Protein AF-0000000078268775 (afdb_homodimer)

Radius of gyration: 26.89 Å; Cα contacts (8 Å, |Δi|>4): 752; chains: 2; bounding box: 89×108×59 Å

pLDDT: mean 72.11, std 22.44, range [25.45, 96.44]

Organism: Desulfomicrobium norvegicum (strain DSM 1741 / NCIMB 8310) (NCBI:txid52561)

Nearest PDB structures (foldseek):
  3c8c-assembly1_B  TM=5.316E-01  e=1.579E-04  Vibrio cholerae O1 biovar El Tor str. N16961
  6iov-assembly1_B-2  TM=5.282E-01  e=2.387E-04  Vibrio cholerae
  6ior-assembly2_C  TM=4.045E-01  e=2.250E-04  Vibrio cholerae
  8biy-assembly2_B  TM=4.925E-01  e=1.248E-02  Geobacillus thermodenitrificans
  8biy-assembly3_D  TM=4.636E-01  e=4.311E-02  Geobacillus thermodenitrificans

Secondary structure (DSSP, 8-state):
----------------------HHHIIIIIS------TT--B---EEHHHHHHHHHHHHHHHHHHHHHTT-SS---HHHHHHHHHH-TTEEEEEEE-TT--EEEE-HHHHT-HHHHHHHHT--TT--EEEEEETTEEEEEEEEE-TTS-EEEEEEEE-HHHHHTT---TTEEEEETTEEESS--TTTTTT----TT--SSEEEEEETTEEEEEEE-SS-TTEEEEEE---/----------------------HHHIIIIIS----------B--EE-HHHHHHHHHHHHHHHHHHHHHTT-SS---HHHHHHHHHH-TTEEEEEEE-TT--EEEE-HHHHT-HHHHHHHHT--TT--EEEEEETTEEEEEEEEE-TTS-EEEEEEEE-HHHHHTT---TTEEEEETTEEESS--TTTTTT----TT-SSSEEEEEETTEEEEEEE-SS-TTEEEEEE---

Structure (mmCIF, N/CA/C/O backbone):
data_AF-0000000078268775-model_v1
#
loop_
_entity.id
_entity.type
_entity.pdbx_description
1 polymer 'Uncharacterized protein'
#
loop_
_atom_site.group_PDB
_atom_site.id
_atom_site.type_symbol
_atom_site.label_atom_id
_atom_site.label_alt_id
_atom_site.label_comp_id
_atom_site.label_asym_id
_atom_site.label_entity_id
_atom_site.label_seq_id
_atom_site.pdbx_PDB_ins_code
_atom_site.Cartn_x
_atom_site.Cartn_y
_atom_site.Cartn_z
_atom_site.occupancy
_atom_site.B_iso_or_equiv
_atom_site.auth_seq_id
_atom_site.auth_comp_id
_atom_site.auth_asym_id
_atom_site.auth_atom_id
_atom_site.pdbx_PDB_model_num
ATOM 1 N N . MET A 1 1 ? -37.031 -62.062 35.531 1 27.48 1 MET A N 1
ATOM 2 C CA . MET A 1 1 ? -36.656 -60.812 36.156 1 27.48 1 MET A CA 1
ATOM 3 C C . MET A 1 1 ? -35.656 -60.031 35.312 1 27.48 1 MET A C 1
ATOM 5 O O . MET A 1 1 ? -34.531 -60.469 35.094 1 27.48 1 MET A O 1
ATOM 9 N N . LYS A 1 2 ? -36.219 -59.312 34.219 1 34.25 2 LYS A N 1
ATOM 10 C CA . LYS A 1 2 ? -35.719 -58.562 33.094 1 34.25 2 LYS A CA 1
ATOM 11 C C . LYS A 1 2 ? -34.875 -57.375 33.531 1 34.25 2 LYS A C 1
ATOM 13 O O . LYS A 1 2 ? -35.344 -56.469 34.188 1 34.25 2 LYS A O 1
ATOM 18 N N . PHE A 1 3 ? -33.562 -57.688 33.938 1 30.39 3 PHE A N 1
ATOM 19 C CA . PHE A 1 3 ? -32.562 -56.812 34.5 1 30.39 3 PHE A CA 1
ATOM 20 C C . PHE A 1 3 ? -32.312 -55.594 33.594 1 30.39 3 PHE A C 1
ATOM 22 O O . PHE A 1 3 ? -31.953 -55.75 32.438 1 30.39 3 PHE A O 1
ATOM 29 N N . ILE A 1 4 ? -33.094 -54.531 33.75 1 36.59 4 ILE A N 1
ATOM 30 C CA . ILE A 1 4 ? -33.062 -53.188 33.188 1 36.59 4 ILE A CA 1
ATOM 31 C C . ILE A 1 4 ? -31.719 -52.562 33.438 1 36.59 4 ILE A C 1
ATOM 33 O O . ILE A 1 4 ? -31.359 -52.25 34.562 1 36.59 4 ILE A O 1
ATOM 37 N N . ILE A 1 5 ? -30.609 -53.031 32.781 1 35.69 5 ILE A N 1
ATOM 38 C CA . ILE A 1 5 ? -29.25 -52.5 32.875 1 35.69 5 ILE A CA 1
ATOM 39 C C . ILE A 1 5 ? -29.234 -51 32.562 1 35.69 5 ILE A C 1
ATOM 41 O O . ILE A 1 5 ? -29.609 -50.594 31.453 1 35.69 5 ILE A O 1
ATOM 45 N N . PRO A 1 6 ? -29.391 -50.125 33.594 1 36.66 6 PRO A N 1
ATOM 46 C CA . PRO A 1 6 ? -29.344 -48.688 33.406 1 36.66 6 PRO A CA 1
ATOM 47 C C . PRO A 1 6 ? -28.047 -48.219 32.75 1 36.66 6 PRO A C 1
ATOM 49 O O . PRO A 1 6 ? -26.969 -48.531 33.219 1 36.66 6 PRO A O 1
ATOM 52 N N . ILE A 1 7 ? -27.953 -48.062 31.391 1 34.59 7 ILE A N 1
ATOM 53 C CA . ILE A 1 7 ? -26.875 -47.562 30.547 1 34.59 7 ILE A CA 1
ATOM 54 C C . ILE A 1 7 ? -26.5 -46.156 30.969 1 34.59 7 ILE A C 1
ATOM 56 O O . ILE A 1 7 ? -27.297 -45.219 30.828 1 34.59 7 ILE A O 1
ATOM 60 N N . LEU A 1 8 ? -25.906 -46 32.219 1 29.2 8 LEU A N 1
ATOM 61 C CA . LEU A 1 8 ? -25.375 -44.719 32.688 1 29.2 8 LEU A CA 1
ATOM 62 C C . LEU A 1 8 ? -24.438 -44.094 31.656 1 29.2 8 LEU A C 1
ATOM 64 O O . LEU A 1 8 ? -23.406 -44.719 31.312 1 29.2 8 LEU A O 1
ATOM 68 N N . ALA A 1 9 ? -24.953 -43.125 30.812 1 29.91 9 ALA A N 1
ATOM 69 C CA . ALA A 1 9 ? -24.359 -42.25 29.812 1 29.91 9 ALA A CA 1
ATOM 70 C C . ALA A 1 9 ? -23.234 -41.406 30.438 1 29.91 9 ALA A C 1
ATOM 72 O O . ALA A 1 9 ? -23.484 -40.531 31.281 1 29.91 9 ALA A O 1
ATOM 73 N N . LEU A 1 10 ? -22.094 -42.062 30.797 1 27.73 10 LEU A N 1
ATOM 74 C CA . LEU A 1 10 ? -20.906 -41.344 31.266 1 27.73 10 LEU A CA 1
ATOM 75 C C . LEU A 1 10 ? -20.516 -40.25 30.281 1 27.73 10 LEU A C 1
ATOM 77 O O . LEU A 1 10 ? -20.141 -40.531 29.141 1 27.73 10 LEU A O 1
ATOM 81 N N . LEU A 1 11 ? -21.125 -39.062 30.406 1 27.5 11 LEU A N 1
ATOM 82 C CA . LEU A 1 11 ? -20.797 -37.812 29.734 1 27.5 11 LEU A CA 1
ATOM 83 C C . LEU A 1 11 ? -19.359 -37.406 30 1 27.5 11 LEU A C 1
ATOM 85 O O . LEU A 1 11 ? -19.016 -37 31.125 1 27.5 11 LEU A O 1
ATOM 89 N N . LEU A 1 12 ? -18.375 -38.188 29.516 1 25.53 12 LEU A N 1
ATOM 90 C CA . LEU A 1 12 ? -16.969 -37.812 29.594 1 25.53 12 LEU A CA 1
ATOM 91 C C . LEU A 1 12 ? -16.75 -36.406 29.062 1 25.53 12 LEU A C 1
ATOM 93 O O . LEU A 1 12 ? -17.016 -36.125 27.891 1 25.53 12 LEU A O 1
ATOM 97 N N . LEU A 1 13 ? -16.922 -35.406 29.922 1 27.27 13 LEU A N 1
ATOM 98 C CA . LEU A 1 13 ? -16.5 -34.031 29.75 1 27.27 13 LEU A CA 1
ATOM 99 C C . LEU A 1 13 ? -15.039 -33.938 29.359 1 27.27 13 LEU A C 1
ATOM 101 O O . LEU A 1 13 ? -14.148 -34.188 30.172 1 27.27 13 LEU A O 1
ATOM 105 N N . VAL A 1 14 ? -14.594 -34.5 28.219 1 28.67 14 VAL A N 1
ATOM 106 C CA . VAL A 1 14 ? -13.242 -34.25 27.75 1 28.67 14 VAL A CA 1
ATOM 107 C C . VAL A 1 14 ? -12.969 -32.75 27.75 1 28.67 14 VAL A C 1
ATOM 109 O O . VAL A 1 14 ? -13.57 -32 26.984 1 28.67 14 VAL A O 1
ATOM 112 N N . ALA A 1 15 ? -12.695 -32.188 28.891 1 29.7 15 ALA A N 1
ATOM 113 C CA . ALA A 1 15 ? -12.148 -30.828 29.031 1 29.7 15 ALA A CA 1
ATOM 114 C C . ALA A 1 15 ? -11.031 -30.578 28.016 1 29.7 15 ALA A C 1
ATOM 116 O O . ALA A 1 15 ? -10.078 -31.359 27.938 1 29.7 15 ALA A O 1
ATOM 117 N N . CYS A 1 16 ? -11.344 -29.969 26.859 1 29.14 16 CYS A N 1
ATOM 118 C CA . CYS A 1 16 ? -10.406 -29.438 25.859 1 29.14 16 CYS A CA 1
ATOM 119 C C . CYS A 1 16 ? -9.25 -28.719 26.547 1 29.14 16 CYS A C 1
ATOM 121 O O . CYS A 1 16 ? -9.438 -27.672 27.156 1 29.14 16 CYS A O 1
ATOM 123 N N . LYS A 1 17 ? -8.32 -29.5 27.141 1 27.83 17 LYS A N 1
ATOM 124 C CA . LYS A 1 17 ? -7.121 -28.828 27.641 1 27.83 17 LYS A CA 1
ATOM 125 C C . LYS A 1 17 ? -6.625 -27.766 26.672 1 27.83 17 LYS A C 1
ATOM 127 O O . LYS A 1 17 ? -6.555 -28 25.469 1 27.83 17 LYS A O 1
ATOM 132 N N . PRO A 1 18 ? -6.641 -26.547 27.094 1 28.34 18 PRO A N 1
ATOM 133 C CA . PRO A 1 18 ? -6.047 -25.484 26.266 1 28.34 18 PRO A CA 1
ATOM 134 C C . PRO A 1 18 ? -4.621 -25.812 25.828 1 28.34 18 PRO A C 1
ATOM 136 O O . PRO A 1 18 ? -3.785 -26.172 26.656 1 28.34 18 PRO A O 1
ATOM 139 N N . VAL A 1 19 ? -4.477 -26.469 24.688 1 29.45 19 VAL A N 1
ATOM 140 C CA . VAL A 1 19 ? -3.141 -26.641 24.125 1 29.45 19 VAL A CA 1
ATOM 141 C C . VAL A 1 19 ? -2.342 -25.344 24.266 1 29.45 19 VAL A C 1
ATOM 143 O O . VAL A 1 19 ? -2.691 -24.328 23.656 1 29.45 19 VAL A O 1
ATOM 146 N N . LYS A 1 20 ? -1.777 -25.234 25.438 1 28.69 20 LYS A N 1
ATOM 147 C CA . LYS A 1 20 ? -0.75 -24.203 25.594 1 28.69 20 LYS A CA 1
ATOM 148 C C . LYS A 1 20 ? 0.329 -24.344 24.531 1 28.69 20 LYS A C 1
ATOM 150 O O . LYS A 1 20 ? 1.192 -25.219 24.609 1 28.69 20 LYS A O 1
ATOM 155 N N . VAL A 1 21 ? -0.066 -24.188 23.266 1 29.56 21 VAL A N 1
ATOM 156 C CA . VAL A 1 21 ? 0.97 -24.062 22.25 1 29.56 21 VAL A CA 1
ATOM 157 C C . VAL A 1 21 ? 2.031 -23.062 22.703 1 29.56 21 VAL A C 1
ATOM 159 O O . VAL A 1 21 ? 1.743 -21.875 22.875 1 29.56 21 VAL A O 1
ATOM 162 N N . THR A 1 22 ? 2.934 -23.594 23.484 1 29.98 22 THR A N 1
ATOM 163 C CA . THR A 1 22 ? 4.051 -22.781 23.969 1 29.98 22 THR A CA 1
ATOM 164 C C . THR A 1 22 ? 4.762 -22.094 22.797 1 29.98 22 THR A C 1
ATOM 166 O O . THR A 1 22 ? 4.727 -22.594 21.672 1 29.98 22 THR A O 1
ATOM 169 N N . GLN A 1 23 ? 5.219 -20.938 23.047 1 29.58 23 GLN A N 1
ATOM 170 C CA . GLN A 1 23 ? 5.969 -20.062 22.156 1 29.58 23 GLN A CA 1
ATOM 171 C C . GLN A 1 23 ? 7.078 -20.844 21.438 1 29.58 23 GLN A C 1
ATOM 173 O O . GLN A 1 23 ? 7.352 -20.609 20.266 1 29.58 23 GLN A O 1
ATOM 178 N N . GLN A 1 24 ? 7.676 -21.812 22.094 1 32.47 24 GLN A N 1
ATOM 179 C CA . GLN A 1 24 ? 8.789 -22.625 21.609 1 32.47 24 GLN A CA 1
ATOM 180 C C . GLN A 1 24 ? 8.328 -23.641 20.578 1 32.47 24 GLN A C 1
ATOM 182 O O . GLN A 1 24 ? 8.984 -23.828 19.547 1 32.47 24 GLN A O 1
ATOM 187 N N . TYR A 1 25 ? 7.309 -24.406 20.828 1 31.02 25 TYR A N 1
ATOM 188 C CA . TYR A 1 25 ? 6.812 -25.438 19.922 1 31.02 25 TYR A CA 1
ATOM 189 C C . TYR A 1 25 ? 6.414 -24.844 18.578 1 31.02 25 TYR A C 1
ATOM 191 O O . TYR A 1 25 ? 6.695 -25.406 17.531 1 31.02 25 TYR A O 1
ATOM 199 N N . TYR A 1 26 ? 5.754 -23.688 18.531 1 29.3 26 TYR A N 1
ATOM 200 C CA . TYR A 1 26 ? 5.391 -23.047 17.266 1 29.3 26 TYR A CA 1
ATOM 201 C C . TYR A 1 26 ? 6.633 -22.734 16.438 1 29.3 26 TYR A C 1
ATOM 203 O O . TYR A 1 26 ? 6.645 -22.922 15.227 1 29.3 26 TYR A O 1
ATOM 211 N N . ASN A 1 27 ? 7.652 -22.391 17.016 1 33.03 27 ASN A N 1
ATOM 212 C CA . ASN A 1 27 ? 8.906 -22.078 16.328 1 33.03 27 ASN A CA 1
ATOM 213 C C . ASN A 1 27 ? 9.539 -23.328 15.727 1 33.03 27 ASN A C 1
ATOM 215 O O . ASN A 1 27 ? 10.117 -23.281 14.641 1 33.03 27 ASN A O 1
ATOM 219 N N . ASP A 1 28 ? 9.641 -24.328 16.438 1 35 28 ASP A N 1
ATOM 220 C CA . ASP A 1 28 ? 10.438 -25.516 16.125 1 35 28 ASP A CA 1
ATOM 221 C C . ASP A 1 28 ? 9.766 -26.375 15.078 1 35 28 ASP A C 1
ATOM 223 O O . ASP A 1 28 ? 10.438 -27.047 14.289 1 35 28 ASP A O 1
ATOM 227 N N . TYR A 1 29 ? 8.602 -26.672 15.094 1 35.28 29 TYR A N 1
ATOM 228 C CA . TYR A 1 29 ? 7.977 -27.719 14.297 1 35.28 29 TYR A CA 1
ATOM 229 C C . TYR A 1 29 ? 7.098 -27.125 13.203 1 35.28 29 TYR A C 1
ATOM 231 O O . TYR A 1 29 ? 6.844 -27.766 12.188 1 35.28 29 TYR A O 1
ATOM 239 N N . VAL A 1 30 ? 6.383 -25.969 13.398 1 33 30 VAL A N 1
ATOM 240 C CA . VAL A 1 30 ? 5.469 -25.531 12.344 1 33 30 VAL A CA 1
ATOM 241 C C . VAL A 1 30 ? 6.227 -24.688 11.32 1 33 30 VAL A C 1
ATOM 243 O O . VAL A 1 30 ? 6.008 -24.828 10.117 1 33 30 VAL A O 1
ATOM 246 N N . ASN A 1 31 ? 6.984 -23.562 11.758 1 27.7 31 ASN A N 1
ATOM 247 C CA . ASN A 1 31 ? 7.805 -22.812 10.812 1 27.7 31 ASN A CA 1
ATOM 248 C C . ASN A 1 31 ? 9.289 -23.109 11.008 1 27.7 31 ASN A C 1
ATOM 250 O O . ASN A 1 31 ? 9.961 -22.438 11.781 1 27.7 31 ASN A O 1
ATOM 254 N N . PRO A 1 32 ? 9.664 -24.219 10.609 1 27.66 32 PRO A N 1
ATOM 255 C CA . PRO A 1 32 ? 11.102 -24.484 10.742 1 27.66 32 PRO A CA 1
ATOM 256 C C . PRO A 1 32 ? 11.961 -23.422 10.055 1 27.66 32 PRO A C 1
ATOM 258 O O . PRO A 1 32 ? 11.703 -23.062 8.898 1 27.66 32 PRO A O 1
ATOM 261 N N . VAL A 1 33 ? 12.625 -22.594 10.766 1 29.05 33 VAL A N 1
ATOM 262 C CA . VAL A 1 33 ? 13.664 -21.641 10.383 1 29.05 33 VAL A CA 1
ATOM 263 C C . VAL A 1 33 ? 14.859 -22.391 9.789 1 29.05 33 VAL A C 1
ATOM 265 O O . VAL A 1 33 ? 15.516 -23.172 10.492 1 29.05 33 VAL A O 1
ATOM 268 N N . ALA A 1 34 ? 14.797 -22.891 8.68 1 29.17 34 ALA A N 1
ATOM 269 C CA . ALA A 1 34 ? 16.078 -23.344 8.141 1 29.17 34 ALA A CA 1
ATOM 270 C C . ALA A 1 34 ? 17.172 -22.328 8.414 1 29.17 34 ALA A C 1
ATOM 272 O O . ALA A 1 34 ? 16.922 -21.125 8.461 1 29.17 34 ALA A O 1
ATOM 273 N N . SER A 1 35 ? 18.344 -22.703 8.945 1 28.36 35 SER A N 1
ATOM 274 C CA . SER A 1 35 ? 19.547 -22.016 9.398 1 28.36 35 SER A CA 1
ATOM 275 C C . SER A 1 35 ? 20.172 -21.203 8.273 1 28.36 35 SER A C 1
ATOM 277 O O . SER A 1 35 ? 21.125 -21.656 7.633 1 28.36 35 SER A O 1
ATOM 279 N N . ILE A 1 36 ? 19.516 -21 7.133 1 32.16 36 ILE A N 1
ATOM 280 C CA . ILE A 1 36 ? 20.391 -20.203 6.285 1 32.16 36 ILE A CA 1
ATOM 281 C C . ILE A 1 36 ? 20.906 -19 7.066 1 32.16 36 ILE A C 1
ATOM 283 O O . ILE A 1 36 ? 20.141 -18.328 7.75 1 32.16 36 ILE A O 1
ATOM 287 N N . ASP A 1 37 ? 22.125 -18.922 7.336 1 31.05 37 ASP A N 1
ATOM 288 C CA . ASP A 1 37 ? 22.875 -17.844 7.969 1 31.05 37 ASP A CA 1
ATOM 289 C C . ASP A 1 37 ? 22.328 -16.484 7.578 1 31.05 37 ASP A C 1
ATOM 291 O O . ASP A 1 37 ? 22.469 -16.047 6.426 1 31.05 37 ASP A O 1
ATOM 295 N N . TYR A 1 38 ? 21.25 -16.016 7.863 1 35.97 38 TYR A N 1
ATOM 296 C CA . TYR A 1 38 ? 20.484 -14.766 7.898 1 35.97 38 TYR A CA 1
ATOM 297 C C . TYR A 1 38 ? 21.406 -13.57 8.094 1 35.97 38 TYR A C 1
ATOM 299 O O . TYR A 1 38 ? 20.953 -12.453 8.336 1 35.97 38 TYR A O 1
ATOM 307 N N . GLU A 1 39 ? 22.688 -13.805 8.289 1 37.16 39 GLU A N 1
ATOM 308 C CA . GLU A 1 39 ? 23.641 -12.797 8.758 1 37.16 39 GLU A CA 1
ATOM 309 C C . GLU A 1 39 ? 23.688 -11.609 7.801 1 37.16 39 GLU A C 1
ATOM 311 O O . GLU A 1 39 ? 23.812 -10.469 8.234 1 37.16 39 GLU A O 1
ATOM 316 N N . ASP A 1 40 ? 23.891 -11.719 6.273 1 41.62 40 ASP A N 1
ATOM 317 C CA . ASP A 1 40 ? 24.531 -10.641 5.531 1 41.62 40 ASP A CA 1
ATOM 318 C C . ASP A 1 40 ? 23.516 -9.836 4.73 1 41.62 40 ASP A C 1
ATOM 320 O O . ASP A 1 40 ? 23.5 -9.883 3.498 1 41.62 40 ASP A O 1
ATOM 324 N N . THR A 1 41 ? 22.281 -9.805 4.91 1 48.81 41 THR A N 1
ATOM 325 C CA . THR A 1 41 ? 21.531 -8.805 4.168 1 48.81 41 THR A CA 1
ATOM 326 C C . THR A 1 41 ? 22.188 -7.43 4.297 1 48.81 41 THR A C 1
ATOM 328 O O . THR A 1 41 ? 22.25 -6.867 5.395 1 48.81 41 THR A O 1
ATOM 331 N N . LEU A 1 42 ? 23.141 -7.152 3.436 1 52.44 42 LEU A N 1
ATOM 332 C CA . LEU A 1 42 ? 23.859 -5.879 3.373 1 52.44 42 LEU A CA 1
ATOM 333 C C . LEU A 1 42 ? 22.922 -4.758 2.918 1 52.44 42 LEU A C 1
ATOM 335 O O . LEU A 1 42 ? 22 -4.992 2.133 1 52.44 42 LEU A O 1
ATOM 339 N N . SER A 1 43 ? 22.812 -3.77 3.646 1 57.78 43 SER A N 1
ATOM 340 C CA . SER A 1 43 ? 22.234 -2.502 3.207 1 57.78 43 SER A CA 1
ATOM 341 C C . SER A 1 43 ? 22.781 -2.09 1.846 1 57.78 43 SER A C 1
ATOM 343 O O . SER A 1 43 ? 24 -1.901 1.688 1 57.78 43 SER A O 1
ATOM 345 N N . ALA A 1 44 ? 22.172 -2.676 0.671 1 64.88 44 ALA A N 1
ATOM 346 C CA . ALA A 1 44 ? 22.578 -2.322 -0.683 1 64.88 44 ALA A CA 1
ATOM 347 C C . ALA A 1 44 ? 21.688 -1.23 -1.266 1 64.88 44 ALA A C 1
ATOM 349 O O . ALA A 1 44 ? 20.531 -1.084 -0.862 1 64.88 44 ALA A O 1
ATOM 350 N N . ASP A 1 45 ? 22.266 -0.42 -2.072 1 82.06 45 ASP A N 1
ATOM 351 C CA . ASP A 1 45 ? 21.516 0.57 -2.832 1 82.06 45 ASP A CA 1
ATOM 352 C C . ASP A 1 45 ? 20.625 -0.101 -3.875 1 82.06 45 ASP A C 1
ATOM 354 O O . ASP A 1 45 ? 21.125 -0.732 -4.812 1 82.06 45 ASP A O 1
ATOM 358 N N . ILE A 1 46 ? 19.375 -0.044 -3.768 1 87.25 46 ILE A N 1
ATOM 359 C CA . ILE A 1 46 ? 18.391 -0.66 -4.645 1 87.25 46 ILE A CA 1
ATOM 360 C C . ILE A 1 46 ? 18.344 0.088 -5.977 1 87.25 46 ILE A C 1
ATOM 362 O O . ILE A 1 46 ? 18.141 1.305 -6.004 1 87.25 46 ILE A O 1
ATOM 366 N N . PRO A 1 47 ? 18.547 -0.62 -7.078 1 88.31 47 PRO A N 1
ATOM 367 C CA . PRO A 1 47 ? 18.438 0.064 -8.367 1 88.31 47 PRO A CA 1
ATOM 368 C C . PRO A 1 47 ? 17.078 0.71 -8.586 1 88.31 47 PRO A C 1
ATOM 370 O O . PRO A 1 47 ? 16.047 0.117 -8.242 1 88.31 47 PRO A O 1
ATOM 373 N N . ALA A 1 48 ? 17.094 1.891 -9.172 1 83.5 48 ALA A N 1
ATOM 374 C CA . ALA A 1 48 ? 15.852 2.625 -9.406 1 83.5 48 ALA A CA 1
ATOM 375 C C . ALA A 1 48 ? 14.914 1.841 -10.32 1 83.5 48 ALA A C 1
ATOM 377 O O . ALA A 1 48 ? 13.695 1.863 -10.133 1 83.5 48 ALA A O 1
ATOM 378 N N . GLU A 1 49 ? 15.445 1.169 -11.312 1 85.75 49 GLU A N 1
ATOM 379 C CA . GLU A 1 49 ? 14.617 0.382 -12.219 1 85.75 49 GLU A CA 1
ATOM 380 C C . GLU A 1 49 ? 13.875 -0.725 -11.477 1 85.75 49 GLU A C 1
ATOM 382 O O . GLU A 1 49 ? 12.742 -1.062 -11.82 1 85.75 49 GLU A O 1
ATOM 387 N N . PHE A 1 50 ? 14.555 -1.296 -10.453 1 89.88 50 PHE A N 1
ATOM 388 C CA . PHE A 1 50 ? 13.93 -2.32 -9.625 1 89.88 50 PHE A CA 1
ATOM 389 C C . PHE A 1 50 ? 12.766 -1.736 -8.828 1 89.88 50 PHE A C 1
ATOM 391 O O . PHE A 1 50 ? 11.703 -2.35 -8.734 1 89.88 50 PHE A O 1
ATOM 398 N N . LEU A 1 51 ? 12.953 -0.534 -8.344 1 89.12 51 LEU A N 1
ATOM 399 C CA . LEU A 1 51 ? 11.883 0.111 -7.582 1 89.12 51 LEU A CA 1
ATOM 400 C C . LEU A 1 51 ? 10.688 0.406 -8.477 1 89.12 51 LEU A C 1
ATOM 402 O O . LEU A 1 51 ? 9.539 0.245 -8.055 1 89.12 51 LEU A O 1
ATOM 406 N N . ASP A 1 52 ? 10.953 0.829 -9.688 1 86.88 52 ASP A N 1
ATOM 407 C CA . ASP A 1 52 ? 9.875 1.084 -10.633 1 86.88 52 ASP A CA 1
ATOM 408 C C . ASP A 1 52 ? 9.086 -0.19 -10.922 1 86.88 52 ASP A C 1
ATOM 410 O O . ASP A 1 52 ? 7.855 -0.161 -10.984 1 86.88 52 ASP A O 1
ATOM 414 N N . ASP A 1 53 ? 9.758 -1.267 -11.117 1 89.5 53 ASP A N 1
ATOM 415 C CA . ASP A 1 53 ? 9.109 -2.555 -11.344 1 89.5 53 ASP A CA 1
ATOM 416 C C . ASP A 1 53 ? 8.227 -2.941 -10.156 1 89.5 53 ASP A C 1
ATOM 418 O O . ASP A 1 53 ? 7.07 -3.33 -10.336 1 89.5 53 ASP A O 1
ATOM 422 N N . TYR A 1 54 ? 8.789 -2.822 -8.922 1 91.38 54 TYR A N 1
ATOM 423 C CA . TYR A 1 54 ? 8.102 -3.123 -7.672 1 91.38 54 TYR A CA 1
ATOM 424 C C . TYR A 1 54 ? 6.797 -2.34 -7.57 1 91.38 54 TYR A C 1
ATOM 426 O O . TYR A 1 54 ? 5.742 -2.914 -7.293 1 91.38 54 TYR A O 1
ATOM 434 N N . TYR A 1 55 ? 6.871 -1.055 -7.848 1 88.38 55 TYR A N 1
ATOM 435 C CA . TYR A 1 55 ? 5.691 -0.213 -7.703 1 88.38 55 TYR A CA 1
ATOM 436 C C . TYR A 1 55 ? 4.656 -0.535 -8.781 1 88.38 55 TYR A C 1
ATOM 438 O O . TYR A 1 55 ? 3.451 -0.484 -8.523 1 88.38 55 TYR A O 1
ATOM 446 N N . THR A 1 56 ? 5.121 -0.832 -9.961 1 88.75 56 THR A N 1
ATOM 447 C CA . THR A 1 56 ? 4.227 -1.147 -11.062 1 88.75 56 THR A CA 1
ATOM 448 C C . THR A 1 56 ? 3.299 -2.303 -10.695 1 88.75 56 THR A C 1
ATOM 450 O O . THR A 1 56 ? 2.098 -2.254 -10.969 1 88.75 56 THR A O 1
ATOM 453 N N . VAL A 1 57 ? 3.812 -3.232 -10.055 1 91.75 57 VAL A N 1
ATOM 454 C CA . VAL A 1 57 ? 3.047 -4.441 -9.773 1 91.75 57 VAL A CA 1
ATOM 455 C C . VAL A 1 57 ? 2.389 -4.336 -8.398 1 91.75 57 VAL A C 1
ATOM 457 O O . VAL A 1 57 ? 1.182 -4.551 -8.266 1 91.75 57 VAL A O 1
ATOM 460 N N . ASP A 1 58 ? 3.129 -3.936 -7.379 1 93.56 58 ASP A N 1
ATOM 461 C CA . ASP A 1 58 ? 2.641 -4.016 -6.008 1 93.56 58 ASP A CA 1
ATOM 462 C C . ASP A 1 58 ? 1.522 -3.004 -5.762 1 93.56 58 ASP A C 1
ATOM 464 O O . ASP A 1 58 ? 0.638 -3.238 -4.938 1 93.56 58 ASP A O 1
ATOM 468 N N . SER A 1 59 ? 1.551 -1.861 -6.453 1 88.94 59 SER A N 1
ATOM 469 C CA . SER A 1 59 ? 0.462 -0.903 -6.297 1 88.94 59 SER A CA 1
ATOM 470 C C . SER A 1 59 ? -0.879 -1.523 -6.672 1 88.94 59 SER A C 1
ATOM 472 O O . SER A 1 59 ? -1.909 -1.194 -6.078 1 88.94 59 SER A O 1
ATOM 474 N N . LYS A 1 60 ? -0.919 -2.418 -7.621 1 91.25 60 LYS A N 1
ATOM 475 C CA . LYS A 1 60 ? -2.143 -3.1 -8.039 1 91.25 60 LYS A CA 1
ATOM 476 C C . LYS A 1 60 ? -2.623 -4.066 -6.961 1 91.25 60 LYS A C 1
ATOM 478 O O . LYS A 1 60 ? -3.82 -4.148 -6.68 1 91.25 60 LYS A O 1
ATOM 483 N N . ILE A 1 61 ? -1.685 -4.707 -6.367 1 93.06 61 ILE A N 1
ATOM 484 C CA . ILE A 1 61 ? -2.031 -5.652 -5.312 1 93.06 61 ILE A CA 1
ATOM 485 C C . ILE A 1 61 ? -2.559 -4.898 -4.094 1 93.06 61 ILE A C 1
ATOM 487 O O . ILE A 1 61 ? -3.562 -5.293 -3.498 1 93.06 61 ILE A O 1
ATOM 491 N N . VAL A 1 62 ? -1.891 -3.871 -3.773 1 89 62 VAL A N 1
ATOM 492 C CA . VAL A 1 62 ? -2.305 -3.059 -2.635 1 89 62 VAL A CA 1
ATOM 493 C C . VAL A 1 62 ? -3.699 -2.488 -2.887 1 89 62 VAL A C 1
ATOM 495 O O . VAL A 1 62 ? -4.551 -2.496 -1.993 1 89 62 VAL A O 1
ATOM 498 N N . ARG A 1 63 ? -4.004 -2.053 -4.051 1 83.75 63 ARG A N 1
ATOM 499 C CA . ARG A 1 63 ? -5.309 -1.491 -4.375 1 83.75 63 ARG A CA 1
ATOM 500 C C . ARG A 1 63 ? -6.398 -2.553 -4.285 1 83.75 63 ARG A C 1
ATOM 502 O O . ARG A 1 63 ? -7.492 -2.287 -3.775 1 83.75 63 ARG A O 1
ATOM 509 N N . LEU A 1 64 ? -6.117 -3.641 -4.789 1 87.5 64 LEU A N 1
ATOM 510 C CA . LEU A 1 64 ? -7.078 -4.73 -4.664 1 87.5 64 LEU A CA 1
ATOM 511 C C . LEU A 1 64 ? -7.367 -5.035 -3.197 1 87.5 64 LEU A C 1
ATOM 513 O O . LEU A 1 64 ? -8.531 -5.117 -2.793 1 87.5 64 LEU A O 1
ATOM 517 N N . ALA A 1 65 ? -6.34 -5.207 -2.42 1 85.38 65 ALA A N 1
ATOM 518 C CA . ALA A 1 65 ? -6.492 -5.508 -1 1 85.38 65 ALA A CA 1
ATOM 519 C C . ALA A 1 65 ? -7.336 -4.445 -0.301 1 85.38 65 ALA A C 1
ATOM 521 O O . ALA A 1 65 ? -8.203 -4.77 0.512 1 85.38 65 ALA A O 1
ATOM 522 N N . ASN A 1 66 ? -7.102 -3.295 -0.637 1 75.62 66 ASN A N 1
ATOM 523 C CA . ASN A 1 66 ? -7.848 -2.186 -0.049 1 75.62 66 ASN A CA 1
ATOM 524 C C . ASN A 1 66 ? -9.328 -2.254 -0.402 1 75.62 66 ASN A C 1
ATOM 526 O O . ASN A 1 66 ? -10.188 -1.976 0.439 1 75.62 66 ASN A O 1
ATOM 530 N N . GLN A 1 67 ? -9.648 -2.562 -1.605 1 76.62 67 GLN A N 1
ATOM 531 C CA . GLN A 1 67 ? -11.039 -2.67 -2.039 1 76.62 67 GLN A CA 1
ATOM 532 C C . GLN A 1 67 ? -11.742 -3.84 -1.354 1 76.62 67 GLN A C 1
ATOM 534 O O . GLN A 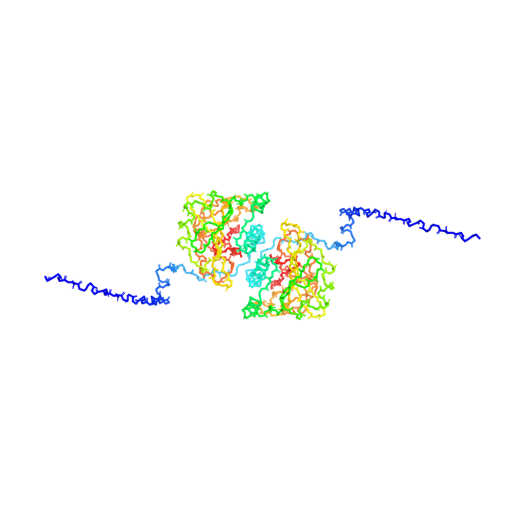1 67 ? -12.914 -3.742 -0.99 1 76.62 67 GLN A O 1
ATOM 539 N N . LEU A 1 68 ? -11.047 -4.887 -1.146 1 81.38 68 LEU A N 1
ATOM 540 C CA . LEU A 1 68 ? -11.625 -6.066 -0.513 1 81.38 68 LEU A CA 1
ATOM 541 C C . LEU A 1 68 ? -11.953 -5.797 0.952 1 81.38 68 LEU A C 1
ATOM 543 O O . LEU A 1 68 ? -12.883 -6.379 1.505 1 81.38 68 LEU A O 1
ATOM 547 N N . ASP A 1 69 ? -11.219 -5.012 1.572 1 71 69 ASP A N 1
ATOM 548 C CA . ASP A 1 69 ? -11.453 -4.637 2.965 1 71 69 ASP A CA 1
ATOM 549 C C . ASP A 1 69 ? -12.773 -3.889 3.121 1 71 69 ASP A C 1
ATOM 551 O O . ASP A 1 69 ? -13.328 -3.82 4.219 1 71 69 ASP A O 1
ATOM 555 N N . LEU A 1 70 ? -13.242 -3.305 2.021 1 62.19 70 LEU A N 1
ATOM 556 C CA . LEU A 1 70 ? -14.445 -2.482 2.068 1 62.19 70 LEU A CA 1
ATOM 557 C C . LEU A 1 70 ? -15.695 -3.348 1.982 1 62.19 70 LEU A C 1
ATOM 559 O O . LEU A 1 70 ? -16.812 -2.871 2.238 1 62.19 70 LEU A O 1
ATOM 563 N N . PHE A 1 71 ? -15.398 -4.531 1.572 1 61.31 71 PHE A N 1
ATOM 564 C CA . PHE A 1 71 ? -16.562 -5.383 1.403 1 61.31 71 PHE A CA 1
ATOM 565 C C . PHE A 1 71 ? -17.062 -5.898 2.75 1 61.31 71 PHE A C 1
ATOM 567 O O . PHE A 1 71 ? -16.266 -6.391 3.559 1 61.31 71 PHE A O 1
ATOM 574 N N . ASP A 1 72 ? -18.016 -5.273 3.369 1 54.28 72 ASP A N 1
ATOM 575 C CA . ASP A 1 72 ? -18.609 -5.75 4.613 1 54.28 72 ASP A CA 1
ATOM 576 C C . ASP A 1 72 ? -18.953 -7.238 4.527 1 54.28 72 ASP A C 1
ATOM 578 O O . ASP A 1 72 ? -18.391 -8.047 5.27 1 54.28 72 ASP A O 1
ATOM 582 N N . SER A 1 73 ? -20.047 -7.523 3.787 1 57.81 73 SER A N 1
ATOM 583 C CA . SER A 1 73 ? -20.562 -8.891 3.795 1 57.81 73 SER A CA 1
ATOM 584 C C . SER A 1 73 ? -20.734 -9.422 2.377 1 57.81 73 SER A C 1
ATOM 586 O O . SER A 1 73 ? -20.75 -10.633 2.16 1 57.81 73 SER A O 1
ATOM 588 N N . ARG A 1 74 ? -20.828 -8.469 1.43 1 65.44 74 ARG A N 1
ATOM 589 C CA . ARG A 1 74 ? -21.188 -8.984 0.111 1 65.44 74 ARG A CA 1
ATOM 590 C C . ARG A 1 74 ? -20.469 -8.211 -0.989 1 65.44 74 ARG A C 1
ATOM 592 O O . ARG A 1 74 ? -20.266 -7.004 -0.88 1 65.44 74 ARG A O 1
ATOM 599 N N . VAL A 1 75 ? -19.875 -8.93 -1.884 1 74.69 75 VAL A N 1
ATOM 600 C CA . VAL A 1 75 ? -19.328 -8.312 -3.088 1 74.69 75 VAL A CA 1
ATOM 601 C C . VAL A 1 75 ? -20.391 -8.297 -4.191 1 74.69 75 VAL A C 1
ATOM 603 O O . VAL A 1 75 ? -21.141 -9.258 -4.344 1 74.69 75 VAL A O 1
ATOM 606 N N . ASP A 1 76 ? -20.516 -7.125 -4.816 1 76.38 76 ASP A N 1
ATOM 607 C CA . ASP A 1 76 ? -21.469 -6.918 -5.902 1 76.38 76 ASP A CA 1
ATOM 608 C C . ASP A 1 76 ? -20.922 -7.453 -7.223 1 76.38 76 ASP A C 1
ATOM 610 O O . ASP A 1 76 ? -19.766 -7.215 -7.562 1 76.38 76 ASP A O 1
ATOM 614 N N . GLU A 1 77 ? -21.859 -8.102 -7.898 1 81.12 77 GLU A N 1
ATOM 615 C CA . GLU A 1 77 ? -21.469 -8.68 -9.18 1 81.12 77 GLU A CA 1
ATOM 616 C C . GLU A 1 77 ? -21.031 -7.594 -10.156 1 81.12 77 GLU A C 1
ATOM 618 O O . GLU A 1 77 ? -20.109 -7.812 -10.953 1 81.12 77 GLU A O 1
ATOM 623 N N . ASN A 1 78 ? -21.625 -6.5 -10.023 1 81.06 78 ASN A N 1
ATOM 624 C CA . ASN A 1 78 ? -21.25 -5.41 -10.914 1 81.06 78 ASN A CA 1
ATOM 625 C C . ASN A 1 78 ? -19.844 -4.91 -10.625 1 81.06 78 ASN A C 1
ATOM 627 O O . ASN A 1 78 ? -19.094 -4.57 -11.547 1 81.06 78 ASN A O 1
ATOM 631 N N . TRP A 1 79 ? -19.531 -4.898 -9.422 1 78.81 79 TRP A N 1
ATOM 632 C CA . TRP A 1 79 ? -18.172 -4.504 -9.047 1 78.81 79 TRP A CA 1
ATOM 633 C C . TRP A 1 79 ? -17.141 -5.504 -9.57 1 78.81 79 TRP A C 1
ATOM 635 O O . TRP A 1 79 ? -16.109 -5.113 -10.109 1 78.81 79 TRP A O 1
ATOM 645 N N . ILE A 1 80 ? -17.484 -6.734 -9.484 1 87.38 80 ILE A N 1
ATOM 646 C CA . ILE A 1 80 ? -16.578 -7.789 -9.922 1 87.38 80 ILE A CA 1
ATOM 647 C C . ILE A 1 80 ? -16.328 -7.652 -11.422 1 87.38 80 ILE A C 1
ATOM 649 O O . ILE A 1 80 ? -15.172 -7.688 -11.875 1 87.38 80 ILE A O 1
ATOM 653 N N . GLU A 1 81 ? -17.391 -7.453 -12.117 1 88.19 81 GLU A N 1
ATOM 654 C CA . GLU A 1 81 ? -17.266 -7.336 -13.562 1 88.19 81 GLU A CA 1
ATOM 655 C C . GLU A 1 81 ? -16.453 -6.109 -13.953 1 88.19 81 GLU A C 1
ATOM 657 O O . GLU A 1 81 ? -15.625 -6.172 -14.859 1 88.19 81 GLU A O 1
ATOM 662 N N . TYR A 1 82 ? -16.703 -5.113 -13.281 1 82.5 82 TYR A N 1
ATOM 663 C CA . TYR A 1 82 ? -15.93 -3.9 -13.531 1 82.5 82 TYR A CA 1
ATOM 664 C C . TYR A 1 82 ? -14.445 -4.129 -13.258 1 82.5 82 TYR A C 1
ATOM 666 O O . TYR A 1 82 ? -13.594 -3.76 -14.07 1 82.5 82 TYR A O 1
ATOM 674 N N . GLN A 1 83 ? -14.133 -4.699 -12.133 1 84.69 83 GLN A N 1
ATOM 675 C C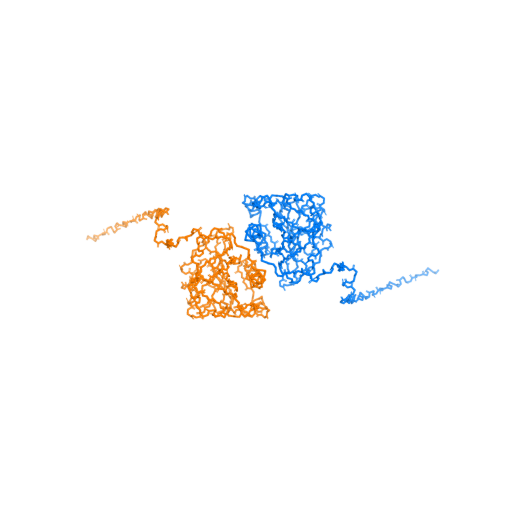A . GLN A 1 83 ? -12.742 -4.965 -11.789 1 84.69 83 GLN A CA 1
ATOM 676 C C . GLN A 1 83 ? -12.078 -5.855 -12.836 1 84.69 83 GLN A C 1
ATOM 678 O O . GLN A 1 83 ? -10.953 -5.594 -13.258 1 84.69 83 GLN A O 1
ATOM 683 N N . LYS A 1 84 ? -12.773 -6.844 -13.297 1 91 84 LYS A N 1
ATOM 684 C CA . LYS A 1 84 ? -12.242 -7.75 -14.312 1 91 84 LYS A CA 1
ATOM 685 C C . LYS A 1 84 ? -11.945 -7.008 -15.609 1 91 84 LYS A C 1
ATOM 687 O O . LYS A 1 84 ? -11 -7.355 -16.328 1 91 84 LYS A O 1
ATOM 692 N N . SER A 1 85 ? -12.711 -5.988 -15.875 1 90.19 85 SER A N 1
ATOM 693 C CA . SER A 1 85 ? -12.555 -5.254 -17.125 1 90.19 85 SER A CA 1
ATOM 694 C C . SER A 1 85 ? -11.32 -4.363 -17.094 1 90.19 85 SER A C 1
ATOM 696 O O . SER A 1 85 ? -10.625 -4.223 -18.094 1 90.19 85 SER A O 1
ATOM 698 N N . ILE A 1 86 ? -10.953 -3.824 -15.969 1 85.31 86 ILE A N 1
ATOM 699 C CA . ILE A 1 86 ? -9.867 -2.854 -15.898 1 85.31 86 ILE A CA 1
ATOM 700 C C . ILE A 1 86 ? -8.594 -3.537 -15.398 1 85.31 86 ILE A C 1
ATOM 702 O O . ILE A 1 86 ? -7.492 -3.01 -15.562 1 85.31 86 ILE A O 1
ATOM 706 N N . GLN A 1 87 ? -8.734 -4.684 -14.773 1 91.38 87 GLN A N 1
ATOM 707 C CA . GLN A 1 87 ? -7.621 -5.477 -14.266 1 91.38 87 GLN A CA 1
ATOM 708 C C . GLN A 1 87 ? -7.75 -6.938 -14.695 1 91.38 87 GLN A C 1
ATOM 710 O O . GLN A 1 87 ? -8.164 -7.785 -13.906 1 91.38 87 GLN A O 1
ATOM 715 N N . PRO A 1 88 ? -7.281 -7.238 -15.828 1 91.5 88 PRO A N 1
ATOM 716 C CA . PRO A 1 88 ? -7.531 -8.562 -16.406 1 91.5 88 PRO A CA 1
ATOM 717 C C . PRO A 1 88 ? -6.852 -9.688 -15.633 1 91.5 88 PRO A C 1
ATOM 719 O O . PRO A 1 88 ? -7.16 -10.859 -15.844 1 91.5 88 PRO A O 1
ATOM 722 N N . TRP A 1 89 ? -5.918 -9.359 -14.773 1 94.56 89 TRP A N 1
ATOM 723 C CA . TRP A 1 89 ? -5.273 -10.398 -13.977 1 94.56 89 TRP A CA 1
ATOM 724 C C . TRP A 1 89 ? -6.219 -10.922 -12.898 1 94.56 89 TRP A C 1
ATOM 726 O O . TRP A 1 89 ? -5.945 -11.945 -12.258 1 94.56 89 TRP A O 1
ATOM 736 N N . ILE A 1 90 ? -7.32 -10.289 -12.633 1 95.75 90 ILE A N 1
ATOM 737 C CA . ILE A 1 90 ? -8.359 -10.766 -11.727 1 95.75 90 ILE A CA 1
ATOM 738 C C . ILE A 1 90 ? -9.344 -11.648 -12.492 1 95.75 90 ILE A C 1
ATOM 740 O O . ILE A 1 90 ? -10.016 -11.188 -13.422 1 95.75 90 ILE A O 1
ATOM 744 N N . LYS A 1 91 ? -9.531 -12.875 -12.117 1 96 91 LYS A N 1
ATOM 745 C CA . LYS A 1 91 ? -10.352 -13.828 -12.867 1 96 91 LYS A CA 1
ATOM 746 C C . LYS A 1 91 ? -11.703 -14.031 -12.195 1 96 91 LYS A C 1
ATOM 748 O O . LYS A 1 91 ? -12.75 -13.828 -12.82 1 96 91 LYS A O 1
ATOM 753 N N . ASN A 1 92 ? -11.758 -14.492 -10.953 1 95.88 92 ASN A N 1
ATOM 754 C CA . ASN A 1 92 ? -12.969 -14.75 -10.18 1 95.88 92 ASN A CA 1
ATOM 755 C C . ASN A 1 92 ? -12.828 -14.258 -8.742 1 95.88 92 ASN A C 1
ATOM 757 O O . ASN A 1 92 ? -11.719 -14.188 -8.211 1 95.88 92 ASN A O 1
ATOM 761 N N . VAL A 1 93 ? -13.969 -13.914 -8.109 1 95.62 93 VAL A N 1
ATOM 762 C CA . VAL A 1 93 ? -13.992 -13.453 -6.723 1 95.62 93 VAL A CA 1
ATOM 763 C C . VAL A 1 93 ? -15.117 -14.156 -5.965 1 95.62 93 VAL A C 1
ATOM 765 O O . VAL A 1 93 ? -16.219 -14.312 -6.492 1 95.62 93 VAL A O 1
ATOM 768 N N . ALA A 1 94 ? -14.812 -14.578 -4.711 1 93.75 94 ALA A N 1
ATOM 769 C CA . ALA A 1 94 ? -15.828 -15.18 -3.852 1 93.75 94 ALA A CA 1
ATOM 770 C C . ALA A 1 94 ? -15.625 -14.773 -2.396 1 93.75 94 ALA A C 1
ATOM 772 O O . ALA A 1 94 ? -14.492 -14.711 -1.909 1 93.75 94 ALA A O 1
ATOM 773 N N . VAL A 1 95 ? -16.703 -14.523 -1.718 1 91.31 95 VAL A N 1
ATOM 774 C CA . VAL A 1 95 ? -16.688 -14.219 -0.292 1 91.31 95 VAL A CA 1
ATOM 775 C C . VAL A 1 95 ? -17.297 -15.383 0.494 1 91.31 95 VAL A C 1
ATOM 777 O O . VAL A 1 95 ? -18.391 -15.859 0.172 1 91.31 95 VAL A O 1
ATOM 780 N N . LEU A 1 96 ? -16.5 -15.773 1.525 1 90.25 96 LEU A N 1
ATOM 781 C CA . LEU A 1 96 ? -16.953 -16.859 2.389 1 90.25 96 LEU A CA 1
ATOM 782 C C . LEU A 1 96 ? -17.016 -16.406 3.844 1 90.25 96 LEU A C 1
ATOM 784 O O . LEU A 1 96 ? -16.234 -15.547 4.266 1 90.25 96 LEU A O 1
ATOM 788 N N . ASP A 1 97 ? -17.891 -17.031 4.59 1 87 97 ASP A N 1
ATOM 789 C CA . ASP A 1 97 ? -18 -16.672 6 1 87 97 ASP A CA 1
ATOM 790 C C . ASP A 1 97 ? -17.016 -17.484 6.844 1 87 97 ASP A C 1
ATOM 792 O O . ASP A 1 97 ? -16.141 -18.156 6.309 1 87 97 ASP A O 1
ATOM 796 N N . GLN A 1 98 ? -17.156 -17.297 8.148 1 83.38 98 GLN A N 1
ATOM 797 C CA . GLN A 1 98 ? -16.203 -17.906 9.07 1 83.38 98 GLN A CA 1
ATOM 798 C C . GLN A 1 98 ? -16.281 -19.438 9.008 1 83.38 98 GLN A C 1
ATOM 800 O O . GLN A 1 98 ? -15.32 -20.125 9.352 1 83.38 98 GLN A O 1
ATOM 805 N N . ASP A 1 99 ? -17.438 -19.969 8.539 1 86.62 99 ASP A N 1
ATOM 806 C CA . ASP A 1 99 ? -17.625 -21.406 8.398 1 86.62 99 ASP A CA 1
ATOM 807 C C . ASP A 1 99 ? -17.297 -21.875 6.984 1 86.62 99 ASP A C 1
ATOM 809 O O . ASP A 1 99 ? -17.578 -23.016 6.613 1 86.62 99 ASP A O 1
ATOM 813 N N . GLN A 1 100 ? -16.844 -20.953 6.156 1 88.5 100 GLN A N 1
ATOM 814 C CA . GLN A 1 100 ? -16.422 -21.203 4.781 1 88.5 100 GLN A CA 1
ATOM 815 C C . GLN A 1 100 ? -17.625 -21.469 3.879 1 88.5 100 GLN A C 1
ATOM 817 O O . GLN A 1 100 ? -17.531 -22.219 2.908 1 88.5 100 GLN A O 1
ATOM 822 N N . LEU A 1 101 ? -18.719 -20.984 4.289 1 91.5 101 LEU A N 1
ATOM 823 C CA . LEU A 1 101 ? -19.891 -21.047 3.422 1 91.5 101 LEU A CA 1
ATOM 824 C C . LEU A 1 101 ? -19.906 -19.859 2.455 1 91.5 101 LEU A C 1
ATOM 826 O O . LEU A 1 101 ? -19.609 -18.734 2.846 1 91.5 101 LEU A O 1
ATOM 830 N N . PHE A 1 102 ? -20.266 -20.188 1.291 1 93.12 102 PHE A N 1
ATOM 831 C CA . PHE A 1 102 ? -20.281 -19.203 0.225 1 93.12 102 PHE A CA 1
ATOM 832 C C . PHE A 1 102 ? -21.344 -18.141 0.48 1 93.12 102 PHE A C 1
ATOM 834 O O . PHE A 1 102 ? -22.516 -18.484 0.685 1 93.12 102 PHE A O 1
ATOM 841 N N . ILE A 1 103 ? -20.984 -16.859 0.407 1 90.69 103 ILE A N 1
ATOM 842 C CA . ILE A 1 103 ? -21.906 -15.75 0.67 1 90.69 103 ILE A CA 1
ATOM 843 C C . ILE A 1 103 ? -22.25 -15.047 -0.638 1 90.69 103 ILE A C 1
ATOM 845 O O . ILE A 1 103 ? -23.422 -14.852 -0.956 1 90.69 103 ILE A O 1
ATOM 849 N N . SER A 1 104 ? -21.203 -14.656 -1.418 1 91.5 104 SER A N 1
ATOM 850 C CA . SER A 1 104 ? -21.453 -13.891 -2.637 1 91.5 104 SER A CA 1
ATOM 851 C C . SER A 1 104 ? -20.25 -13.938 -3.572 1 91.5 104 SER A C 1
ATOM 853 O O . SER A 1 104 ? -19.156 -14.32 -3.162 1 91.5 104 SER A O 1
ATOM 855 N N . GLY A 1 105 ? -20.516 -13.461 -4.891 1 93.56 105 GLY A N 1
ATOM 856 C CA . GLY A 1 105 ? -19.5 -13.414 -5.922 1 93.56 105 GLY A CA 1
ATOM 857 C C . GLY A 1 105 ? -19.75 -14.398 -7.047 1 93.56 105 GLY A C 1
ATOM 858 O O . GLY A 1 105 ? -20.891 -14.664 -7.414 1 93.56 105 GLY A O 1
ATOM 859 N N . ASP A 1 106 ? -18.625 -14.898 -7.605 1 95.38 106 ASP A N 1
ATOM 860 C CA . ASP A 1 106 ? -18.703 -15.844 -8.719 1 95.38 106 ASP A CA 1
ATOM 861 C C . ASP A 1 106 ? -19.031 -17.25 -8.227 1 95.38 106 ASP A C 1
ATOM 863 O O . ASP A 1 106 ? -18.266 -17.828 -7.445 1 95.38 106 ASP A O 1
ATOM 867 N N . ASP A 1 107 ? -20.078 -17.844 -8.766 1 94.94 107 ASP A N 1
ATOM 868 C CA . ASP A 1 107 ? -20.516 -19.188 -8.367 1 94.94 107 ASP A CA 1
ATOM 869 C C . ASP A 1 107 ? -19.406 -20.219 -8.617 1 94.94 107 ASP A C 1
ATOM 871 O O . ASP A 1 107 ? -19.188 -21.094 -7.781 1 94.94 107 ASP A O 1
ATOM 875 N N . ALA A 1 108 ? -18.781 -20.078 -9.719 1 94 108 ALA A N 1
ATOM 876 C CA . ALA A 1 108 ? -17.75 -21.047 -10.094 1 94 108 ALA A CA 1
ATOM 877 C C . ALA A 1 108 ? -16.688 -21.156 -9.016 1 94 108 ALA A C 1
ATOM 879 O O . ALA A 1 108 ? -16.203 -22.266 -8.711 1 94 108 ALA A O 1
ATOM 880 N N . LEU A 1 109 ? -16.344 -20.016 -8.414 1 95.38 109 LEU A N 1
ATOM 881 C CA . LEU A 1 109 ? -15.32 -20.016 -7.383 1 95.38 109 LEU A CA 1
ATOM 882 C C . LEU A 1 109 ? -15.914 -20.328 -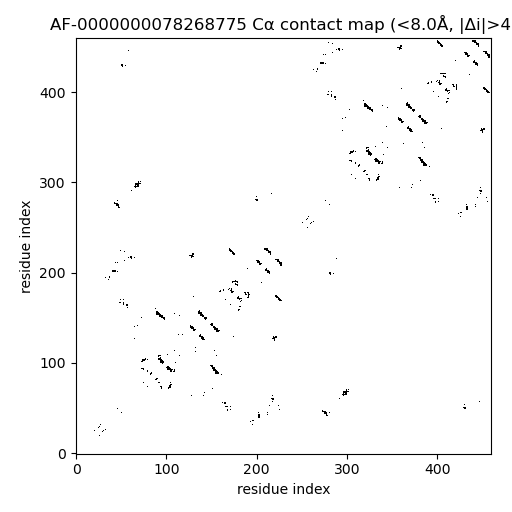6.016 1 95.38 109 LEU A C 1
ATOM 884 O O . LEU A 1 109 ? -15.312 -21.062 -5.227 1 95.38 109 LEU A O 1
ATOM 888 N N . GLY A 1 110 ? -17.047 -19.828 -5.746 1 94.5 110 GLY A N 1
ATOM 889 C CA . GLY A 1 110 ? -17.703 -20 -4.457 1 94.5 110 GLY A CA 1
ATOM 890 C C . GLY A 1 110 ? -17.969 -21.453 -4.125 1 94.5 110 GLY A C 1
ATOM 891 O O . GLY A 1 110 ? -17.906 -21.859 -2.959 1 94.5 110 GLY A O 1
ATOM 892 N N . PHE A 1 111 ? -18.266 -22.234 -5.109 1 94.94 111 PHE A N 1
ATOM 893 C CA . PHE A 1 111 ? -18.594 -23.641 -4.875 1 94.94 111 PHE A CA 1
ATOM 894 C C . PHE A 1 111 ? -17.438 -24.547 -5.262 1 94.94 111 PHE A C 1
ATOM 896 O O . PHE A 1 111 ? -17.594 -25.766 -5.32 1 94.94 111 PHE A O 1
ATOM 903 N N . ASP A 1 112 ? -16.328 -24.016 -5.535 1 94.62 112 ASP A N 1
ATOM 904 C CA . ASP A 1 112 ? -15.156 -24.797 -5.914 1 94.62 112 ASP A CA 1
ATOM 905 C C . ASP A 1 112 ? -14.578 -25.547 -4.715 1 94.62 112 ASP A C 1
ATOM 907 O O . ASP A 1 112 ? -14.133 -24.922 -3.746 1 94.62 112 ASP A O 1
ATOM 911 N N . PRO A 1 113 ? -14.523 -26.828 -4.75 1 91.38 113 PRO A N 1
ATOM 912 C CA . PRO A 1 113 ? -14 -27.609 -3.629 1 91.38 113 PRO A CA 1
ATOM 913 C C . PRO A 1 113 ? -12.555 -27.266 -3.287 1 91.38 113 PRO A C 1
ATOM 915 O O . PRO A 1 113 ? -12.141 -27.391 -2.133 1 91.38 113 PRO A O 1
ATOM 918 N N . ALA A 1 114 ? -11.781 -26.812 -4.234 1 90.56 114 ALA A N 1
ATOM 919 C CA . ALA A 1 114 ? -10.391 -26.453 -4 1 90.56 114 ALA A CA 1
ATOM 920 C C . ALA A 1 114 ? -10.273 -25.359 -2.943 1 90.56 114 ALA A C 1
ATOM 922 O O . ALA A 1 114 ? -9.328 -25.359 -2.145 1 90.56 114 ALA A O 1
ATOM 923 N N . ILE A 1 115 ? -11.172 -24.438 -2.9 1 90.25 115 ILE A N 1
ATOM 924 C CA . ILE A 1 115 ? -11.117 -23.312 -1.99 1 90.25 115 ILE A CA 1
ATOM 925 C C . ILE A 1 115 ? -11.289 -23.781 -0.552 1 90.25 115 ILE A C 1
ATOM 927 O O . ILE A 1 115 ? -10.641 -23.281 0.365 1 90.25 115 ILE A O 1
ATOM 931 N N . ARG A 1 116 ? -12.102 -24.75 -0.419 1 85.94 116 ARG A N 1
ATOM 932 C CA . ARG A 1 116 ? -12.312 -25.281 0.926 1 85.94 116 ARG A CA 1
ATOM 933 C C . ARG A 1 116 ? -11.039 -25.938 1.458 1 85.94 116 ARG A C 1
ATOM 935 O O . ARG A 1 116 ? -10.711 -25.797 2.637 1 85.94 116 ARG A O 1
ATOM 942 N N . THR A 1 117 ? -10.438 -26.641 0.622 1 87.94 117 THR A N 1
ATOM 943 C CA . THR A 1 117 ? -9.188 -27.297 1.003 1 87.94 117 THR A CA 1
ATOM 944 C C . THR A 1 117 ? -8.117 -26.266 1.348 1 87.94 117 THR A C 1
ATOM 946 O O . THR A 1 117 ? -7.371 -26.438 2.312 1 87.94 117 THR A O 1
ATOM 949 N N . ILE A 1 118 ? -8.07 -25.188 0.604 1 87.31 118 ILE A N 1
ATOM 950 C CA . ILE A 1 118 ? -7.098 -24.109 0.818 1 87.31 118 ILE A CA 1
ATOM 951 C C . ILE A 1 118 ? -7.359 -23.438 2.162 1 87.31 118 ILE A C 1
ATOM 953 O O . ILE A 1 118 ? -6.43 -23.203 2.938 1 87.31 118 ILE A O 1
ATOM 957 N N . LEU A 1 119 ? -8.578 -23.219 2.488 1 86.94 119 LEU A N 1
ATOM 958 C CA . LEU A 1 119 ? -8.953 -22.438 3.658 1 86.94 119 LEU A CA 1
ATOM 959 C C . LEU A 1 119 ? -8.867 -23.266 4.93 1 86.94 119 LEU A C 1
ATOM 961 O O . LEU A 1 119 ? -8.789 -22.734 6.031 1 86.94 119 LEU A O 1
ATOM 965 N N . ALA A 1 120 ? -8.922 -24.547 4.754 1 78.5 120 ALA A N 1
ATOM 966 C CA . ALA A 1 120 ? -8.836 -25.438 5.914 1 78.5 120 ALA A CA 1
ATOM 967 C C . ALA A 1 120 ? -7.5 -25.266 6.633 1 78.5 120 ALA A C 1
ATOM 969 O O . ALA A 1 120 ? -7.418 -25.453 7.852 1 78.5 120 ALA A O 1
ATOM 970 N N . ASP A 1 121 ? -6.531 -24.828 5.918 1 71.19 121 ASP A N 1
ATOM 971 C CA . ASP A 1 121 ? -5.184 -24.734 6.473 1 71.19 121 ASP A CA 1
ATOM 972 C C . ASP A 1 121 ? -4.844 -23.281 6.828 1 71.19 121 ASP A C 1
ATOM 974 O O . ASP A 1 121 ? -3.727 -23 7.262 1 71.19 121 ASP A O 1
ATOM 978 N N . PHE A 1 122 ? -5.805 -22.422 6.633 1 71.75 122 PHE A N 1
ATOM 979 C CA . PHE A 1 122 ? -5.496 -21 6.762 1 71.75 122 PHE A CA 1
ATOM 980 C C . PHE A 1 122 ? -5.703 -20.531 8.195 1 71.75 122 PHE A C 1
ATOM 982 O O . PHE A 1 122 ? -6.66 -20.938 8.859 1 71.75 122 PHE A O 1
ATOM 989 N N . THR A 1 123 ? -4.613 -19.875 8.781 1 63.97 123 THR A N 1
ATOM 990 C CA . THR A 1 123 ? -4.695 -19.266 10.109 1 63.97 123 THR A CA 1
ATOM 991 C C . THR A 1 123 ? -4.879 -17.75 10 1 63.97 123 THR A C 1
ATOM 993 O O . THR A 1 123 ? -4.355 -17.125 9.07 1 63.97 123 THR A O 1
ATOM 996 N N . PRO A 1 124 ? -5.645 -17.141 10.93 1 60.5 124 PRO A N 1
ATOM 997 C CA . PRO A 1 124 ? -6 -15.727 10.891 1 60.5 124 PRO A CA 1
ATOM 998 C C . PRO A 1 124 ? -4.785 -14.805 11.008 1 60.5 124 PRO A C 1
ATOM 1000 O O . PRO A 1 124 ? -4.879 -13.609 10.719 1 60.5 124 PRO A O 1
ATOM 1003 N N . GLU A 1 125 ? -3.648 -15.406 11.344 1 59.5 125 GLU A N 1
ATOM 1004 C CA . GLU A 1 125 ? -2.484 -14.547 11.547 1 59.5 125 GLU A CA 1
ATOM 1005 C C . GLU A 1 125 ? -2.045 -13.891 10.234 1 59.5 125 GLU A C 1
ATOM 1007 O O . GLU A 1 125 ? -1.484 -12.797 10.242 1 59.5 125 GLU A O 1
ATOM 1012 N N . LYS A 1 126 ? -2.26 -14.656 9.156 1 61.31 126 LYS A N 1
ATOM 1013 C CA . LYS A 1 126 ? -1.935 -14.109 7.84 1 61.31 126 LYS A CA 1
ATOM 1014 C C . LYS A 1 126 ? -3.188 -13.609 7.125 1 61.31 126 LYS A C 1
ATOM 1016 O O . LYS A 1 126 ? -4.121 -14.383 6.883 1 61.31 126 LYS A O 1
ATOM 1021 N N . SER A 1 127 ? -3.195 -12.297 6.852 1 75.69 127 SER A N 1
ATOM 1022 C CA . SER A 1 127 ? -4.465 -11.703 6.438 1 75.69 127 SER A CA 1
ATOM 1023 C C . SER A 1 127 ? -4.504 -11.469 4.934 1 75.69 127 SER A C 1
ATOM 1025 O O . SER A 1 127 ? -5.578 -11.305 4.352 1 75.69 127 SER A O 1
ATOM 1027 N N . ARG A 1 128 ? -3.34 -11.578 4.297 1 88.5 128 ARG A N 1
ATOM 1028 C CA . ARG A 1 128 ? -3.252 -11.336 2.859 1 88.5 128 ARG A CA 1
ATOM 1029 C C . ARG A 1 128 ? -2.164 -12.195 2.225 1 88.5 128 ARG A C 1
ATOM 1031 O O . ARG A 1 128 ? -0.985 -11.836 2.254 1 88.5 128 ARG A O 1
ATOM 1038 N N . VAL A 1 129 ? -2.559 -13.336 1.627 1 90.69 129 VAL A N 1
ATOM 1039 C CA . VAL A 1 129 ? -1.539 -14.258 1.146 1 90.69 129 VAL A CA 1
ATOM 1040 C C . VAL A 1 129 ? -1.936 -14.797 -0.228 1 90.69 129 VAL A C 1
ATOM 1042 O O . VAL A 1 129 ? -3.121 -14.984 -0.511 1 90.69 129 VAL A O 1
ATOM 1045 N N . PHE A 1 130 ? -0.903 -15.102 -1.003 1 91.75 130 PHE A N 1
ATOM 1046 C CA . PHE A 1 130 ? -1.097 -15.836 -2.248 1 91.75 130 PHE A CA 1
ATOM 1047 C C . PHE A 1 130 ? -0.906 -17.328 -2.031 1 91.75 130 PHE A C 1
ATOM 1049 O O . PHE A 1 130 ? -0.015 -17.75 -1.287 1 91.75 130 PHE A O 1
ATOM 1056 N N . VAL A 1 131 ? -1.754 -18.125 -2.73 1 90.5 131 VAL A N 1
ATOM 1057 C CA . VAL A 1 131 ? -1.684 -19.578 -2.645 1 90.5 131 VAL A CA 1
ATOM 1058 C C . VAL A 1 131 ? -1.766 -20.188 -4.043 1 90.5 131 VAL A C 1
ATOM 1060 O O . VAL A 1 131 ? -2.566 -19.75 -4.871 1 90.5 131 VAL A O 1
ATOM 1063 N N . PHE A 1 132 ? -0.923 -21.172 -4.309 1 88.56 132 PHE A N 1
ATOM 1064 C CA . PHE A 1 132 ? -0.96 -21.938 -5.547 1 88.56 132 PHE A CA 1
ATOM 1065 C C . PHE A 1 132 ? -1.584 -23.312 -5.312 1 88.56 132 PHE A C 1
ATOM 1067 O O . PHE A 1 132 ? -1.197 -24.031 -4.387 1 88.56 132 PHE A O 1
ATOM 1074 N N . LYS A 1 133 ? -2.555 -23.625 -6.168 1 87.94 133 LYS A N 1
ATOM 1075 C CA . LYS A 1 133 ? -3.201 -24.922 -6.094 1 87.94 133 LYS A CA 1
ATOM 1076 C C . LYS A 1 133 ? -3.68 -25.375 -7.469 1 87.94 133 LYS A C 1
ATOM 1078 O O . LYS A 1 133 ? -4.398 -24.656 -8.156 1 87.94 133 LYS A O 1
ATOM 1083 N N . ASP A 1 134 ? -3.311 -26.656 -7.84 1 88.88 134 ASP A N 1
ATOM 1084 C CA . ASP A 1 134 ? -3.756 -27.281 -9.086 1 88.88 134 ASP A CA 1
ATOM 1085 C C . ASP A 1 134 ? -3.541 -26.344 -10.273 1 88.88 134 ASP A C 1
ATOM 1087 O O . ASP A 1 134 ? -4.461 -26.109 -11.062 1 88.88 134 ASP A O 1
ATOM 1091 N N . ASN A 1 135 ? -2.381 -25.703 -10.391 1 87.25 135 ASN A N 1
ATOM 1092 C CA . ASN A 1 135 ? -1.957 -24.828 -11.477 1 87.25 135 ASN A CA 1
ATOM 1093 C C . ASN A 1 135 ? -2.77 -23.531 -11.5 1 87.25 135 ASN A C 1
ATOM 1095 O O . ASN A 1 135 ? -2.863 -22.875 -12.539 1 87.25 135 ASN A O 1
ATOM 1099 N N . ARG A 1 136 ? -3.453 -23.312 -10.422 1 92.69 136 ARG A N 1
ATOM 1100 C CA . ARG A 1 136 ? -4.195 -22.078 -10.234 1 92.69 136 ARG A CA 1
ATOM 1101 C C . ARG A 1 136 ? -3.602 -21.25 -9.102 1 92.69 136 ARG A C 1
ATOM 1103 O O . ARG A 1 136 ? -2.912 -21.781 -8.234 1 92.69 136 ARG A O 1
ATOM 1110 N N . GLN A 1 137 ? -3.801 -19.891 -9.203 1 93.25 137 GLN A N 1
ATOM 1111 C CA . GLN A 1 137 ? -3.301 -18.984 -8.188 1 93.25 137 GLN A CA 1
ATOM 1112 C C . GLN A 1 137 ? -4.445 -18.219 -7.527 1 93.25 137 GLN A C 1
ATOM 1114 O O . GLN A 1 137 ? -5.375 -17.766 -8.203 1 93.25 137 GLN A O 1
ATOM 1119 N N . PHE A 1 138 ? -4.293 -18.062 -6.18 1 94.69 138 PHE A N 1
ATOM 1120 C CA . PHE A 1 138 ? -5.344 -17.391 -5.41 1 94.69 138 PHE A CA 1
ATOM 1121 C C . PHE A 1 138 ? -4.75 -16.359 -4.469 1 94.69 138 PHE A C 1
ATOM 1123 O O . PHE A 1 138 ? -3.68 -16.562 -3.896 1 94.69 138 PHE A O 1
ATOM 1130 N N . PHE A 1 139 ? -5.383 -15.227 -4.371 1 94.94 139 PHE A N 1
ATOM 1131 C CA . PHE A 1 139 ? -5.133 -14.25 -3.314 1 94.94 139 PHE A CA 1
ATOM 1132 C C . PHE A 1 139 ? -6.184 -14.367 -2.215 1 94.94 139 PHE A C 1
ATOM 1134 O O . PHE A 1 139 ? -7.371 -14.148 -2.459 1 94.94 139 PHE A O 1
ATOM 1141 N N . ILE A 1 140 ? -5.75 -14.734 -0.996 1 92.25 140 ILE A N 1
ATOM 1142 C CA . ILE A 1 140 ? -6.633 -14.891 0.157 1 92.25 140 ILE A CA 1
ATOM 1143 C C . ILE A 1 140 ? -6.551 -13.656 1.044 1 92.25 140 ILE A C 1
ATOM 1145 O O . ILE A 1 140 ? -5.465 -13.273 1.492 1 92.25 140 ILE A O 1
ATOM 1149 N N . HIS A 1 141 ? -7.652 -13.102 1.279 1 89.38 141 HIS A N 1
ATOM 1150 C CA . HIS A 1 141 ? -7.758 -11.914 2.117 1 89.38 141 HIS A CA 1
ATOM 1151 C C . HIS A 1 141 ? -8.688 -12.156 3.305 1 89.38 141 HIS A C 1
ATOM 1153 O O . HIS A 1 141 ? -9.906 -12.203 3.143 1 89.38 141 HIS A O 1
ATOM 1159 N N . LEU A 1 142 ? -8.086 -12.266 4.469 1 83.06 142 LEU A N 1
ATOM 1160 C CA . LEU A 1 142 ? -8.852 -12.469 5.695 1 83.06 142 LEU A CA 1
ATOM 1161 C C . LEU A 1 142 ? -9.07 -11.156 6.43 1 83.06 142 LEU A C 1
ATOM 1163 O O . LEU A 1 142 ? -8.117 -10.406 6.66 1 83.06 142 LEU A O 1
ATOM 1167 N N . TYR A 1 143 ? -10.32 -10.898 6.691 1 73.19 143 TYR A N 1
ATOM 1168 C CA . TYR A 1 143 ? -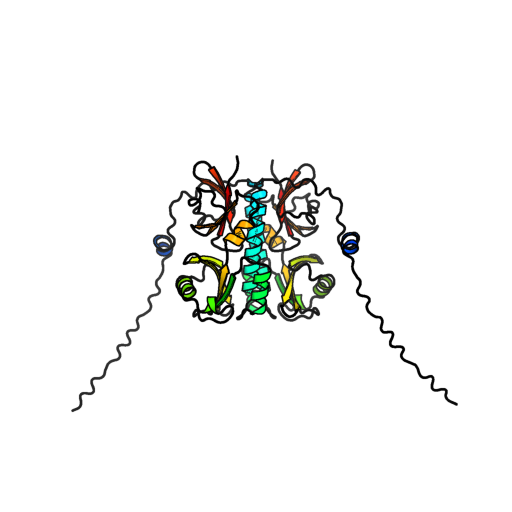10.68 -9.68 7.402 1 73.19 143 TYR A CA 1
ATOM 1169 C C . TYR A 1 143 ? -11.422 -10 8.695 1 73.19 143 TYR A C 1
ATOM 1171 O O . TYR A 1 143 ? -12.406 -10.734 8.688 1 73.19 143 TYR A O 1
ATOM 1179 N N . SER A 1 144 ? -10.844 -9.555 9.758 1 67.81 144 SER A N 1
ATOM 1180 C CA . SER A 1 144 ? -11.523 -9.719 11.039 1 67.81 144 SER A CA 1
ATOM 1181 C C . SER A 1 144 ? -12.359 -8.484 11.375 1 67.81 144 SER A C 1
ATOM 1183 O O . SER A 1 144 ? -11.891 -7.355 11.258 1 67.81 144 SER A O 1
ATOM 1185 N N . THR A 1 145 ? -13.641 -8.711 11.586 1 59.62 145 THR A N 1
ATOM 1186 C CA . THR A 1 145 ? -14.531 -7.629 11.977 1 59.62 145 THR A CA 1
ATOM 1187 C C . THR A 1 145 ? -14.383 -7.309 13.461 1 59.62 145 THR A C 1
ATOM 1189 O O . THR A 1 145 ? -13.867 -8.125 14.227 1 59.62 145 THR A O 1
ATOM 1192 N N . PRO A 1 146 ? -14.695 -6.109 13.734 1 57.72 146 PRO A N 1
ATOM 1193 C CA . PRO A 1 146 ? -14.586 -5.727 15.141 1 57.72 146 PRO A CA 1
ATOM 1194 C C . PRO A 1 146 ? -15.359 -6.656 16.078 1 57.72 146 PRO A C 1
ATOM 1196 O O . PRO A 1 146 ? -15.023 -6.781 17.25 1 57.72 146 PRO A O 1
ATOM 1199 N N . ASP A 1 147 ? -16.391 -7.258 15.609 1 58.84 147 ASP A N 1
ATOM 1200 C CA . ASP A 1 147 ? -17.219 -8.133 16.453 1 58.84 147 ASP A CA 1
ATOM 1201 C C . ASP A 1 147 ? -16.594 -9.523 16.562 1 58.84 147 ASP A C 1
ATOM 1203 O O . ASP A 1 147 ? -17.188 -10.422 17.156 1 58.84 147 ASP A O 1
ATOM 1207 N N . GLY A 1 148 ? -15.492 -9.586 16.031 1 63.53 148 GLY A N 1
ATOM 1208 C CA . GLY A 1 148 ? -14.758 -10.836 16.188 1 63.53 148 GLY A CA 1
ATOM 1209 C C . GLY A 1 148 ? -15.055 -11.844 15.094 1 63.53 148 GLY A C 1
ATOM 1210 O O . GLY A 1 148 ? -14.547 -12.961 15.117 1 63.53 148 GLY A O 1
ATOM 1211 N N . GLN A 1 149 ? -15.914 -11.492 14.281 1 70.62 149 GLN A N 1
ATOM 1212 C CA . GLN A 1 149 ? -16.172 -12.391 13.164 1 70.62 149 GLN A CA 1
ATOM 1213 C C . GLN A 1 149 ? -15.172 -12.172 12.031 1 70.62 149 GLN A C 1
ATOM 1215 O O . GLN A 1 149 ? -14.516 -11.125 11.977 1 70.62 149 GLN A O 1
ATOM 1220 N N . TYR A 1 150 ? -14.867 -13.336 11.367 1 75.75 150 TYR A N 1
ATOM 1221 C CA . TYR A 1 150 ? -13.961 -13.188 10.234 1 75.75 150 TYR A CA 1
ATOM 1222 C C . TYR A 1 150 ? -14.656 -13.523 8.93 1 75.75 150 TYR A C 1
ATOM 1224 O O . TYR A 1 150 ? -15.594 -14.336 8.906 1 75.75 150 TYR A O 1
ATOM 1232 N N . LYS A 1 151 ? -14.367 -12.836 7.934 1 81 151 LYS A N 1
ATOM 1233 C CA . LYS A 1 151 ? -14.734 -13.148 6.555 1 81 151 LYS A CA 1
ATOM 1234 C C . LYS A 1 151 ? -13.484 -13.328 5.688 1 81 151 LYS A C 1
ATOM 1236 O O . LYS A 1 151 ? -12.445 -12.719 5.953 1 81 151 LYS A O 1
ATOM 1241 N N . THR A 1 152 ? -13.695 -14.266 4.754 1 88.19 152 THR A N 1
ATOM 1242 C CA . THR A 1 152 ? -12.586 -14.523 3.838 1 88.19 152 THR A CA 1
ATOM 1243 C C . THR A 1 152 ? -13 -14.234 2.396 1 88.19 152 THR A C 1
ATOM 1245 O O . THR A 1 152 ? -14.023 -14.734 1.927 1 88.19 152 THR A O 1
ATOM 1248 N N . THR A 1 153 ? -12.281 -13.406 1.768 1 90.88 153 THR A N 1
ATOM 1249 C CA . THR A 1 153 ? -12.445 -13.211 0.331 1 90.88 153 THR A CA 1
ATOM 1250 C C . THR A 1 153 ? -11.344 -13.938 -0.441 1 90.88 153 THR A C 1
ATOM 1252 O O . THR A 1 153 ? -10.164 -13.781 -0.132 1 90.88 153 THR A O 1
ATOM 1255 N N . VAL A 1 154 ? -11.758 -14.695 -1.358 1 93.69 154 VAL A N 1
ATOM 1256 C CA . VAL A 1 154 ? -10.844 -15.406 -2.238 1 93.69 154 VAL A CA 1
ATOM 1257 C C . VAL A 1 154 ? -10.898 -14.812 -3.643 1 93.69 154 VAL A C 1
ATOM 1259 O O . VAL A 1 154 ? -11.984 -14.633 -4.203 1 93.69 154 VAL A O 1
ATOM 1262 N N . VAL A 1 155 ? -9.75 -14.508 -4.188 1 95.88 155 VAL A N 1
ATOM 1263 C CA . VAL A 1 155 ? -9.656 -13.992 -5.547 1 95.88 155 VAL A CA 1
ATOM 1264 C C . VAL A 1 155 ? -8.773 -14.914 -6.387 1 95.88 155 VAL A C 1
ATOM 1266 O O . VAL A 1 155 ? -7.605 -15.133 -6.059 1 95.88 155 VAL A O 1
ATOM 1269 N N . GLU A 1 156 ? -9.367 -15.484 -7.395 1 96.44 156 GLU A N 1
ATOM 1270 C CA . GLU A 1 156 ? -8.539 -16.188 -8.375 1 96.44 156 GLU A CA 1
ATOM 1271 C C . GLU A 1 156 ? -7.832 -15.195 -9.297 1 96.44 156 GLU A C 1
ATOM 1273 O O . GLU A 1 156 ? -8.461 -14.281 -9.844 1 96.44 156 GLU A O 1
ATOM 1278 N N . VAL A 1 157 ? -6.535 -15.398 -9.445 1 96.31 157 VAL A N 1
ATOM 1279 C CA . VAL A 1 157 ? -5.758 -14.406 -10.172 1 96.31 157 VAL A CA 1
ATOM 1280 C C . VAL A 1 157 ? -4.898 -15.094 -11.227 1 96.31 157 VAL A C 1
ATOM 1282 O O . VAL A 1 157 ? -4.68 -16.297 -11.172 1 96.31 157 VAL A O 1
ATOM 1285 N N . ASP A 1 158 ? -4.473 -14.344 -12.227 1 93.94 158 ASP A N 1
ATOM 1286 C CA . ASP A 1 158 ? -3.467 -14.742 -13.211 1 93.94 158 ASP A CA 1
ATOM 1287 C C . ASP A 1 158 ? -2.139 -14.039 -12.945 1 93.94 158 ASP A C 1
ATOM 1289 O O . ASP A 1 158 ? -1.934 -12.906 -13.383 1 93.94 158 ASP A O 1
ATOM 1293 N N . MET A 1 159 ? -1.255 -14.711 -12.281 1 88.81 159 MET A N 1
ATOM 1294 C CA . MET A 1 159 ? 0.015 -14.117 -11.875 1 88.81 159 MET A CA 1
ATOM 1295 C C . MET A 1 159 ? 0.896 -13.836 -13.086 1 88.81 159 MET A C 1
ATOM 1297 O O . MET A 1 159 ? 1.7 -12.898 -13.07 1 88.81 159 MET A O 1
ATOM 1301 N N . ASN A 1 160 ? 0.774 -14.602 -14.125 1 84.88 160 ASN A N 1
ATOM 1302 C CA . ASN A 1 160 ? 1.519 -14.336 -15.352 1 84.88 160 ASN A CA 1
ATOM 1303 C C . ASN A 1 160 ? 1.115 -13.008 -15.977 1 84.88 160 ASN A C 1
ATOM 1305 O O . ASN A 1 160 ? 1.967 -12.266 -16.469 1 84.88 160 ASN A O 1
ATOM 1309 N N . ALA A 1 161 ? -0.145 -12.781 -15.938 1 88.5 161 ALA A N 1
ATOM 1310 C CA . ALA A 1 161 ? -0.643 -11.516 -16.469 1 88.5 161 ALA A CA 1
ATOM 1311 C C . ALA A 1 161 ? -0.086 -10.336 -15.68 1 88.5 161 ALA A C 1
ATOM 1313 O O . ALA A 1 161 ? 0.155 -9.266 -16.25 1 88.5 161 ALA A O 1
ATOM 1314 N N . LEU A 1 162 ? 0.089 -10.484 -14.398 1 87.5 162 LEU A N 1
ATOM 1315 C CA . LEU A 1 162 ? 0.685 -9.445 -13.57 1 87.5 162 LEU A CA 1
ATOM 1316 C C . LEU A 1 162 ? 2.178 -9.312 -13.852 1 87.5 162 LEU A C 1
ATOM 1318 O O . LEU A 1 162 ? 2.695 -8.203 -13.961 1 87.5 162 LEU A O 1
ATOM 1322 N N . ALA A 1 163 ? 2.842 -10.359 -13.984 1 84.38 163 ALA A N 1
ATOM 1323 C CA . ALA A 1 163 ? 4.293 -10.391 -14.148 1 84.38 163 ALA A CA 1
ATOM 1324 C C . ALA A 1 163 ? 4.703 -9.766 -15.477 1 84.38 163 ALA A C 1
ATOM 1326 O O . ALA A 1 163 ? 5.762 -9.141 -15.578 1 84.38 163 ALA A O 1
ATOM 1327 N N . VAL A 1 164 ? 3.934 -9.93 -16.469 1 85 164 VAL A N 1
ATOM 1328 C CA . VAL A 1 164 ? 4.277 -9.43 -17.797 1 85 164 VAL A CA 1
ATOM 1329 C C . VAL A 1 164 ? 4.277 -7.902 -17.797 1 85 164 VAL A C 1
ATOM 1331 O O . VAL A 1 164 ? 4.855 -7.273 -18.672 1 85 164 VAL A O 1
ATOM 1334 N N . GLU A 1 165 ? 3.654 -7.332 -16.797 1 86.19 165 GLU A N 1
ATOM 1335 C CA . GLU A 1 165 ? 3.631 -5.879 -16.688 1 86.19 165 GLU A CA 1
ATOM 1336 C C . GLU A 1 165 ? 4.969 -5.336 -16.203 1 86.19 165 GLU A C 1
ATOM 1338 O O . GLU A 1 165 ? 5.211 -4.129 -16.234 1 86.19 165 GLU A O 1
ATOM 1343 N N . ILE A 1 166 ? 5.801 -6.172 -15.703 1 86.75 166 ILE A N 1
ATOM 1344 C CA . ILE A 1 166 ? 7.141 -5.762 -15.297 1 86.75 166 ILE A CA 1
ATOM 1345 C C . ILE A 1 166 ? 7.992 -5.48 -16.531 1 86.75 166 ILE A C 1
ATOM 1347 O O . ILE A 1 166 ? 8.336 -6.398 -17.281 1 86.75 166 ILE A O 1
ATOM 1351 N N . PRO A 1 167 ? 8.336 -4.242 -16.75 1 80.31 167 PRO A N 1
ATOM 1352 C CA . PRO A 1 167 ? 9.07 -3.891 -17.969 1 80.31 167 PRO A CA 1
ATOM 1353 C C . PRO A 1 167 ? 10.484 -4.473 -18 1 80.31 167 PRO A C 1
ATOM 1355 O O . PRO A 1 167 ? 11.008 -4.785 -19.062 1 80.31 167 PRO A O 1
ATOM 1358 N N . ASP A 1 168 ? 11.094 -4.516 -16.828 1 78.88 168 ASP A N 1
ATOM 1359 C CA . ASP A 1 168 ? 12.484 -4.961 -16.781 1 78.88 168 ASP A CA 1
ATOM 1360 C C . ASP A 1 168 ? 12.57 -6.48 -16.672 1 78.88 168 ASP A C 1
ATOM 1362 O O . ASP A 1 168 ? 12.031 -7.066 -15.719 1 78.88 168 ASP A O 1
ATOM 1366 N N . ASN A 1 169 ? 13.305 -7.121 -17.469 1 77.56 169 ASN A N 1
ATOM 1367 C CA . ASN A 1 169 ? 13.367 -8.578 -17.531 1 77.56 169 ASN A CA 1
ATOM 1368 C C . ASN A 1 169 ? 14.266 -9.148 -16.438 1 77.56 169 ASN A C 1
ATOM 1370 O O . ASN A 1 169 ? 14.383 -10.367 -16.297 1 77.56 169 ASN A O 1
ATOM 1374 N N . ARG A 1 170 ? 14.883 -8.305 -15.609 1 84.5 170 ARG A N 1
ATOM 1375 C CA . ARG A 1 170 ? 15.758 -8.781 -14.547 1 84.5 170 ARG A CA 1
ATOM 1376 C C . ARG A 1 170 ? 15 -8.883 -13.227 1 84.5 170 ARG A C 1
ATOM 1378 O O . ARG A 1 170 ? 15.562 -9.289 -12.203 1 84.5 170 ARG A O 1
ATOM 1385 N N . THR A 1 171 ? 13.719 -8.484 -13.281 1 88.56 171 THR A N 1
ATOM 1386 C CA . THR A 1 171 ? 12.898 -8.539 -12.07 1 88.56 171 THR A CA 1
ATOM 1387 C C . THR A 1 171 ? 11.93 -9.711 -12.133 1 88.56 171 THR A C 1
ATOM 1389 O O . THR A 1 171 ? 11.297 -9.953 -13.164 1 88.56 171 THR A O 1
ATOM 1392 N N . VAL A 1 172 ? 11.812 -10.477 -11 1 86.62 172 VAL A N 1
ATOM 1393 C CA . VAL A 1 172 ? 10.867 -11.578 -10.891 1 86.62 172 VAL A CA 1
ATOM 1394 C C . VAL A 1 172 ? 10.07 -11.445 -9.594 1 86.62 172 VAL A C 1
ATOM 1396 O O . VAL A 1 172 ? 10.477 -10.711 -8.688 1 86.62 172 VAL A O 1
ATOM 1399 N N . ILE A 1 173 ? 8.992 -12.164 -9.578 1 89.19 173 ILE A N 1
ATOM 1400 C CA . ILE A 1 173 ? 8.141 -12.219 -8.398 1 89.19 173 ILE A CA 1
ATOM 1401 C C . ILE A 1 173 ? 8.234 -13.602 -7.758 1 89.19 173 ILE A C 1
ATOM 1403 O O . ILE A 1 173 ? 8.133 -14.625 -8.445 1 89.19 173 ILE A O 1
ATOM 1407 N N . ALA A 1 174 ? 8.445 -13.562 -6.449 1 86.12 174 ALA A N 1
ATOM 1408 C CA . ALA A 1 174 ? 8.5 -14.82 -5.715 1 86.12 174 ALA A CA 1
ATOM 1409 C C . ALA A 1 174 ? 7.402 -14.891 -4.66 1 86.12 174 ALA A C 1
ATOM 1411 O O . ALA A 1 174 ? 7.199 -13.938 -3.902 1 86.12 174 ALA A O 1
ATOM 1412 N N . ILE A 1 175 ? 6.742 -15.992 -4.68 1 86.06 175 ILE A N 1
ATOM 1413 C CA . ILE A 1 175 ? 5.727 -16.297 -3.676 1 86.06 175 ILE A CA 1
ATOM 1414 C C . ILE A 1 175 ? 6.09 -17.594 -2.949 1 86.06 175 ILE A C 1
ATOM 1416 O O . ILE A 1 175 ? 6.094 -18.672 -3.553 1 86.06 175 ILE A O 1
ATOM 1420 N N . ASP A 1 176 ? 6.32 -17.375 -1.659 1 81.25 176 ASP A N 1
ATOM 1421 C CA . ASP A 1 176 ? 6.863 -18.5 -0.906 1 81.25 176 ASP A CA 1
ATOM 1422 C C . ASP A 1 176 ? 8.016 -19.156 -1.661 1 81.25 176 ASP A C 1
ATOM 1424 O O . ASP A 1 176 ? 9.039 -18.531 -1.911 1 81.25 176 ASP A O 1
ATOM 1428 N N . ASP A 1 177 ? 7.875 -20.344 -2.252 1 74.19 177 ASP A N 1
ATOM 1429 C CA . ASP A 1 177 ? 8.969 -21.047 -2.92 1 74.19 177 ASP A CA 1
ATOM 1430 C C . ASP A 1 177 ? 8.742 -21.109 -4.43 1 74.19 177 ASP A C 1
ATOM 1432 O O . ASP A 1 177 ? 9.445 -21.812 -5.141 1 74.19 177 ASP A O 1
ATOM 1436 N N . GLN A 1 178 ? 7.777 -20.328 -4.855 1 77.88 178 GLN A N 1
ATOM 1437 C CA . GLN A 1 178 ? 7.465 -20.328 -6.281 1 77.88 178 GLN A CA 1
ATOM 1438 C C . GLN A 1 178 ? 7.824 -19 -6.926 1 77.88 178 GLN A C 1
ATOM 1440 O O . GLN A 1 178 ? 7.602 -17.938 -6.34 1 77.88 178 GLN A O 1
ATOM 1445 N N . ILE A 1 179 ? 8.43 -19 -8.07 1 76.06 179 ILE A N 1
ATOM 1446 C CA . ILE A 1 179 ? 8.82 -17.797 -8.797 1 76.06 179 ILE A CA 1
ATOM 1447 C C . ILE A 1 179 ? 7.891 -17.594 -9.992 1 76.06 179 ILE A C 1
ATOM 1449 O O . ILE A 1 179 ? 7.547 -18.547 -10.695 1 76.06 179 ILE A O 1
ATOM 1453 N N . CYS A 1 180 ? 7.363 -16.328 -9.992 1 71.19 180 CYS A N 1
ATOM 1454 C CA . CYS A 1 180 ? 6.512 -15.93 -11.102 1 71.19 180 CYS A CA 1
ATOM 1455 C C . CYS A 1 180 ? 7.195 -14.859 -11.953 1 71.19 180 CYS A C 1
ATOM 1457 O O . CYS A 1 180 ? 7.875 -13.984 -11.422 1 71.19 180 CYS A O 1
ATOM 1459 N N . GLY A 1 181 ? 7.156 -15.008 -13.344 1 64.88 181 GLY A N 1
ATOM 1460 C CA . GLY A 1 181 ? 7.742 -14.047 -14.258 1 64.88 181 GLY A CA 1
ATOM 1461 C C . GLY A 1 181 ? 8.688 -14.672 -15.266 1 64.88 181 GLY A C 1
ATOM 1462 O O . GLY A 1 181 ? 8.883 -15.891 -15.266 1 64.88 181 GLY A O 1
ATOM 1463 N N . PRO A 1 182 ? 8.961 -13.844 -16.25 1 56.03 182 PRO A N 1
ATOM 1464 C CA . PRO A 1 182 ? 9.875 -14.477 -17.203 1 56.03 182 PRO A CA 1
ATOM 1465 C C . PRO A 1 182 ? 11.07 -15.133 -16.531 1 56.03 182 PRO A C 1
ATOM 1467 O O . PRO A 1 182 ? 11.656 -14.57 -15.602 1 56.03 182 PRO A O 1
ATOM 1470 N N . ALA A 1 183 ? 10.922 -16.484 -16.359 1 50.56 183 ALA A N 1
ATOM 1471 C CA . ALA A 1 183 ? 11.867 -17.406 -15.727 1 50.56 183 ALA A CA 1
ATOM 1472 C C . ALA A 1 183 ? 13.305 -16.969 -15.961 1 50.56 183 ALA A C 1
ATOM 1474 O O . ALA A 1 183 ? 13.711 -16.734 -17.109 1 50.56 183 ALA A O 1
ATOM 1475 N N . ILE A 1 184 ? 13.703 -15.992 -15.172 1 51.84 184 ILE A N 1
ATOM 1476 C CA . ILE A 1 184 ? 15.156 -16.156 -15.211 1 51.84 184 ILE A CA 1
ATOM 1477 C C . ILE A 1 184 ? 15.523 -17.609 -14.938 1 51.84 184 ILE A C 1
ATOM 1479 O O . ILE A 1 184 ? 15.031 -18.203 -13.977 1 51.84 184 ILE A O 1
ATOM 1483 N N . ALA A 1 185 ? 15.641 -18.312 -16.031 1 45.84 185 ALA A N 1
ATOM 1484 C CA . ALA A 1 185 ? 15.914 -19.75 -16.109 1 45.84 185 ALA A CA 1
ATOM 1485 C C . ALA A 1 185 ? 16.281 -20.312 -14.742 1 45.84 185 ALA A C 1
ATOM 1487 O O . ALA A 1 185 ? 15.93 -21.453 -14.422 1 45.84 185 ALA A O 1
ATOM 1488 N N . ASN A 1 186 ? 17.203 -19.875 -14.102 1 43.38 186 ASN A N 1
ATOM 1489 C CA . ASN A 1 186 ? 17.875 -20.609 -13.039 1 43.38 186 ASN A CA 1
ATOM 1490 C C . ASN A 1 186 ? 17.297 -20.281 -11.672 1 43.38 186 ASN A C 1
ATOM 1492 O O . ASN A 1 186 ? 17.922 -20.531 -10.641 1 43.38 186 ASN A O 1
ATOM 1496 N N . TYR A 1 187 ? 16.156 -19.547 -11.586 1 49.16 187 TYR A N 1
ATOM 1497 C CA . TYR A 1 187 ? 16.125 -18.953 -10.25 1 49.16 187 TYR A CA 1
ATOM 1498 C C . TYR A 1 187 ? 15.086 -19.641 -9.375 1 49.16 187 TYR A C 1
ATOM 1500 O O . TYR A 1 187 ? 14.172 -19 -8.867 1 49.16 187 TYR A O 1
ATOM 1508 N N . SER A 1 188 ? 14.727 -20.844 -9.633 1 48.69 188 SER A N 1
ATOM 1509 C CA . SER A 1 188 ? 13.891 -21.531 -8.648 1 48.69 188 SER A CA 1
ATOM 1510 C C . SER A 1 188 ? 14.406 -21.297 -7.234 1 48.69 188 SER A C 1
ATOM 1512 O O . SER A 1 188 ? 13.633 -21.328 -6.273 1 48.69 188 SER A O 1
ATOM 1514 N N . GLU A 1 189 ? 15.609 -21.172 -7.23 1 47.69 189 GLU A N 1
ATOM 1515 C CA . GLU A 1 189 ? 16.234 -21.234 -5.914 1 47.69 189 GLU A CA 1
ATOM 1516 C C . GLU A 1 189 ? 16.188 -19.875 -5.223 1 47.69 189 GLU A C 1
ATOM 1518 O O . GLU A 1 189 ? 16.453 -19.766 -4.023 1 47.69 189 GLU A O 1
ATOM 1523 N N . ALA A 1 190 ? 15.859 -18.922 -6.02 1 47.69 190 ALA A N 1
ATOM 1524 C CA . ALA A 1 190 ? 15.961 -17.656 -5.297 1 47.69 190 ALA A CA 1
ATOM 1525 C C . ALA A 1 190 ? 14.789 -17.469 -4.336 1 47.69 190 ALA A C 1
ATOM 1527 O O . ALA A 1 190 ? 14.562 -16.375 -3.826 1 47.69 190 ALA A O 1
ATOM 1528 N N . CYS A 1 191 ? 13.766 -18.281 -4.5 1 50.97 191 CYS A N 1
ATOM 1529 C CA . CYS A 1 191 ? 12.805 -18.094 -3.414 1 50.97 191 CYS A CA 1
ATOM 1530 C C . CYS A 1 191 ? 13.492 -18.172 -2.057 1 50.97 191 CYS A C 1
ATOM 1532 O O . CYS A 1 191 ? 13.844 -19.25 -1.591 1 50.97 191 CYS A O 1
ATOM 1534 N N . ILE A 1 192 ? 14.43 -17.125 -1.802 1 50.62 192 ILE A N 1
ATOM 1535 C CA . ILE A 1 192 ? 15.344 -16.875 -0.696 1 50.62 192 ILE A CA 1
ATOM 1536 C C . ILE A 1 192 ? 14.562 -16.797 0.614 1 50.62 192 ILE A C 1
ATOM 1538 O O . ILE A 1 192 ? 13.422 -16.328 0.636 1 50.62 192 ILE A O 1
ATOM 1542 N N . ASN A 1 193 ? 14.805 -17.625 1.429 1 54.62 193 ASN A N 1
ATOM 1543 C CA . ASN A 1 193 ? 14.344 -17.625 2.814 1 54.62 193 ASN A CA 1
ATOM 1544 C C . ASN A 1 193 ? 14.32 -16.219 3.4 1 54.62 193 ASN A C 1
ATOM 1546 O O . ASN A 1 193 ? 15.227 -15.844 4.148 1 54.62 193 ASN A O 1
ATOM 1550 N N . LEU A 1 194 ? 13.656 -15.375 2.805 1 61.94 194 LEU A N 1
ATOM 1551 C CA . LEU A 1 194 ? 13.492 -14.031 3.35 1 61.94 194 LEU A CA 1
ATOM 1552 C C . LEU A 1 194 ? 12.453 -14.023 4.469 1 61.94 194 LEU A C 1
ATOM 1554 O O . LEU A 1 194 ? 12.102 -12.953 4.98 1 61.94 194 LEU A O 1
ATOM 1558 N N . ARG A 1 195 ? 11.977 -15.219 4.793 1 59.66 195 ARG A N 1
ATOM 1559 C CA . ARG A 1 195 ? 10.906 -15.305 5.781 1 59.66 195 ARG A CA 1
ATOM 1560 C C . ARG A 1 195 ? 11.352 -14.75 7.129 1 59.66 195 ARG A C 1
ATOM 1562 O O . ARG A 1 195 ? 10.539 -14.227 7.887 1 59.66 195 ARG A O 1
ATOM 1569 N N . ASN A 1 196 ? 12.633 -14.781 7.277 1 58.28 196 ASN A N 1
ATOM 1570 C CA . ASN A 1 196 ? 13.094 -14.367 8.602 1 58.28 196 ASN A CA 1
ATOM 1571 C C . ASN A 1 196 ? 13.703 -12.969 8.57 1 58.28 196 ASN A C 1
ATOM 1573 O O . ASN A 1 196 ? 14.289 -12.516 9.555 1 58.28 196 ASN A O 1
ATOM 1577 N N . ALA A 1 197 ? 13.562 -12.375 7.469 1 64.81 197 ALA A N 1
ATOM 1578 C CA . ALA A 1 197 ? 14.141 -11.031 7.422 1 64.81 197 ALA A CA 1
ATOM 1579 C C . ALA A 1 197 ? 13.211 -10.008 8.062 1 64.81 197 ALA A C 1
ATOM 1581 O O . ALA A 1 197 ? 12 -10.039 7.844 1 64.81 197 ALA A O 1
ATOM 1582 N N . SER A 1 198 ? 13.773 -9.242 8.938 1 69.19 198 SER A N 1
ATOM 1583 C CA . SER A 1 198 ? 13 -8.188 9.586 1 69.19 198 SER A CA 1
ATOM 1584 C C . SER A 1 198 ? 12.938 -6.938 8.719 1 69.19 198 SER A C 1
ATOM 1586 O O . SER A 1 198 ? 12.07 -6.078 8.922 1 69.19 198 SER A O 1
ATOM 1588 N N . LYS A 1 199 ? 13.844 -7.043 7.699 1 78.69 199 LYS A N 1
ATOM 1589 C CA . LYS A 1 199 ? 13.891 -5.871 6.832 1 78.69 199 LYS A CA 1
ATOM 1590 C C . LYS A 1 199 ? 12.93 -6.023 5.656 1 78.69 199 LYS A C 1
ATOM 1592 O O . LYS A 1 199 ? 12.492 -7.133 5.344 1 78.69 199 LYS A O 1
ATOM 1597 N N . TYR A 1 200 ? 12.656 -4.902 5.031 1 84.19 200 TYR A N 1
ATOM 1598 C CA . TYR A 1 200 ? 11.711 -4.918 3.924 1 84.19 200 TYR A CA 1
ATOM 1599 C C . TYR A 1 200 ? 12.438 -4.996 2.586 1 84.19 200 TYR A C 1
ATOM 1601 O O . TYR A 1 200 ? 11.812 -5.219 1.547 1 84.19 200 TYR A O 1
ATOM 1609 N N . SER A 1 201 ? 13.695 -4.758 2.625 1 86.75 201 SER A N 1
ATOM 1610 C CA . SER A 1 201 ? 14.492 -4.84 1.404 1 86.75 201 SER A CA 1
ATOM 1611 C C . SER A 1 201 ? 15.961 -5.125 1.72 1 86.75 201 SER A C 1
ATOM 1613 O O . SER A 1 201 ? 16.375 -5.031 2.873 1 86.75 201 SER A O 1
ATOM 1615 N N . GLY A 1 202 ? 16.672 -5.492 0.648 1 84.25 202 GLY A N 1
ATOM 1616 C CA . GLY A 1 202 ? 18.078 -5.777 0.805 1 84.25 202 GLY A CA 1
ATOM 1617 C C . GLY A 1 202 ? 18.688 -6.469 -0.402 1 84.25 202 GLY A C 1
ATOM 1618 O O . GLY A 1 202 ? 18.203 -6.312 -1.523 1 84.25 202 GLY A O 1
ATOM 1619 N N . SER A 1 203 ? 19.875 -6.941 -0.165 1 83.62 203 SER A N 1
ATOM 1620 C CA . SER A 1 203 ? 20.562 -7.699 -1.202 1 83.62 203 SER A CA 1
ATOM 1621 C C . SER A 1 203 ? 21.047 -9.055 -0.677 1 83.62 203 SER A C 1
ATOM 1623 O O . SER A 1 203 ? 21.219 -9.227 0.529 1 83.62 203 SER A O 1
ATOM 1625 N N . ILE A 1 204 ? 21.141 -9.969 -1.556 1 79.62 204 ILE A N 1
ATOM 1626 C CA . ILE A 1 204 ? 21.609 -11.312 -1.231 1 79.62 204 ILE A CA 1
ATOM 1627 C C . ILE A 1 204 ? 22.422 -11.875 -2.396 1 79.62 204 ILE A C 1
ATOM 1629 O O . ILE A 1 204 ? 22.188 -11.523 -3.555 1 79.62 204 ILE A O 1
ATOM 1633 N N . GLU A 1 205 ? 23.344 -12.594 -2.066 1 78.5 205 GLU A N 1
ATOM 1634 C CA . GLU A 1 205 ? 24.141 -13.258 -3.098 1 78.5 205 GLU A CA 1
ATOM 1635 C C . GLU A 1 205 ? 23.688 -14.703 -3.299 1 78.5 205 GLU A C 1
ATOM 1637 O O . GLU A 1 205 ? 23.594 -15.469 -2.338 1 78.5 205 GLU A O 1
ATOM 1642 N N . ILE A 1 206 ? 23.391 -15.031 -4.422 1 72.62 206 ILE A N 1
ATOM 1643 C CA . ILE A 1 206 ? 23.016 -16.391 -4.797 1 72.62 206 ILE A CA 1
ATOM 1644 C C . ILE A 1 206 ? 23.859 -16.844 -5.988 1 72.62 206 ILE A C 1
ATOM 1646 O O . ILE A 1 206 ? 23.797 -16.234 -7.059 1 72.62 206 ILE A O 1
ATOM 1650 N N . ASN A 1 207 ? 24.594 -18 -5.875 1 75.44 207 ASN A N 1
ATOM 1651 C CA . ASN A 1 207 ? 25.422 -18.547 -6.941 1 75.44 207 ASN A CA 1
ATOM 1652 C C . ASN A 1 207 ? 26.328 -17.484 -7.555 1 75.44 207 ASN A C 1
ATOM 1654 O O . ASN A 1 207 ? 26.375 -17.328 -8.773 1 75.44 207 ASN A O 1
ATOM 1658 N N . ASP A 1 208 ? 26.938 -16.656 -6.758 1 77.62 208 ASP A N 1
ATOM 1659 C CA . ASP A 1 208 ? 27.922 -15.641 -7.133 1 77.62 208 ASP A CA 1
ATOM 1660 C C . ASP A 1 208 ? 27.281 -14.492 -7.891 1 77.62 208 ASP A C 1
ATOM 1662 O O . ASP A 1 208 ? 27.938 -13.805 -8.672 1 77.62 208 ASP A O 1
ATOM 1666 N N . LYS A 1 209 ? 26.016 -14.523 -7.848 1 79.88 209 LYS A N 1
ATOM 1667 C CA . LYS A 1 209 ? 25.281 -13.391 -8.414 1 79.88 209 LYS A CA 1
ATOM 1668 C C . LYS A 1 209 ? 24.594 -12.586 -7.316 1 79.88 209 LYS A C 1
ATOM 1670 O O . LYS A 1 209 ? 24.062 -13.156 -6.355 1 79.88 209 LYS A O 1
ATOM 1675 N N . GLN A 1 210 ? 24.531 -11.297 -7.484 1 82.94 210 GLN A N 1
ATOM 1676 C CA . GLN A 1 210 ? 23.922 -10.422 -6.492 1 82.94 210 GLN A CA 1
ATOM 1677 C C . GLN A 1 210 ? 22.469 -10.133 -6.855 1 82.94 210 GLN A C 1
ATOM 1679 O O . GLN A 1 210 ? 22.172 -9.695 -7.969 1 82.94 210 GLN A O 1
ATOM 1684 N N . TRP A 1 211 ? 21.578 -10.414 -5.855 1 83.81 211 TRP A N 1
ATOM 1685 C CA . TRP A 1 211 ? 20.156 -10.141 -6.004 1 83.81 211 TRP A CA 1
ATOM 1686 C C . TRP A 1 211 ? 19.688 -9.078 -5.016 1 83.81 211 TRP A C 1
ATOM 1688 O O . TRP A 1 211 ? 20.109 -9.078 -3.855 1 83.81 211 TRP A O 1
ATOM 1698 N N . TYR A 1 212 ? 18.844 -8.203 -5.57 1 87 212 TYR A N 1
ATOM 1699 C CA . TYR A 1 212 ? 18.109 -7.289 -4.699 1 87 212 TYR A CA 1
ATOM 1700 C C . TYR A 1 212 ? 16.703 -7.785 -4.457 1 87 212 TYR A C 1
ATOM 1702 O O . TYR A 1 212 ? 16.109 -8.461 -5.312 1 87 212 TYR A O 1
ATOM 1710 N N . TRP A 1 213 ? 16.203 -7.469 -3.252 1 87.56 213 TRP A N 1
ATOM 1711 C CA . TRP A 1 213 ? 14.844 -7.914 -2.979 1 87.56 213 TRP A CA 1
ATOM 1712 C C . TRP A 1 213 ? 14.055 -6.836 -2.24 1 87.56 213 TRP A C 1
ATOM 1714 O O . TRP A 1 213 ? 14.641 -6.02 -1.517 1 87.56 213 TRP A O 1
ATOM 1724 N N . ILE A 1 214 ? 12.734 -6.734 -2.467 1 89.94 214 ILE A N 1
ATOM 1725 C CA . ILE A 1 214 ? 11.766 -5.891 -1.77 1 89.94 214 ILE A CA 1
ATOM 1726 C C . ILE A 1 214 ? 10.531 -6.715 -1.413 1 89.94 214 ILE A C 1
ATOM 1728 O O . ILE A 1 214 ? 9.984 -7.434 -2.258 1 89.94 214 ILE A O 1
ATOM 1732 N N . ARG A 1 215 ? 10.039 -6.57 -0.199 1 89.25 215 ARG A N 1
ATOM 1733 C CA . ARG A 1 215 ? 8.82 -7.258 0.219 1 89.25 215 ARG A CA 1
ATOM 1734 C C . ARG A 1 215 ? 7.582 -6.488 -0.223 1 89.25 215 ARG A C 1
ATOM 1736 O O . ARG A 1 215 ? 7.559 -5.258 -0.174 1 89.25 215 ARG A O 1
ATOM 1743 N N . SER A 1 216 ? 6.594 -7.223 -0.538 1 91.56 216 SER A N 1
ATOM 1744 C CA . SER A 1 216 ? 5.324 -6.613 -0.932 1 91.56 216 SER A CA 1
ATOM 1745 C C . SER A 1 216 ? 4.645 -5.938 0.254 1 91.56 216 SER A C 1
ATOM 1747 O O . SER A 1 216 ? 4.668 -6.461 1.37 1 91.56 216 SER A O 1
ATOM 1749 N N . MET A 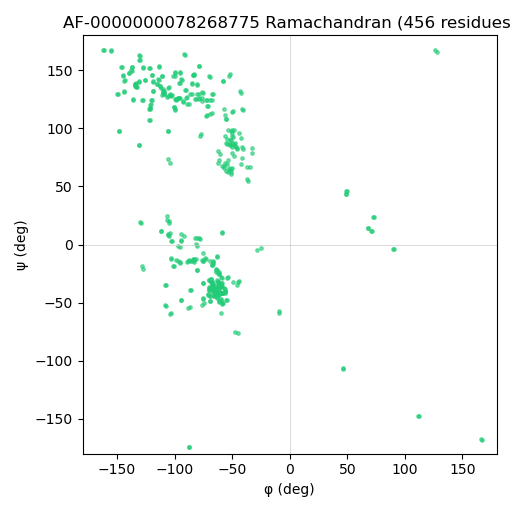1 217 ? 3.992 -4.828 0.007 1 89.81 217 MET A N 1
ATOM 1750 C CA . MET A 1 217 ? 3.119 -4.199 0.994 1 89.81 217 MET A CA 1
ATOM 1751 C C . MET A 1 217 ? 1.7 -4.75 0.894 1 89.81 217 MET A C 1
ATOM 1753 O O . MET A 1 217 ? 0.897 -4.578 1.813 1 89.81 217 MET A O 1
ATOM 1757 N N . GLY A 1 218 ? 1.418 -5.426 -0.17 1 89.94 218 GLY A N 1
ATOM 1758 C CA . GLY A 1 218 ? 0.066 -5.906 -0.411 1 89.94 218 GLY A CA 1
ATOM 1759 C C . GLY A 1 218 ? -0.149 -7.336 0.04 1 89.94 218 GLY A C 1
ATOM 1760 O O . GLY A 1 218 ? -1.289 -7.785 0.181 1 89.94 218 GLY A O 1
ATOM 1761 N N . SER A 1 219 ? 0.882 -8.016 0.272 1 90.12 219 SER A N 1
ATOM 1762 C CA . SER A 1 219 ? 0.805 -9.43 0.632 1 90.12 219 SER A CA 1
ATOM 1763 C C . SER A 1 219 ? 1.915 -9.812 1.604 1 90.12 219 SER A C 1
ATOM 1765 O O . SER A 1 219 ? 3.051 -9.352 1.471 1 90.12 219 SER A O 1
ATOM 1767 N N . ASP A 1 220 ? 1.579 -10.836 2.373 1 85.12 220 ASP A N 1
ATOM 1768 C CA . ASP A 1 220 ? 2.506 -11.211 3.436 1 85.12 220 ASP A CA 1
ATOM 1769 C C . ASP A 1 220 ? 3.561 -12.188 2.926 1 85.12 220 ASP A C 1
ATOM 1771 O O . ASP A 1 220 ? 4.602 -12.375 3.561 1 85.12 220 ASP A O 1
ATOM 1775 N N . ASN A 1 221 ? 3.381 -12.734 1.833 1 86.69 221 ASN A N 1
ATOM 1776 C CA . ASN A 1 221 ? 4.301 -13.789 1.417 1 86.69 221 ASN A CA 1
ATOM 1777 C C . ASN A 1 221 ? 4.836 -13.539 0.01 1 86.69 221 ASN A C 1
ATOM 1779 O O . ASN A 1 221 ? 5.246 -14.477 -0.676 1 86.69 221 ASN A O 1
ATOM 1783 N N . LEU A 1 222 ? 4.758 -12.352 -0.514 1 89.88 222 LEU A N 1
ATOM 1784 C CA . LEU A 1 222 ? 5.246 -12.016 -1.845 1 89.88 222 LEU A CA 1
ATOM 1785 C C . LEU A 1 222 ? 6.492 -11.141 -1.758 1 89.88 222 LEU A C 1
ATOM 1787 O O . LEU A 1 222 ? 6.527 -10.172 -0.988 1 89.88 222 LEU A O 1
ATOM 1791 N N . VAL A 1 223 ? 7.496 -11.547 -2.537 1 89 223 VAL A N 1
ATOM 1792 C CA . VAL A 1 223 ? 8.75 -10.805 -2.592 1 89 223 VAL A CA 1
ATOM 1793 C C . VAL A 1 223 ? 9.148 -10.57 -4.047 1 89 223 VAL A C 1
ATOM 1795 O O . VAL A 1 223 ? 9.016 -11.469 -4.887 1 89 223 VAL A O 1
ATOM 1798 N N . TYR A 1 224 ? 9.664 -9.375 -4.301 1 89.81 224 TYR A N 1
ATOM 1799 C CA . TYR A 1 224 ? 10.25 -9.062 -5.598 1 89.81 224 TYR A CA 1
ATOM 1800 C C . TYR A 1 224 ? 11.766 -9.258 -5.57 1 89.81 224 TYR A C 1
ATOM 1802 O O . TYR A 1 224 ? 12.43 -8.891 -4.598 1 89.81 224 TYR A O 1
ATOM 1810 N N . LEU A 1 225 ? 12.266 -9.828 -6.656 1 87.44 225 LEU A N 1
ATOM 1811 C CA . LEU A 1 225 ? 13.695 -10.039 -6.801 1 87.44 225 LEU A CA 1
ATOM 1812 C C . LEU A 1 225 ? 14.211 -9.43 -8.102 1 87.44 225 LEU A C 1
ATOM 1814 O O . LEU A 1 225 ? 13.547 -9.516 -9.133 1 87.44 225 LEU A O 1
ATOM 1818 N N . HIS A 1 226 ? 15.398 -8.875 -7.98 1 88.69 226 HIS A N 1
ATOM 1819 C CA . HIS A 1 226 ? 16.031 -8.219 -9.125 1 88.69 226 HIS A CA 1
ATOM 1820 C C . HIS A 1 226 ? 17.5 -8.594 -9.234 1 88.69 226 HIS A C 1
ATOM 1822 O O . HIS A 1 226 ? 18.266 -8.398 -8.289 1 88.69 226 HIS A O 1
ATOM 1828 N N . LEU A 1 227 ? 17.875 -9.102 -10.383 1 86 227 LEU A N 1
ATOM 1829 C CA . LEU A 1 227 ? 19.25 -9.492 -10.609 1 86 227 LEU A CA 1
ATOM 1830 C C . LEU A 1 227 ? 20.109 -8.281 -10.977 1 86 227 LEU A C 1
ATOM 1832 O O . LEU A 1 227 ? 19.766 -7.523 -11.883 1 86 227 LEU A O 1
ATOM 1836 N N . ASN A 1 228 ? 21.203 -8.078 -10.203 1 81.69 228 ASN A N 1
ATOM 1837 C CA . ASN A 1 228 ? 22.141 -6.992 -10.484 1 81.69 228 ASN A CA 1
ATOM 1838 C C . ASN A 1 228 ? 23.047 -7.324 -11.664 1 81.69 228 ASN A C 1
ATOM 1840 O O . ASN A 1 228 ? 23.516 -8.453 -11.789 1 81.69 228 ASN A O 1
ATOM 1844 N N . GLN A 1 229 ? 23.125 -6.445 -12.828 1 70.75 229 GLN A N 1
ATOM 1845 C CA . GLN A 1 229 ? 24 -6.676 -13.977 1 70.75 229 GLN A CA 1
ATOM 1846 C C . GLN A 1 229 ? 25.469 -6.543 -13.594 1 70.75 229 GLN A C 1
ATOM 1848 O O . GLN A 1 229 ? 26.344 -7.109 -14.25 1 70.75 229 GLN A O 1
ATOM 1853 N N . GLU A 1 230 ? 25.922 -5.93 -12.445 1 54.38 230 GLU A N 1
ATOM 1854 C CA . GLU A 1 230 ? 27.375 -5.785 -12.398 1 54.38 230 GLU A CA 1
ATOM 1855 C C . GLU A 1 230 ? 28.062 -7.113 -12.07 1 54.38 230 GLU A C 1
ATOM 1857 O O . GLU A 1 230 ? 27.469 -7.961 -11.391 1 54.38 230 GLU A O 1
ATOM 1862 N N . MET B 1 1 ? -61.5 48.469 -14.312 1 30.11 1 MET B N 1
ATOM 1863 C CA . MET B 1 1 ? -60.812 47.719 -15.383 1 30.11 1 MET B CA 1
ATOM 1864 C C . MET B 1 1 ? -59.406 47.344 -14.984 1 30.11 1 MET B C 1
ATOM 1866 O O . MET B 1 1 ? -58.5 48.219 -14.984 1 30.11 1 MET B O 1
ATOM 1870 N N . LYS B 1 2 ? -59.281 46.438 -13.953 1 38.53 2 LYS B N 1
ATOM 1871 C CA . LYS B 1 2 ? -58.156 45.906 -13.164 1 38.53 2 LYS B CA 1
ATOM 1872 C C . LYS B 1 2 ? -57.156 45.156 -14.047 1 38.53 2 LYS B C 1
ATOM 1874 O O . LYS B 1 2 ? -57.531 44.156 -14.672 1 38.53 2 LYS B O 1
ATOM 1879 N N . PHE B 1 3 ? -56.25 45.969 -14.742 1 33.38 3 PHE B N 1
ATOM 1880 C CA . PHE B 1 3 ? -55.25 45.562 -15.703 1 33.38 3 PHE B CA 1
ATOM 1881 C C . PHE B 1 3 ? -54.375 44.469 -15.125 1 33.38 3 PHE B C 1
ATOM 1883 O O . PHE B 1 3 ? -53.688 44.656 -14.109 1 33.38 3 PHE B O 1
ATOM 1890 N N . ILE B 1 4 ? -54.781 43.219 -15.25 1 36.31 4 ILE B N 1
ATOM 1891 C CA . ILE B 1 4 ? -54.156 41.938 -14.945 1 36.31 4 ILE B CA 1
ATOM 1892 C C . ILE B 1 4 ? -52.844 41.812 -15.734 1 36.31 4 ILE B C 1
ATOM 1894 O O . ILE B 1 4 ? -52.844 41.719 -16.969 1 36.31 4 ILE B O 1
ATOM 1898 N N . ILE B 1 5 ? -51.781 42.656 -15.406 1 35.62 5 ILE B N 1
ATOM 1899 C CA . ILE B 1 5 ? -50.5 42.594 -16.109 1 35.62 5 ILE B CA 1
ATOM 1900 C C . ILE B 1 5 ? -49.969 41.188 -16.078 1 35.62 5 ILE B C 1
ATOM 1902 O O . ILE B 1 5 ? -49.812 40.594 -15.008 1 35.62 5 ILE B O 1
ATOM 1906 N N . PRO B 1 6 ? -50.188 40.438 -17.188 1 36.56 6 PRO B N 1
ATOM 1907 C CA . PRO B 1 6 ? -49.656 39.062 -17.328 1 36.56 6 PRO B CA 1
ATOM 1908 C C . PRO B 1 6 ? -48.156 38.969 -17.141 1 36.56 6 PRO B C 1
ATOM 1910 O O . PRO B 1 6 ? -47.406 39.688 -17.828 1 36.56 6 PRO B O 1
ATOM 1913 N N . ILE B 1 7 ? -47.625 38.812 -15.914 1 34.12 7 ILE B N 1
ATOM 1914 C CA . ILE B 1 7 ? -46.219 38.625 -15.555 1 34.12 7 ILE B CA 1
ATOM 1915 C C . ILE B 1 7 ? -45.625 37.438 -16.359 1 34.12 7 ILE B C 1
ATOM 1917 O O . ILE B 1 7 ? -46.062 36.312 -16.203 1 34.12 7 ILE B O 1
ATOM 1921 N N . LEU B 1 8 ? -45.406 37.688 -17.688 1 28.39 8 LEU B N 1
ATOM 1922 C CA . LEU B 1 8 ? -44.719 36.75 -18.562 1 28.39 8 LEU B CA 1
ATOM 1923 C C . LEU B 1 8 ? -43.406 36.281 -17.953 1 28.39 8 LEU B C 1
ATOM 1925 O O . LEU B 1 8 ? -42.5 37.094 -17.688 1 28.39 8 LEU B O 1
ATOM 1929 N N . ALA B 1 9 ? -43.438 35.125 -17.219 1 28.86 9 ALA B N 1
ATOM 1930 C CA . ALA B 1 9 ? -42.375 34.312 -16.625 1 28.86 9 ALA B CA 1
ATOM 1931 C C . ALA B 1 9 ? -41.312 33.938 -17.672 1 28.86 9 ALA B C 1
ATOM 1933 O O . ALA B 1 9 ? -41.594 33.125 -18.562 1 28.86 9 ALA B O 1
ATOM 1934 N N . LEU B 1 10 ? -40.594 34.938 -18.188 1 27.53 10 LEU B N 1
ATOM 1935 C CA . LEU B 1 10 ? -39.469 34.656 -19.078 1 27.53 10 LEU B CA 1
ATOM 1936 C C . LEU B 1 10 ? -38.562 33.625 -18.438 1 27.53 10 LEU B C 1
ATOM 1938 O O . LEU B 1 10 ? -37.938 33.875 -17.406 1 27.53 10 LEU B O 1
ATOM 1942 N N . LEU B 1 11 ? -38.906 32.344 -18.594 1 26.81 11 LEU B N 1
ATOM 1943 C CA . LEU B 1 11 ? -38.094 31.172 -18.281 1 26.81 11 LEU B CA 1
ATOM 1944 C C . LEU B 1 11 ? -36.75 31.219 -18.984 1 26.81 11 LEU B C 1
ATOM 1946 O O . LEU B 1 11 ? -36.688 31.031 -20.203 1 26.81 11 LEU B O 1
ATOM 1950 N N . LEU B 1 12 ? -35.906 32.219 -18.672 1 25.45 12 LEU B N 1
ATOM 1951 C CA . LEU B 1 12 ? -34.562 32.219 -19.219 1 25.45 12 LEU B CA 1
ATOM 1952 C C . LEU B 1 12 ? -33.906 30.875 -19 1 25.45 12 LEU B C 1
ATOM 1954 O O . LEU B 1 12 ? -33.719 30.438 -17.875 1 25.45 12 LEU B O 1
ATOM 1958 N N . LEU B 1 13 ? -34.125 29.984 -19.922 1 27.11 13 LEU B N 1
ATOM 1959 C CA . LEU B 1 13 ? -33.406 28.734 -20.109 1 27.11 13 LEU B CA 1
ATOM 1960 C C . LEU B 1 13 ? -31.891 29 -20.141 1 27.11 13 LEU B C 1
ATOM 1962 O O . LEU B 1 13 ? -31.375 29.562 -21.109 1 27.11 13 LEU B O 1
ATOM 1966 N N . VAL B 1 14 ? -31.266 29.516 -19.062 1 28.14 14 VAL B N 1
ATOM 1967 C CA . VAL B 1 14 ? -29.812 29.531 -19.031 1 28.14 14 VAL B CA 1
ATOM 1968 C C . VAL B 1 14 ? -29.266 28.172 -19.406 1 28.14 14 VAL B C 1
ATOM 1970 O O . VAL B 1 14 ? -29.422 27.188 -18.672 1 28.14 14 VAL B O 1
ATOM 1973 N N . ALA B 1 15 ? -29.297 27.859 -20.688 1 29.62 15 ALA B N 1
ATOM 1974 C CA . ALA B 1 15 ? -28.531 26.75 -21.234 1 29.62 15 ALA B CA 1
ATOM 1975 C C . ALA B 1 15 ? -27.125 26.703 -20.641 1 29.62 15 ALA B C 1
ATOM 1977 O O . ALA B 1 15 ? -26.375 27.672 -20.75 1 29.62 15 ALA B O 1
ATOM 1978 N N . CYS B 1 16 ? -26.906 25.969 -19.547 1 29.16 16 CYS B N 1
ATOM 1979 C CA . CYS B 1 16 ? -25.609 25.609 -19 1 29.16 16 CYS B CA 1
ATOM 1980 C C . CYS B 1 16 ? -24.641 25.203 -20.109 1 29.16 16 CYS B C 1
ATOM 1982 O O . CYS B 1 16 ? -24.812 24.125 -20.703 1 29.16 16 CYS B O 1
ATOM 1984 N N . LYS B 1 17 ? -24.219 26.172 -20.938 1 28.22 17 LYS B N 1
ATOM 1985 C CA . LYS B 1 17 ? -23.188 25.797 -21.906 1 28.22 17 LYS B CA 1
ATOM 1986 C C . LYS B 1 17 ? -22.141 24.875 -21.266 1 28.22 17 LYS B C 1
ATOM 1988 O O . LYS B 1 17 ? -21.672 25.141 -20.156 1 28.22 17 LYS B O 1
ATOM 1993 N N . PRO B 1 18 ? -22.062 23.688 -21.734 1 28.81 18 PRO B N 1
ATOM 1994 C CA . PRO B 1 18 ? -21 22.797 -21.281 1 28.81 18 PRO B CA 1
ATOM 1995 C C . PRO B 1 18 ? -19.609 23.438 -21.375 1 28.81 18 PRO B C 1
ATOM 1997 O O . PRO B 1 18 ? -19.25 23.984 -22.406 1 28.81 18 PRO B O 1
ATOM 2000 N N . VAL B 1 19 ? -19.203 24.109 -20.312 1 29.64 19 VAL B N 1
ATOM 2001 C CA . VAL B 1 19 ? -17.812 24.578 -20.266 1 29.64 19 VAL B CA 1
ATOM 2002 C C . VAL B 1 19 ? -16.891 23.5 -20.828 1 29.64 19 VAL B C 1
ATOM 2004 O O . VAL B 1 19 ? -16.75 22.422 -20.234 1 29.64 19 VAL B O 1
ATOM 2007 N N . LYS B 1 20 ? -16.844 23.531 -22.125 1 28.94 20 LYS B N 1
ATOM 2008 C CA . LYS B 1 20 ? -15.773 22.75 -22.766 1 28.94 20 LYS B CA 1
ATOM 2009 C C . LYS B 1 20 ? -14.414 23.109 -22.172 1 28.94 20 LYS B C 1
ATOM 2011 O O . LYS B 1 20 ? -13.844 24.156 -22.5 1 28.94 20 LYS B O 1
ATOM 2016 N N . VAL B 1 21 ? -14.234 22.828 -20.891 1 30.16 21 VAL B N 1
ATOM 2017 C CA . VAL B 1 21 ? -12.875 22.938 -20.375 1 30.16 21 VAL B CA 1
ATOM 2018 C C . VAL B 1 21 ? -11.898 22.234 -21.312 1 30.16 21 VAL B C 1
ATOM 2020 O O . VAL B 1 21 ? -11.977 21.016 -21.484 1 30.16 21 VAL B O 1
ATOM 2023 N N . THR B 1 22 ? -11.516 22.984 -22.297 1 30.72 22 THR B N 1
ATOM 2024 C CA . THR B 1 22 ? -10.562 22.469 -23.281 1 30.72 22 THR B CA 1
ATOM 2025 C C . THR B 1 22 ? -9.32 21.906 -22.578 1 30.72 22 THR B C 1
ATOM 2027 O O . THR B 1 22 ? -8.977 22.328 -21.469 1 30.72 22 THR B O 1
ATOM 2030 N N . GLN B 1 23 ? -8.797 20.922 -23.172 1 30.39 23 GLN B N 1
ATOM 2031 C CA . GLN B 1 23 ? -7.594 20.219 -22.75 1 30.39 23 GLN B CA 1
ATOM 2032 C C . GLN B 1 23 ? -6.461 21.203 -22.453 1 30.39 23 GLN B C 1
ATOM 2034 O O . GLN B 1 23 ? -5.684 20.984 -21.516 1 30.39 23 GLN B O 1
ATOM 2039 N N . GLN B 1 24 ? -6.395 22.297 -23.141 1 32.78 24 GLN B N 1
ATOM 2040 C CA . GLN B 1 24 ? -5.367 23.328 -23.062 1 32.78 24 GLN B CA 1
ATOM 2041 C C . GLN B 1 24 ? -5.559 24.188 -21.828 1 32.78 24 GLN B C 1
ATOM 2043 O O . GLN B 1 24 ? -4.598 24.5 -21.125 1 32.78 24 GLN B O 1
ATOM 2048 N N . TYR B 1 25 ? -6.727 24.734 -21.594 1 30.84 25 TYR B N 1
ATOM 2049 C CA . TYR B 1 25 ? -7.004 25.609 -20.453 1 30.84 25 TYR B CA 1
ATOM 2050 C C . TYR B 1 25 ? -6.711 24.891 -19.141 1 30.84 25 TYR B C 1
ATOM 2052 O O . TYR B 1 25 ? -6.148 25.5 -18.219 1 30.84 25 TYR B O 1
ATOM 2060 N N . TYR B 1 26 ? -7.059 23.625 -18.969 1 29.25 26 TYR B N 1
ATOM 2061 C CA . TYR B 1 26 ? -6.758 22.875 -17.75 1 29.25 26 TYR B CA 1
ATOM 2062 C C . TYR B 1 26 ? -5.254 22.812 -17.5 1 29.25 26 TYR B C 1
ATOM 2064 O O . TYR B 1 26 ? -4.793 22.984 -16.375 1 29.25 26 TYR B O 1
ATOM 2072 N N . ASN B 1 27 ? -4.523 22.703 -18.453 1 33.5 27 ASN B N 1
ATOM 2073 C CA . ASN B 1 27 ? -3.068 22.656 -18.359 1 33.5 27 ASN B CA 1
ATOM 2074 C C . ASN B 1 27 ? -2.492 24 -17.938 1 33.5 27 ASN B C 1
ATOM 2076 O O . ASN B 1 27 ? -1.508 24.062 -17.203 1 33.5 27 ASN B O 1
ATOM 2080 N N . ASP B 1 28 ? -2.863 25.031 -18.516 1 35.84 28 ASP B N 1
ATOM 2081 C CA . ASP B 1 28 ? -2.256 26.359 -18.422 1 35.84 28 ASP B CA 1
ATOM 2082 C C . ASP B 1 28 ? -2.602 27.031 -17.109 1 35.84 28 ASP B C 1
ATOM 2084 O O . ASP B 1 28 ? -1.809 27.812 -16.578 1 35.84 28 ASP B O 1
ATOM 2088 N N . TYR B 1 29 ? -3.717 27.078 -16.641 1 34.91 29 TYR B N 1
ATOM 2089 C CA . TYR B 1 29 ? -4.156 27.922 -15.547 1 34.91 29 TYR B CA 1
ATOM 2090 C C . TYR B 1 29 ? -4.383 27.109 -14.273 1 34.91 29 TYR B C 1
ATOM 2092 O O . TYR B 1 29 ? -4.305 27.641 -13.164 1 34.91 29 TYR B O 1
ATOM 2100 N N . VAL B 1 30 ? -4.859 25.828 -14.305 1 32.62 30 VAL B N 1
ATOM 2101 C CA . VAL B 1 30 ? -5.156 25.141 -13.047 1 32.62 30 VAL B CA 1
ATOM 2102 C C . VAL B 1 30 ? -3.908 24.422 -12.539 1 32.62 30 VAL B C 1
ATOM 2104 O O . VAL B 1 30 ? -3.619 24.438 -11.344 1 32.62 30 VAL B O 1
ATOM 2107 N N . ASN B 1 31 ? -3.219 23.484 -13.406 1 27.56 31 ASN B N 1
ATOM 2108 C CA . ASN B 1 31 ? -1.955 22.875 -13.031 1 27.56 31 ASN B CA 1
ATOM 2109 C C . ASN B 1 31 ? -0.777 23.5 -13.766 1 27.56 31 ASN B C 1
ATOM 2111 O O . ASN B 1 31 ? -0.406 23.031 -14.852 1 27.56 31 ASN B O 1
ATOM 2115 N N . PRO B 1 32 ? -0.483 24.641 -13.453 1 27.69 32 PRO B N 1
ATOM 2116 C CA . PRO B 1 32 ? 0.686 25.203 -14.141 1 27.69 32 PRO B CA 1
ATOM 2117 C C . PRO B 1 32 ? 1.93 24.328 -13.984 1 27.69 32 PRO B C 1
ATOM 2119 O O . PRO B 1 32 ? 2.252 23.891 -12.875 1 27.69 32 PRO B O 1
ATOM 2122 N N . VAL B 1 33 ? 2.34 23.672 -15.008 1 28.7 33 VAL B N 1
ATOM 2123 C CA . VAL B 1 33 ? 3.588 22.938 -15.18 1 28.7 33 VAL B CA 1
ATOM 2124 C C . VAL B 1 33 ? 4.773 23.906 -15.062 1 28.7 33 VAL B C 1
ATOM 2126 O O . VAL B 1 33 ? 4.938 24.797 -15.898 1 28.7 33 VAL B O 1
ATOM 2129 N N . ALA B 1 34 ? 5.082 24.406 -14.008 1 29.28 34 ALA B N 1
ATOM 2130 C CA . ALA B 1 34 ? 6.355 25.125 -14.016 1 29.28 34 ALA B CA 1
ATOM 2131 C C . ALA B 1 34 ? 7.422 24.328 -14.773 1 29.28 34 ALA B C 1
ATOM 2133 O O . ALA B 1 34 ? 7.387 23.109 -14.812 1 29.28 34 ALA B O 1
ATOM 2134 N N . SER B 1 35 ? 8.18 24.906 -15.688 1 28.2 35 SER B N 1
ATOM 2135 C CA . SER B 1 35 ? 9.203 24.438 -16.625 1 28.2 35 SER B CA 1
ATOM 2136 C C . SER B 1 35 ? 10.359 23.766 -15.883 1 28.2 35 SER B C 1
ATOM 2138 O O . SER B 1 35 ? 11.359 24.406 -15.586 1 28.2 35 SER B O 1
ATOM 2140 N N . ILE B 1 36 ? 10.227 23.5 -14.594 1 31.81 36 ILE B N 1
ATOM 2141 C CA . ILE B 1 36 ? 11.5 22.906 -14.188 1 31.81 36 ILE B CA 1
ATOM 2142 C C . ILE B 1 36 ? 11.891 21.797 -15.156 1 31.81 36 ILE B C 1
ATOM 2144 O O . ILE B 1 36 ? 11.062 20.969 -15.523 1 31.81 36 ILE B O 1
ATOM 2148 N N . ASP B 1 37 ? 12.906 21.922 -15.867 1 30.55 37 ASP B N 1
ATOM 2149 C CA . ASP B 1 37 ? 13.539 20.984 -16.797 1 30.55 37 ASP B CA 1
ATOM 2150 C C . ASP B 1 37 ? 13.453 19.547 -16.266 1 30.55 37 ASP B C 1
ATOM 2152 O O . ASP B 1 37 ? 14.094 19.203 -15.273 1 30.55 37 ASP B O 1
ATOM 2156 N N . TYR B 1 38 ? 12.461 18.859 -16.109 1 35.34 38 TYR B N 1
ATOM 2157 C CA . TYR B 1 38 ? 12 17.484 -15.93 1 35.34 38 TYR B CA 1
ATOM 2158 C C . TYR B 1 38 ? 12.992 16.484 -16.516 1 35.34 38 TYR B C 1
ATOM 2160 O O . TYR B 1 38 ? 12.688 15.297 -16.641 1 35.34 38 TYR B O 1
ATOM 2168 N N . GLU B 1 39 ? 14.039 16.953 -17.125 1 36.94 39 GLU B N 1
ATOM 2169 C CA . GLU B 1 39 ? 14.898 16.141 -17.984 1 36.94 39 GLU B CA 1
ATOM 2170 C C . GLU B 1 39 ? 15.5 14.977 -17.219 1 36.94 39 GLU B C 1
ATOM 2172 O O . GLU B 1 39 ? 15.594 13.859 -17.734 1 36.94 39 GLU B O 1
ATOM 2177 N N . ASP B 1 40 ? 16.406 15.125 -15.93 1 41.31 40 ASP B N 1
ATOM 2178 C CA . ASP B 1 40 ? 17.453 14.164 -15.617 1 41.31 40 ASP B CA 1
ATOM 2179 C C . ASP B 1 40 ? 17.031 13.234 -14.484 1 41.31 40 ASP B C 1
ATOM 2181 O O . ASP B 1 40 ? 17.531 13.336 -13.367 1 41.31 40 ASP B O 1
ATOM 2185 N N . THR B 1 41 ? 15.875 13 -14.102 1 48.75 41 THR B N 1
ATOM 2186 C CA . THR B 1 41 ? 15.688 11.914 -13.148 1 48.75 41 THR B CA 1
ATOM 2187 C C . THR B 1 41 ? 16.438 10.664 -13.594 1 48.75 41 THR B C 1
ATOM 2189 O O . THR B 1 41 ? 16.109 10.07 -14.625 1 48.75 41 THR B O 1
ATOM 2192 N N . LEU B 1 42 ? 17.688 10.57 -13.227 1 52.41 42 LEU B N 1
ATOM 2193 C CA . LEU B 1 42 ? 18.562 9.438 -13.523 1 52.41 42 LEU B CA 1
ATOM 2194 C C . LEU B 1 42 ? 18.125 8.203 -12.734 1 52.41 42 LEU B C 1
ATOM 2196 O O . LEU B 1 42 ? 17.609 8.32 -11.625 1 52.41 42 LEU B O 1
ATOM 2200 N N . SER B 1 43 ? 17.875 7.168 -13.359 1 57.66 43 SER B N 1
ATOM 2201 C CA . SER B 1 43 ? 17.766 5.844 -12.758 1 57.66 43 SER B CA 1
ATOM 2202 C C . SER B 1 43 ? 18.922 5.594 -11.789 1 57.66 43 SER B C 1
ATOM 2204 O O . SER B 1 43 ? 20.094 5.629 -12.18 1 57.66 43 SER B O 1
ATOM 2206 N N . ALA B 1 44 ? 18.797 6.113 -10.43 1 65.06 44 ALA B N 1
ATOM 2207 C CA . ALA B 1 44 ? 19.812 5.902 -9.406 1 65.06 44 ALA B CA 1
ATOM 2208 C C . ALA B 1 44 ? 19.484 4.695 -8.539 1 65.06 44 ALA B C 1
ATOM 2210 O O . ALA B 1 44 ? 18.312 4.324 -8.398 1 65.06 44 ALA B O 1
ATOM 2211 N N . ASP B 1 45 ? 20.5 4.039 -8.07 1 82.31 45 ASP B N 1
ATOM 2212 C CA . ASP B 1 45 ? 20.344 2.967 -7.098 1 82.31 45 ASP B CA 1
ATOM 2213 C C . ASP B 1 45 ? 19.891 3.516 -5.746 1 82.31 45 ASP B C 1
ATOM 2215 O O . ASP B 1 45 ? 20.625 4.254 -5.094 1 82.31 45 ASP B O 1
ATOM 2219 N N . ILE B 1 46 ? 18.75 3.248 -5.309 1 87.31 46 ILE B N 1
ATOM 2220 C CA . ILE B 1 46 ? 18.156 3.723 -4.066 1 87.31 46 ILE B CA 1
ATOM 2221 C C . ILE B 1 46 ? 18.828 3.045 -2.877 1 87.31 46 ILE B C 1
ATOM 2223 O O . ILE B 1 46 ? 18.875 1.815 -2.801 1 87.31 46 ILE B O 1
ATOM 2227 N N . PRO B 1 47 ? 19.359 3.83 -1.942 1 88.19 47 PRO B N 1
ATOM 2228 C CA . PRO B 1 47 ? 19.953 3.203 -0.755 1 88.19 47 PRO B CA 1
ATOM 2229 C C . PRO B 1 47 ? 18.953 2.338 0.008 1 88.19 47 PRO B C 1
ATOM 2231 O O . PRO B 1 47 ? 17.797 2.727 0.172 1 88.19 47 PRO B O 1
ATOM 2234 N N . ALA B 1 48 ? 19.438 1.214 0.49 1 83.44 48 ALA B N 1
ATOM 2235 C CA . ALA B 1 48 ? 18.562 0.281 1.21 1 83.44 48 ALA B CA 1
ATOM 2236 C C . ALA B 1 48 ? 18 0.926 2.469 1 83.44 48 ALA B C 1
ATOM 2238 O O . ALA B 1 48 ? 16.844 0.677 2.83 1 83.44 48 ALA B O 1
ATOM 2239 N N . GLU B 1 49 ? 18.766 1.729 3.154 1 85.62 49 GLU B N 1
ATOM 2240 C CA . GLU B 1 49 ? 18.297 2.4 4.359 1 85.62 49 GLU B CA 1
ATOM 2241 C C . GLU B 1 49 ? 17.125 3.322 4.051 1 85.62 49 GLU B C 1
ATOM 2243 O O . GLU B 1 49 ? 16.203 3.465 4.863 1 85.62 49 GLU B O 1
ATOM 2248 N N . PHE B 1 50 ? 17.172 3.947 2.85 1 89.88 50 PHE B N 1
ATOM 2249 C CA . PHE B 1 50 ? 16.078 4.805 2.412 1 89.88 50 PHE B CA 1
ATOM 2250 C C . PHE B 1 50 ? 14.805 3.99 2.176 1 89.88 50 PHE B C 1
ATOM 2252 O O . PHE B 1 50 ? 13.719 4.398 2.578 1 89.88 50 PHE B O 1
ATOM 2259 N N . LEU B 1 51 ? 14.977 2.814 1.612 1 89 51 LEU B N 1
ATOM 2260 C CA . LEU B 1 51 ? 13.82 1.958 1.363 1 89 51 LEU B CA 1
ATOM 2261 C C . LEU B 1 51 ? 13.195 1.494 2.674 1 89 51 LEU B C 1
ATOM 2263 O O . LEU B 1 51 ? 11.969 1.432 2.795 1 89 51 LEU B O 1
ATOM 2267 N N . ASP B 1 52 ? 14.039 1.19 3.635 1 86.88 52 ASP B N 1
ATOM 2268 C CA . ASP B 1 52 ? 13.539 0.79 4.945 1 86.88 52 ASP B CA 1
ATOM 2269 C C . ASP B 1 52 ? 12.734 1.913 5.59 1 86.88 52 ASP B C 1
ATOM 2271 O O . ASP B 1 52 ? 11.68 1.668 6.184 1 86.88 52 ASP B O 1
ATOM 2275 N N . ASP B 1 53 ? 13.211 3.102 5.52 1 89.44 53 ASP B N 1
ATOM 2276 C CA . ASP B 1 53 ? 12.508 4.262 6.047 1 89.44 53 ASP B CA 1
ATOM 2277 C C . ASP B 1 53 ? 11.148 4.434 5.371 1 89.44 53 ASP B C 1
ATOM 2279 O O . ASP B 1 53 ? 10.133 4.625 6.043 1 89.44 53 ASP B O 1
ATOM 2283 N N . TYR B 1 54 ? 11.133 4.344 4.008 1 91.44 54 TYR B N 1
ATOM 2284 C CA . TYR B 1 54 ? 9.93 4.457 3.191 1 91.44 54 TYR B CA 1
ATOM 2285 C C . TYR B 1 54 ? 8.875 3.453 3.635 1 91.44 54 TYR B C 1
ATOM 2287 O O . TYR B 1 54 ? 7.719 3.816 3.859 1 91.44 54 TYR B O 1
ATOM 2295 N N . TYR B 1 55 ? 9.289 2.229 3.811 1 88.25 55 TYR B N 1
ATOM 2296 C CA . TYR B 1 55 ? 8.336 1.184 4.168 1 88.25 55 TYR B CA 1
ATOM 2297 C C . TYR B 1 55 ? 7.828 1.372 5.59 1 88.25 55 TYR B C 1
ATOM 2299 O O . TYR B 1 55 ? 6.66 1.098 5.883 1 88.25 55 TYR B O 1
ATOM 2307 N N . THR B 1 56 ? 8.695 1.795 6.469 1 88.75 56 THR B N 1
ATOM 2308 C CA . THR B 1 56 ? 8.32 1.998 7.863 1 88.75 56 THR B CA 1
ATOM 2309 C C . THR B 1 56 ? 7.141 2.953 7.977 1 88.75 56 THR B C 1
ATOM 2311 O O . THR B 1 56 ? 6.207 2.707 8.742 1 88.75 56 THR B O 1
ATOM 2314 N N . VAL B 1 57 ? 7.145 3.93 7.203 1 91.62 57 VAL B N 1
ATOM 2315 C CA . VAL B 1 57 ? 6.129 4.973 7.332 1 91.62 57 VAL B CA 1
ATOM 2316 C C . VAL B 1 57 ? 4.973 4.688 6.379 1 91.62 57 VAL B C 1
ATOM 2318 O O . VAL B 1 57 ? 3.809 4.676 6.789 1 91.62 57 VAL B O 1
ATOM 2321 N N . ASP B 1 58 ? 5.258 4.375 5.121 1 93.5 58 ASP B N 1
ATOM 2322 C CA . ASP B 1 58 ? 4.219 4.305 4.102 1 93.5 58 ASP B CA 1
ATOM 2323 C C . ASP B 1 58 ? 3.307 3.104 4.328 1 93.5 58 ASP B C 1
ATOM 2325 O O . ASP B 1 58 ? 2.125 3.137 3.975 1 93.5 58 ASP B O 1
ATOM 2329 N N . SER B 1 59 ? 3.828 2.02 4.902 1 89.06 59 SER B N 1
ATOM 2330 C CA . SER B 1 59 ? 2.971 0.877 5.199 1 89.06 59 SER B CA 1
ATOM 2331 C C . SER B 1 59 ? 1.835 1.268 6.141 1 89.06 59 SER B C 1
ATOM 2333 O O . SER B 1 59 ? 0.728 0.736 6.039 1 89.06 59 SER B O 1
ATOM 2335 N N . LYS B 1 60 ? 2.055 2.184 7.039 1 91.25 60 LYS B N 1
ATOM 2336 C CA . LYS B 1 60 ? 1.029 2.656 7.969 1 91.25 60 LYS B CA 1
ATOM 2337 C C . LYS B 1 60 ? -0.035 3.473 7.238 1 91.25 60 LYS B C 1
ATOM 2339 O O . LYS B 1 60 ? -1.229 3.334 7.516 1 91.25 60 LYS B O 1
ATOM 2344 N N . ILE B 1 61 ? 0.426 4.242 6.32 1 93.12 61 ILE B N 1
ATOM 2345 C CA . ILE B 1 61 ? -0.505 5.062 5.559 1 93.12 61 ILE B CA 1
ATOM 2346 C C . ILE B 1 61 ? -1.363 4.172 4.66 1 93.12 61 ILE B C 1
ATOM 2348 O O . ILE B 1 61 ? -2.578 4.359 4.574 1 93.12 61 ILE B O 1
ATOM 2352 N N . VAL B 1 62 ? -0.729 3.264 4.039 1 89.12 62 VAL B N 1
ATOM 2353 C CA . VAL B 1 62 ? -1.442 2.34 3.164 1 89.12 62 VAL B CA 1
ATOM 2354 C C . VAL B 1 62 ? -2.465 1.545 3.973 1 89.12 62 VAL B C 1
ATOM 2356 O O . VAL B 1 62 ? -3.604 1.362 3.537 1 89.12 62 VAL B O 1
ATOM 2359 N N . ARG B 1 63 ? -2.16 1.115 5.137 1 83.88 63 ARG B N 1
ATOM 2360 C CA . ARG B 1 63 ? -3.074 0.344 5.977 1 83.88 63 ARG B CA 1
ATOM 2361 C C . ARG B 1 63 ? -4.266 1.19 6.406 1 83.88 63 ARG B C 1
ATOM 2363 O O . ARG B 1 63 ? -5.402 0.713 6.414 1 83.88 63 ARG B O 1
ATOM 2370 N N . LEU B 1 64 ? -3.994 2.338 6.789 1 87.44 64 LEU B N 1
ATOM 2371 C CA . LEU B 1 64 ? -5.094 3.234 7.129 1 87.44 64 LEU B CA 1
ATOM 2372 C C . LEU B 1 64 ? -6.035 3.416 5.941 1 87.44 64 LEU B C 1
ATOM 2374 O O . LEU B 1 64 ? -7.254 3.277 6.082 1 87.44 64 LEU B O 1
ATOM 2378 N N . ALA B 1 65 ? -5.48 3.732 4.801 1 85.25 65 ALA B N 1
ATOM 2379 C CA . ALA B 1 65 ? -6.285 3.939 3.6 1 85.25 65 ALA B CA 1
ATOM 2380 C C . ALA B 1 65 ? -7.145 2.715 3.297 1 85.25 65 ALA B C 1
ATOM 2382 O O . ALA B 1 65 ? -8.32 2.844 2.951 1 85.25 65 ALA B O 1
ATOM 2383 N N . ASN B 1 66 ? -6.594 1.639 3.463 1 75.69 66 ASN B N 1
ATOM 2384 C CA . ASN B 1 66 ? -7.305 0.39 3.215 1 75.69 66 ASN B CA 1
ATOM 2385 C C . ASN B 1 66 ? -8.477 0.211 4.18 1 75.69 66 ASN B C 1
ATOM 2387 O O . ASN B 1 66 ? -9.547 -0.254 3.783 1 75.69 66 ASN B O 1
ATOM 2391 N N . GLN B 1 67 ? -8.289 0.511 5.414 1 76.56 67 GLN B N 1
ATOM 2392 C CA . GLN B 1 67 ? -9.344 0.391 6.41 1 76.56 67 GLN B CA 1
ATOM 2393 C C . GLN B 1 67 ? -10.469 1.385 6.137 1 76.56 67 GLN B C 1
ATOM 2395 O O . GLN B 1 67 ? -11.648 1.062 6.312 1 76.56 67 GLN B O 1
ATOM 2400 N N . LEU B 1 68 ? -10.133 2.531 5.688 1 81.31 68 LEU B N 1
ATOM 2401 C CA . LEU B 1 68 ? -11.133 3.559 5.418 1 81.31 68 LEU B CA 1
ATOM 2402 C C . LEU B 1 68 ? -12.008 3.17 4.23 1 81.31 68 LEU B C 1
ATOM 2404 O O . LEU B 1 68 ? -13.18 3.559 4.16 1 81.31 68 LEU B O 1
ATOM 2408 N N . ASP B 1 69 ? -11.484 2.488 3.318 1 71 69 ASP B N 1
ATOM 2409 C CA . ASP B 1 69 ? -12.234 2.018 2.154 1 71 69 ASP B CA 1
ATOM 2410 C C . ASP B 1 69 ? -13.336 1.047 2.566 1 71 69 ASP B C 1
ATOM 2412 O O . ASP B 1 69 ? -14.297 0.837 1.82 1 71 69 ASP B O 1
ATOM 2416 N N . LEU B 1 70 ? -13.164 0.463 3.752 1 61.91 70 LEU B N 1
ATOM 2417 C CA . LEU B 1 70 ? -14.109 -0.555 4.207 1 61.91 70 LEU B CA 1
ATOM 2418 C C . LEU B 1 70 ? -15.32 0.084 4.871 1 61.91 70 LEU B C 1
ATOM 2420 O O . LEU B 1 70 ? -16.328 -0.587 5.117 1 61.91 70 LEU B O 1
ATOM 2424 N N . PHE B 1 71 ? -15.078 1.311 5.137 1 61.03 71 PHE B N 1
ATOM 2425 C CA . PHE B 1 71 ? -16.188 1.949 5.84 1 61.03 71 PHE B CA 1
ATOM 2426 C C . PHE B 1 71 ? -17.312 2.305 4.879 1 61.03 71 PHE B C 1
ATOM 2428 O O . PHE B 1 71 ? -17.062 2.893 3.822 1 61.03 71 PHE B O 1
ATOM 2435 N N . ASP B 1 72 ? -18.297 1.467 4.699 1 54.25 72 ASP B N 1
ATOM 2436 C CA . ASP B 1 72 ? -19.453 1.753 3.869 1 54.25 72 ASP B CA 1
ATOM 2437 C C . ASP B 1 72 ? -19.984 3.164 4.129 1 54.25 72 ASP B C 1
ATOM 2439 O O . ASP B 1 72 ? -19.953 4.016 3.236 1 54.25 72 ASP B O 1
ATOM 2443 N N . SER B 1 73 ? -20.688 3.316 5.277 1 57.88 73 SER B N 1
ATOM 2444 C CA . SER B 1 73 ? -21.375 4.57 5.535 1 57.88 73 SER B CA 1
ATOM 2445 C C . SER B 1 73 ? -21.031 5.129 6.91 1 57.88 73 SER B C 1
ATOM 2447 O O . SER B 1 73 ? -21.172 6.328 7.156 1 57.88 73 SER B O 1
ATOM 2449 N N . ARG B 1 74 ? -20.516 4.223 7.762 1 65.44 74 ARG B N 1
ATOM 2450 C CA . ARG B 1 74 ? -20.359 4.719 9.125 1 65.44 74 ARG B CA 1
ATOM 2451 C C . ARG B 1 74 ? -19.109 4.145 9.773 1 65.44 74 ARG B C 1
ATOM 2453 O O . ARG B 1 74 ? -18.734 2.994 9.523 1 65.44 74 ARG B O 1
ATOM 2460 N N . VAL B 1 75 ? -18.344 4.977 10.359 1 74.5 75 VAL B N 1
ATOM 2461 C CA . VAL B 1 75 ? -17.234 4.523 11.188 1 74.5 75 VAL B CA 1
ATOM 2462 C C . VAL B 1 75 ? -17.688 4.379 12.633 1 74.5 75 VAL B C 1
ATOM 2464 O O . VAL B 1 75 ? -18.453 5.199 13.133 1 74.5 75 VAL B O 1
ATOM 2467 N N . ASP B 1 76 ? -17.312 3.234 13.211 1 76.44 76 ASP B N 1
ATOM 2468 C CA . ASP B 1 76 ? -17.641 2.918 14.594 1 76.44 76 ASP B CA 1
ATOM 2469 C C . ASP B 1 76 ? -16.688 3.594 15.562 1 76.44 76 ASP B C 1
ATOM 2471 O O . ASP B 1 76 ? -15.469 3.584 15.352 1 76.44 76 ASP B O 1
ATOM 2475 N N . GLU B 1 77 ? -17.344 4.082 16.609 1 81.19 77 GLU B N 1
ATOM 2476 C CA . GLU B 1 77 ? -16.547 4.777 17.609 1 81.19 77 GLU B CA 1
ATOM 2477 C C . GLU B 1 77 ? -15.523 3.836 18.25 1 81.19 77 GLU B C 1
ATOM 2479 O O . GLU B 1 77 ? -14.414 4.246 18.594 1 81.19 77 GLU B O 1
ATOM 2484 N N . ASN B 1 78 ? -15.922 2.648 18.344 1 80.94 78 ASN B N 1
ATOM 2485 C CA . ASN B 1 78 ? -15.008 1.683 18.938 1 80.94 78 ASN B CA 1
ATOM 2486 C C . ASN B 1 78 ? -13.797 1.428 18.047 1 80.94 78 ASN B C 1
ATOM 2488 O O . ASN B 1 78 ? -12.68 1.268 18.547 1 80.94 78 ASN B O 1
ATOM 2492 N N . TRP B 1 79 ? -14.031 1.418 16.844 1 78.69 79 TRP B N 1
ATOM 2493 C CA . TRP B 1 79 ? -12.93 1.255 15.898 1 78.69 79 TRP B CA 1
ATOM 2494 C C . TRP B 1 79 ? -11.977 2.441 15.961 1 78.69 79 TRP B C 1
ATOM 2496 O O . TRP B 1 79 ? -10.758 2.264 15.984 1 78.69 79 TRP B O 1
ATOM 2506 N N . ILE B 1 80 ? -12.523 3.596 16.078 1 87.19 80 ILE B N 1
ATOM 2507 C CA . ILE B 1 80 ? -11.719 4.812 16.109 1 87.19 80 ILE B CA 1
ATOM 2508 C C . ILE B 1 80 ? -10.82 4.793 17.344 1 87.19 80 ILE B C 1
ATOM 2510 O O . ILE B 1 80 ? -9.617 5.051 17.25 1 87.19 80 ILE B O 1
ATOM 2514 N N . GLU B 1 81 ? -11.438 4.438 18.422 1 88 81 GLU B N 1
ATOM 2515 C CA . GLU B 1 81 ? -10.68 4.41 19.672 1 88 81 GLU B CA 1
ATOM 2516 C C . GLU B 1 81 ? -9.57 3.365 19.625 1 88 81 GLU B C 1
ATOM 2518 O O . GLU B 1 81 ? -8.453 3.615 20.094 1 88 81 GLU B O 1
ATOM 2523 N N . TYR B 1 82 ? -9.898 2.307 19.094 1 82.5 82 TYR B N 1
ATOM 2524 C CA . TYR B 1 82 ? -8.891 1.264 18.938 1 82.5 82 TYR B CA 1
ATOM 2525 C C . TYR B 1 82 ? -7.738 1.738 18.062 1 82.5 82 TYR B C 1
ATOM 2527 O O . TYR B 1 82 ? -6.566 1.568 18.406 1 82.5 82 TYR B O 1
ATOM 2535 N N . GLN B 1 83 ? -8.055 2.295 16.938 1 84.56 83 GLN B N 1
ATOM 2536 C CA . GLN B 1 83 ? -7.023 2.787 16.031 1 84.56 83 GLN B CA 1
ATOM 2537 C C . GLN B 1 83 ? -6.145 3.832 16.719 1 84.56 83 GLN B C 1
ATOM 2539 O O . GLN B 1 83 ? -4.918 3.793 16.594 1 84.56 83 GLN B O 1
ATOM 2544 N N . LYS B 1 84 ? -6.738 4.707 17.469 1 90.88 84 LYS B N 1
ATOM 2545 C CA . LYS B 1 84 ? -5.996 5.742 18.172 1 90.88 84 LYS B CA 1
ATOM 2546 C C . LYS B 1 84 ? -5.035 5.125 19.188 1 90.88 84 LYS B C 1
ATOM 2548 O O . LYS B 1 84 ? -3.957 5.672 19.438 1 90.88 84 LYS B O 1
ATOM 2553 N N . SER B 1 85 ? -5.41 3.99 19.719 1 90.19 85 SER B N 1
ATOM 2554 C CA . SER B 1 85 ? -4.602 3.355 20.75 1 90.19 85 SER B CA 1
ATOM 2555 C C . SER B 1 85 ? -3.361 2.693 20.156 1 90.19 85 SER B C 1
ATOM 2557 O O . SER B 1 85 ? -2.285 2.725 20.75 1 90.19 85 SER B O 1
ATOM 2559 N N . ILE B 1 86 ? -3.445 2.174 18.969 1 85.31 86 ILE B N 1
ATOM 2560 C CA . ILE B 1 86 ? -2.34 1.406 18.406 1 85.31 86 ILE B CA 1
ATOM 2561 C C . ILE B 1 86 ? -1.555 2.277 17.422 1 85.31 86 ILE B C 1
ATOM 2563 O O . ILE B 1 86 ? -0.413 1.962 17.078 1 85.31 86 ILE B O 1
ATOM 2567 N N . GLN B 1 87 ? -2.16 3.35 16.953 1 91.31 87 GLN B N 1
ATOM 2568 C CA . GLN B 1 87 ? -1.531 4.301 16.047 1 91.31 87 GLN B CA 1
ATOM 2569 C C . GLN B 1 87 ? -1.723 5.734 16.531 1 91.31 87 GLN B C 1
ATOM 2571 O O . GLN B 1 87 ? -2.578 6.461 16.016 1 91.31 87 GLN B O 1
ATOM 2576 N N . PRO B 1 88 ? -0.866 6.172 17.375 1 91.38 88 PRO B N 1
ATOM 2577 C CA . PRO B 1 88 ? -1.072 7.453 18.047 1 91.38 88 PRO B CA 1
ATOM 2578 C C . PRO B 1 88 ? -1.005 8.641 17.094 1 91.38 88 PRO B C 1
ATOM 2580 O O . PRO B 1 88 ? -1.396 9.758 17.453 1 91.38 88 PRO B O 1
ATOM 2583 N N . TRP B 1 89 ? -0.508 8.445 15.891 1 94.5 89 TRP B N 1
ATOM 2584 C CA . TRP B 1 89 ? -0.471 9.539 14.922 1 94.5 89 TRP B CA 1
ATOM 2585 C C . TRP B 1 89 ? -1.866 9.836 14.383 1 94.5 89 TRP B C 1
ATOM 2587 O O . TRP B 1 89 ? -2.08 10.859 13.727 1 94.5 89 TRP B O 1
ATOM 2597 N N . ILE B 1 90 ? -2.84 9.008 14.625 1 95.69 90 ILE B N 1
ATOM 2598 C CA . ILE B 1 90 ? -4.234 9.258 14.281 1 95.69 90 ILE B CA 1
ATOM 2599 C C . ILE B 1 90 ? -4.934 9.977 15.43 1 95.69 90 ILE B C 1
ATOM 2601 O O . ILE B 1 90 ? -5.039 9.445 16.531 1 95.69 90 ILE B O 1
ATOM 2605 N N . LYS B 1 91 ? -5.469 11.148 15.211 1 95.81 91 LYS B N 1
ATOM 2606 C CA . LYS B 1 91 ? -6.039 11.961 16.281 1 95.81 91 LYS B CA 1
ATOM 2607 C C . LYS B 1 91 ? -7.562 11.898 16.266 1 95.81 91 LYS B C 1
ATOM 2609 O O . LYS B 1 91 ? -8.18 11.547 17.281 1 95.81 91 LYS B O 1
ATOM 2614 N N . ASN B 1 92 ? -8.234 12.281 15.195 1 95.75 92 ASN B N 1
ATOM 2615 C CA . ASN B 1 92 ? -9.68 12.289 15.023 1 95.75 92 ASN B CA 1
ATOM 2616 C C . ASN B 1 92 ? -10.094 11.766 13.648 1 95.75 92 ASN B C 1
ATOM 2618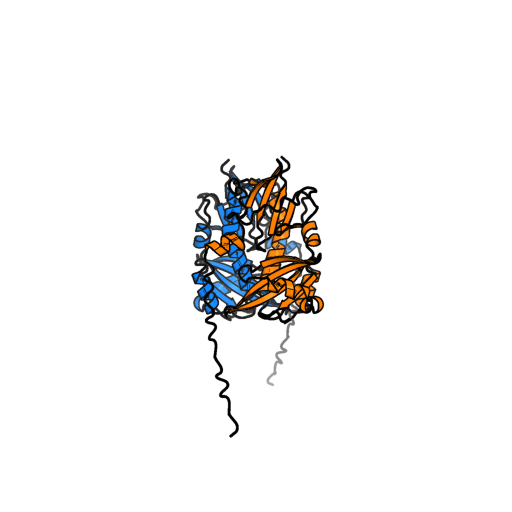 O O . ASN B 1 92 ? -9.328 11.867 12.695 1 95.75 92 ASN B O 1
ATOM 2622 N N . VAL B 1 93 ? -11.312 11.195 13.562 1 95.62 93 VAL B N 1
ATOM 2623 C CA . VAL B 1 93 ? -11.852 10.672 12.312 1 95.62 93 VAL B CA 1
ATOM 2624 C C . VAL B 1 93 ? -13.305 11.133 12.148 1 95.62 93 VAL B C 1
ATOM 2626 O O . VAL B 1 93 ? -14.078 11.117 13.102 1 95.62 93 VAL B O 1
ATOM 2629 N N . ALA B 1 94 ? -13.656 11.547 10.898 1 93.75 94 ALA B N 1
ATOM 2630 C CA . ALA B 1 94 ? -15.031 11.922 10.586 1 93.75 94 ALA B CA 1
ATOM 2631 C C . ALA B 1 94 ? -15.414 11.484 9.172 1 93.75 94 ALA B C 1
ATOM 2633 O O . ALA B 1 94 ? -14.617 11.602 8.242 1 93.75 94 ALA B O 1
ATOM 2634 N N . VAL B 1 95 ? -16.625 11.031 9.023 1 91.25 95 VAL B N 1
ATOM 2635 C CA . VAL B 1 95 ? -17.172 10.656 7.719 1 91.25 95 VAL B CA 1
ATOM 2636 C C . VAL B 1 95 ? -18.266 11.648 7.312 1 91.25 95 VAL B C 1
ATOM 2638 O O . VAL B 1 95 ? -19.172 11.938 8.094 1 91.25 95 VAL B O 1
ATOM 2641 N N . LEU B 1 96 ? -18.078 12.141 6.062 1 90.19 96 LEU B N 1
ATOM 2642 C CA . LEU B 1 96 ? -19.031 13.094 5.52 1 90.19 96 LEU B CA 1
ATOM 2643 C C . LEU B 1 96 ? -19.641 12.562 4.219 1 90.19 96 LEU B C 1
ATOM 2645 O O . LEU B 1 96 ? -18.984 11.836 3.475 1 90.19 96 LEU B O 1
ATOM 2649 N N . ASP B 1 97 ? -20.844 12.984 3.957 1 86.94 97 ASP B N 1
ATOM 2650 C CA . ASP B 1 97 ? -21.484 12.555 2.719 1 86.94 97 ASP B CA 1
ATOM 2651 C C . ASP B 1 97 ? -21.125 13.484 1.562 1 86.94 97 ASP B C 1
ATOM 2653 O O . ASP B 1 97 ? -20.25 14.336 1.69 1 86.94 97 ASP B O 1
ATOM 2657 N N . GLN B 1 98 ? -21.781 13.219 0.437 1 83.31 98 GLN B N 1
ATOM 2658 C CA . GLN B 1 98 ? -21.453 13.945 -0.785 1 83.31 98 GLN B CA 1
ATOM 2659 C C . GLN B 1 98 ? -21.766 15.438 -0.641 1 83.31 98 GLN B C 1
ATOM 2661 O O . GLN B 1 98 ? -21.188 16.266 -1.352 1 83.31 98 GLN B O 1
ATOM 2666 N N . ASP B 1 99 ? -22.688 15.773 0.289 1 86.56 99 ASP B N 1
ATOM 2667 C CA . ASP B 1 99 ? -23.047 17.172 0.541 1 86.56 99 ASP B 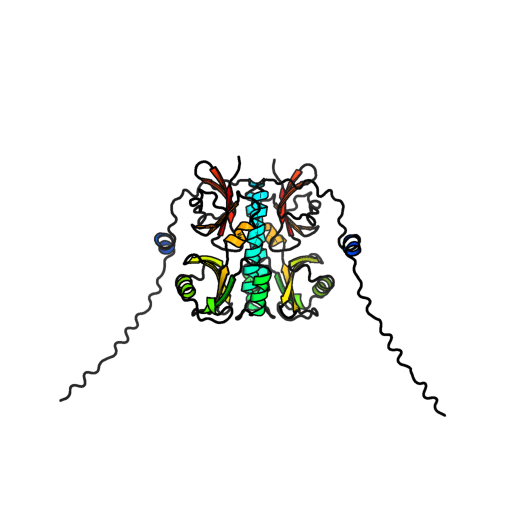CA 1
ATOM 2668 C C . ASP B 1 99 ? -22.234 17.75 1.692 1 86.56 99 ASP B C 1
ATOM 2670 O O . ASP B 1 99 ? -22.547 18.828 2.191 1 86.56 99 ASP B O 1
ATOM 2674 N N . GLN B 1 100 ? -21.297 16.953 2.213 1 88.5 100 GLN B N 1
ATOM 2675 C CA . GLN B 1 100 ? -20.391 17.344 3.279 1 88.5 100 GLN B CA 1
ATOM 2676 C C . GLN B 1 100 ? -21.109 17.438 4.621 1 88.5 100 GLN B C 1
ATOM 2678 O O . GLN B 1 100 ? -20.734 18.234 5.48 1 88.5 100 GLN B O 1
ATOM 2683 N N . LEU B 1 101 ? -22.156 16.75 4.699 1 91.56 101 LEU B N 1
ATOM 2684 C CA . LEU B 1 101 ? -22.828 16.625 5.992 1 91.56 101 LEU B CA 1
ATOM 2685 C C . LEU B 1 101 ? -22.219 15.516 6.828 1 91.56 101 LEU B C 1
ATOM 2687 O O . LEU B 1 101 ? -21.906 14.438 6.309 1 91.56 101 LEU B O 1
ATOM 2691 N N . PHE B 1 102 ? -22.078 15.812 8.047 1 93.19 102 PHE B N 1
ATOM 2692 C CA . PHE B 1 102 ? -21.453 14.883 8.977 1 93.19 102 PHE B CA 1
ATOM 2693 C C . PHE B 1 102 ? -22.328 13.648 9.18 1 93.19 102 PHE B C 1
ATOM 2695 O O . PHE B 1 102 ? -23.5 13.758 9.523 1 93.19 102 PHE B O 1
ATOM 2702 N N . ILE B 1 103 ? -21.734 12.461 9.039 1 90.81 103 ILE B N 1
ATOM 2703 C CA . ILE B 1 103 ? -22.453 11.195 9.156 1 90.81 103 ILE B CA 1
ATOM 2704 C C . ILE B 1 103 ? -22.062 10.508 10.461 1 90.81 103 ILE B C 1
ATOM 2706 O O . ILE B 1 103 ? -22.922 10.125 11.25 1 90.81 103 ILE B O 1
ATOM 2710 N N . SER B 1 104 ? -20.75 10.336 10.703 1 91.56 104 SER B N 1
ATOM 2711 C CA . SER B 1 104 ? -20.297 9.602 11.883 1 91.56 104 SER B CA 1
ATOM 2712 C C . SER B 1 104 ? -18.844 9.906 12.203 1 91.56 104 SER B C 1
ATOM 2714 O O . SER B 1 104 ? -18.109 10.453 11.375 1 91.56 104 SER B O 1
ATOM 2716 N N . GLY B 1 105 ? -18.422 9.453 13.492 1 93.62 105 GLY B N 1
ATOM 2717 C CA . GLY B 1 105 ? -17.062 9.641 13.977 1 93.62 105 GLY B CA 1
ATOM 2718 C C . GLY B 1 105 ? -16.969 10.625 15.133 1 93.62 105 GLY B C 1
ATOM 2719 O O . GLY B 1 105 ? -17.875 10.695 15.969 1 93.62 105 GLY B O 1
ATOM 2720 N N . ASP B 1 106 ? -15.828 11.336 15.172 1 95.38 106 ASP B N 1
ATOM 2721 C CA . ASP B 1 106 ? -15.586 12.297 16.25 1 95.38 106 ASP B CA 1
ATOM 2722 C C . ASP B 1 106 ? -16.344 13.602 15.984 1 95.38 106 ASP B C 1
ATOM 2724 O O . ASP B 1 106 ? -16.109 14.266 14.977 1 95.38 106 ASP B O 1
ATOM 2728 N N . ASP B 1 107 ? -17.141 14.039 16.953 1 94.81 107 ASP B N 1
ATOM 2729 C CA . ASP B 1 107 ? -17.922 15.25 16.828 1 94.81 107 ASP B CA 1
ATOM 2730 C C . ASP B 1 107 ? -17.031 16.469 16.609 1 94.81 107 ASP B C 1
ATOM 2732 O O . ASP B 1 107 ? -17.359 17.344 15.789 1 94.81 107 ASP B O 1
ATOM 2736 N N . ALA B 1 108 ? -15.969 16.5 17.312 1 93.88 108 ALA B N 1
ATOM 2737 C CA . ALA B 1 108 ? -15.078 17.656 17.25 1 93.88 108 ALA B CA 1
ATOM 2738 C C . ALA B 1 108 ? -14.617 17.906 15.812 1 93.88 108 ALA B C 1
ATOM 2740 O O . ALA B 1 108 ? -14.516 19.047 15.375 1 93.88 108 ALA B O 1
ATOM 2741 N N . LEU B 1 109 ? -14.383 16.797 15.086 1 95.44 109 LEU B N 1
ATOM 2742 C CA . LEU B 1 109 ? -13.914 16.922 13.711 1 95.44 109 LEU B CA 1
ATOM 2743 C C . LEU B 1 109 ? -15.086 17.078 12.75 1 95.44 109 LEU B C 1
ATOM 2745 O O . LEU B 1 109 ? -15.023 17.859 11.805 1 95.44 109 LEU B O 1
ATOM 2749 N N . GLY B 1 110 ? -16.125 16.375 12.984 1 94.5 110 GLY B N 1
ATOM 2750 C CA . GLY B 1 110 ? -17.281 16.359 12.109 1 94.5 110 GLY B CA 1
ATOM 2751 C C . GLY B 1 110 ? -17.938 17.734 11.969 1 94.5 110 GLY B C 1
ATOM 2752 O O . GLY B 1 110 ? -18.453 18.062 10.906 1 94.5 110 GLY B O 1
ATOM 2753 N N . PHE B 1 111 ? -17.891 18.5 13 1 94.81 111 PHE B N 1
ATOM 2754 C CA . PHE B 1 111 ? -18.547 19.812 12.984 1 94.81 111 PHE B CA 1
ATOM 2755 C C . PHE B 1 111 ? -17.516 20.922 12.867 1 94.81 111 PHE B C 1
ATOM 2757 O O . PHE B 1 111 ? -17.859 22.094 13.023 1 94.81 111 PHE B O 1
ATOM 2764 N N . ASP B 1 112 ? -16.328 20.594 12.625 1 94.5 112 ASP B N 1
ATOM 2765 C CA . ASP B 1 112 ? -15.266 21.594 12.477 1 94.5 112 ASP B CA 1
ATOM 2766 C C . ASP B 1 112 ? -15.414 22.375 11.172 1 94.5 112 ASP B C 1
ATOM 2768 O O . ASP B 1 112 ? -15.32 21.797 10.086 1 94.5 112 ASP B O 1
ATOM 2772 N N . PRO B 1 113 ? -15.586 23.641 11.227 1 91.25 113 PRO B N 1
ATOM 2773 C CA . PRO B 1 113 ? -15.75 24.453 10.023 1 91.25 113 PRO B CA 1
ATOM 2774 C C . PRO B 1 113 ? -14.555 24.344 9.07 1 91.25 113 PRO B C 1
ATOM 2776 O O . PRO B 1 113 ? -14.719 24.5 7.855 1 91.25 113 PRO B O 1
ATOM 2779 N N . ALA B 1 114 ? -13.383 24.094 9.578 1 90.31 114 ALA B N 1
ATOM 2780 C CA . ALA B 1 114 ? -12.188 23.984 8.742 1 90.31 114 ALA B CA 1
ATOM 2781 C C . ALA B 1 114 ? -12.344 22.875 7.711 1 90.31 114 ALA B C 1
ATOM 2783 O O . ALA B 1 114 ? -11.859 22.984 6.582 1 90.31 114 ALA B O 1
ATOM 2784 N N . ILE B 1 115 ? -12.992 21.812 8.031 1 90.25 115 ILE B N 1
ATOM 2785 C CA . ILE B 1 115 ? -13.141 20.656 7.152 1 90.25 115 ILE B CA 1
ATOM 2786 C C . ILE B 1 115 ? -14.008 21.031 5.949 1 90.25 115 ILE B C 1
ATOM 2788 O O . ILE B 1 115 ? -13.734 20.594 4.824 1 90.25 115 ILE B O 1
ATOM 2792 N N . ARG B 1 116 ? -14.961 21.812 6.207 1 85.81 116 ARG B N 1
ATOM 2793 C CA . ARG B 1 116 ? -15.82 22.234 5.105 1 85.81 116 ARG B CA 1
ATOM 2794 C C . ARG B 1 116 ? -15.047 23.078 4.102 1 85.81 116 ARG B C 1
ATOM 2796 O O . ARG B 1 116 ? -15.234 22.953 2.889 1 85.81 116 ARG B O 1
ATOM 2803 N N . THR B 1 117 ? -14.281 23.922 4.605 1 87.75 117 THR B N 1
ATOM 2804 C CA . THR B 1 117 ? -13.461 24.766 3.74 1 87.75 117 THR B CA 1
ATOM 2805 C C . THR B 1 117 ? -12.477 23.922 2.934 1 87.75 117 THR B C 1
ATOM 2807 O O . THR B 1 117 ? -12.266 24.172 1.747 1 87.75 117 THR B O 1
ATOM 2810 N N . ILE B 1 118 ? -11.945 22.906 3.537 1 87.5 118 ILE B N 1
ATOM 2811 C CA . ILE B 1 118 ? -10.977 22.016 2.893 1 87.5 118 ILE B CA 1
ATOM 2812 C C . ILE B 1 118 ? -11.664 21.234 1.776 1 87.5 118 ILE B C 1
ATOM 2814 O O . ILE B 1 118 ? -11.133 21.125 0.667 1 87.5 118 ILE B O 1
ATOM 2818 N N . LEU B 1 119 ? -12.828 20.797 2.006 1 86.88 119 LEU B N 1
ATOM 2819 C CA . LEU B 1 119 ? -13.516 19.891 1.087 1 86.88 119 LEU B CA 1
ATOM 2820 C C . LEU B 1 119 ? -14.141 20.672 -0.069 1 86.88 119 LEU B C 1
ATOM 2822 O O . LEU B 1 119 ? -14.445 20.094 -1.117 1 86.88 119 LEU B O 1
ATOM 2826 N N . ALA B 1 120 ? -14.359 21.938 0.158 1 78.38 120 ALA B N 1
ATOM 2827 C CA . ALA B 1 120 ? -14.938 22.766 -0.896 1 78.38 120 ALA B CA 1
ATOM 2828 C C . ALA B 1 120 ? -14.031 22.812 -2.123 1 78.38 120 ALA B C 1
ATOM 2830 O O . ALA B 1 120 ? -14.508 22.938 -3.252 1 78.38 120 ALA B O 1
ATOM 2831 N N . ASP B 1 121 ? -12.773 22.594 -1.909 1 70.62 121 ASP B N 1
ATOM 2832 C CA . ASP B 1 121 ? -11.805 22.703 -2.988 1 70.62 121 ASP B CA 1
ATOM 2833 C C . ASP B 1 121 ? -11.391 21.328 -3.508 1 70.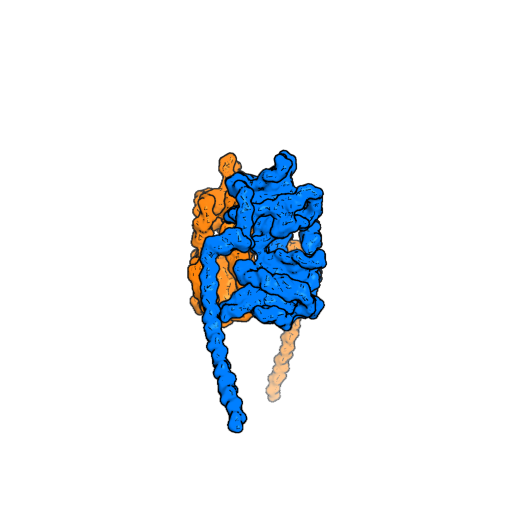62 121 ASP B C 1
ATOM 2835 O O . ASP B 1 121 ? -10.547 21.219 -4.398 1 70.62 121 ASP B O 1
ATOM 2839 N N . PHE B 1 122 ? -12.008 20.328 -2.947 1 71.31 122 PHE B N 1
ATOM 2840 C CA . PHE B 1 122 ? -11.531 18.984 -3.246 1 71.31 122 PHE B CA 1
ATOM 2841 C C . PHE B 1 122 ? -12.25 18.406 -4.465 1 71.31 122 PHE B C 1
ATOM 2843 O O . PHE B 1 122 ? -13.453 18.594 -4.629 1 71.31 122 PHE B O 1
ATOM 2850 N N . THR B 1 123 ? -11.422 17.953 -5.488 1 63.66 123 THR B N 1
ATOM 2851 C CA . THR B 1 123 ? -11.953 17.281 -6.668 1 63.66 123 THR B CA 1
ATOM 2852 C C . THR B 1 123 ? -11.805 15.766 -6.547 1 63.66 123 THR B C 1
ATOM 2854 O O . THR B 1 123 ? -10.828 15.281 -5.969 1 63.66 123 THR B O 1
ATOM 2857 N N . PRO B 1 124 ? -12.773 15 -7.07 1 60.09 124 PRO B N 1
ATOM 2858 C CA . PRO B 1 124 ? -12.82 13.547 -6.938 1 60.09 124 PRO B CA 1
ATOM 2859 C C . PRO B 1 124 ? -11.641 12.852 -7.602 1 60.09 124 PRO B C 1
ATOM 2861 O O . PRO B 1 124 ? -11.391 11.664 -7.348 1 60.09 124 PRO B O 1
ATOM 2864 N N . GLU B 1 125 ? -10.883 13.617 -8.359 1 59.22 125 GLU B N 1
ATOM 2865 C CA . GLU B 1 125 ? -9.797 12.961 -9.078 1 59.22 125 GLU B CA 1
ATOM 2866 C C . GLU B 1 125 ? -8.727 12.453 -8.117 1 59.22 125 GLU B C 1
ATOM 2868 O O . GLU B 1 125 ? -8.055 11.461 -8.406 1 59.22 125 GLU B O 1
ATOM 2873 N N . LYS B 1 126 ? -8.57 13.227 -7.031 1 61.16 126 LYS B N 1
ATOM 2874 C CA . LYS B 1 126 ? -7.613 12.797 -6.016 1 61.16 126 LYS B CA 1
ATOM 2875 C C . LYS B 1 126 ? -8.32 12.133 -4.84 1 61.16 126 LYS B C 1
ATOM 2877 O O . LYS B 1 126 ? -9.164 12.75 -4.184 1 61.16 126 LYS B O 1
ATOM 2882 N N . SER B 1 127 ? -7.977 10.852 -4.629 1 75.5 127 SER B N 1
ATOM 2883 C CA . SER B 1 127 ? -8.82 10.078 -3.727 1 75.5 127 SER B CA 1
ATOM 2884 C C . SER B 1 127 ? -8.156 9.906 -2.363 1 75.5 127 SER B C 1
ATOM 2886 O O . SER B 1 127 ? -8.828 9.57 -1.382 1 75.5 127 SER B O 1
ATOM 2888 N N . ARG B 1 128 ? -6.883 10.242 -2.283 1 88.31 128 ARG B N 1
ATOM 2889 C CA . ARG B 1 128 ? -6.141 10.078 -1.037 1 88.31 128 ARG B CA 1
ATOM 2890 C C . ARG B 1 128 ? -5.059 11.141 -0.901 1 88.31 128 ARG B C 1
ATOM 2892 O O . ARG B 1 128 ? -3.963 11 -1.445 1 88.31 128 ARG B O 1
ATOM 2899 N N . VAL B 1 129 ? -5.348 12.219 -0.159 1 90.62 129 VAL B N 1
ATOM 2900 C CA . VAL B 1 129 ? -4.41 13.336 -0.137 1 90.62 129 VAL B CA 1
ATOM 2901 C C . VAL B 1 129 ? -4.258 13.852 1.292 1 90.62 129 VAL B C 1
ATOM 2903 O O . VAL B 1 129 ? -5.215 13.844 2.068 1 90.62 129 VAL B O 1
ATOM 2906 N N . PHE B 1 130 ? -3.059 14.352 1.55 1 91.69 130 PHE B N 1
ATOM 2907 C CA . PHE B 1 130 ? -2.818 15.102 2.781 1 91.69 130 PHE B CA 1
ATOM 2908 C C . PHE B 1 130 ? -3.012 16.594 2.557 1 91.69 130 PHE B C 1
ATOM 2910 O O . PHE B 1 130 ? -2.621 17.125 1.516 1 91.69 130 PHE B O 1
ATOM 2917 N N . VAL B 1 131 ? -3.613 17.266 3.582 1 90.5 131 VAL B N 1
ATOM 2918 C CA . VAL B 1 131 ? -3.85 18.703 3.525 1 90.5 131 VAL B CA 1
ATOM 2919 C C . VAL B 1 131 ? -3.424 19.344 4.844 1 90.5 131 VAL B C 1
ATOM 2921 O O . VAL B 1 131 ? -3.691 18.812 5.918 1 90.5 131 VAL B O 1
ATOM 2924 N N . PHE B 1 132 ? -2.746 20.469 4.746 1 88.44 132 PHE B N 1
ATOM 2925 C CA . PHE B 1 132 ? -2.381 21.281 5.906 1 88.44 132 PHE B CA 1
ATOM 2926 C C . PHE B 1 132 ? -3.27 22.516 6.016 1 88.44 132 PHE B C 1
ATOM 2928 O O . PHE B 1 132 ? -3.445 23.25 5.039 1 88.44 132 PHE B O 1
ATOM 2935 N N . LYS B 1 133 ? -3.822 22.688 7.211 1 87.81 133 LYS B N 1
ATOM 2936 C CA . LYS B 1 133 ? -4.652 23.859 7.469 1 87.81 133 LYS B CA 1
ATOM 2937 C C . LYS B 1 133 ? -4.566 24.281 8.93 1 87.81 133 LYS B C 1
ATOM 2939 O O . LYS B 1 133 ? -4.781 23.469 9.836 1 87.81 133 LYS B O 1
ATOM 2944 N N . ASP B 1 134 ? -4.289 25.609 9.156 1 88.81 134 ASP B N 1
ATOM 2945 C CA . ASP B 1 134 ? -4.258 26.203 10.492 1 88.81 134 ASP B CA 1
ATOM 2946 C C . ASP B 1 134 ? -3.391 25.375 11.438 1 88.81 134 ASP B C 1
ATOM 2948 O O . ASP B 1 134 ? -3.822 25.031 12.539 1 88.81 134 ASP B O 1
ATOM 2952 N N . ASN B 1 135 ? -2.197 24.953 11.016 1 87.19 135 ASN B N 1
ATOM 2953 C CA . ASN B 1 135 ? -1.197 24.219 11.781 1 87.19 135 ASN B CA 1
ATOM 2954 C C . ASN B 1 135 ? -1.674 22.797 12.109 1 87.19 135 ASN B C 1
ATOM 2956 O O . ASN B 1 135 ? -1.189 22.188 13.055 1 87.19 135 ASN B O 1
ATOM 2960 N N . ARG B 1 136 ? -2.709 22.422 11.422 1 92.56 136 ARG B N 1
ATOM 2961 C CA . ARG B 1 136 ? -3.223 21.062 11.531 1 92.56 136 ARG B CA 1
ATOM 2962 C C . ARG B 1 136 ? -3.037 20.297 10.227 1 92.56 136 ARG B C 1
ATOM 2964 O O . ARG B 1 136 ? -2.896 20.906 9.164 1 92.56 136 ARG B O 1
ATOM 2971 N N . GLN B 1 137 ? -2.936 18.938 10.367 1 93.12 137 GLN B N 1
ATOM 2972 C CA . GLN B 1 137 ? -2.766 18.078 9.203 1 93.12 137 GLN B CA 1
ATOM 2973 C C . GLN B 1 137 ? -3.924 17.094 9.07 1 93.12 137 GLN B C 1
ATOM 2975 O O . GLN B 1 137 ? -4.375 16.516 10.062 1 93.12 137 GLN B O 1
ATOM 2980 N N . PHE B 1 138 ? -4.332 16.891 7.781 1 94.69 138 PHE B N 1
ATOM 2981 C CA . PHE B 1 138 ? -5.477 16.031 7.52 1 94.69 138 PHE B CA 1
ATOM 2982 C C . PHE B 1 138 ? -5.176 15.07 6.375 1 94.69 138 PHE B C 1
ATOM 2984 O O . PHE B 1 138 ? -4.512 15.438 5.402 1 94.69 138 PHE B O 1
ATOM 2991 N N . PHE B 1 139 ? -5.586 13.828 6.531 1 95 139 PHE B N 1
ATOM 2992 C CA . PHE B 1 139 ? -5.648 12.867 5.438 1 95 139 PHE B CA 1
ATOM 2993 C C . PHE B 1 139 ? -7.074 12.742 4.906 1 95 139 PHE B C 1
ATOM 2995 O O . PHE B 1 139 ? -7.977 12.328 5.633 1 95 139 PHE B O 1
ATOM 3002 N N . ILE B 1 140 ? -7.289 13.141 3.627 1 92.25 140 ILE B N 1
ATOM 3003 C CA . ILE B 1 140 ? -8.594 13.086 2.979 1 92.25 140 ILE B CA 1
ATOM 3004 C C . ILE B 1 140 ? -8.68 11.836 2.102 1 92.25 140 ILE B C 1
ATOM 3006 O O . ILE B 1 140 ? -7.855 11.641 1.209 1 92.25 140 ILE B O 1
ATOM 3010 N N . HIS B 1 141 ? -9.656 11.078 2.357 1 89.44 141 HIS B N 1
ATOM 3011 C CA . HIS B 1 141 ? -9.898 9.859 1.604 1 89.44 141 HIS B CA 1
ATOM 3012 C C . HIS B 1 141 ? -11.281 9.883 0.947 1 89.44 141 HIS B C 1
ATOM 3014 O O . HIS B 1 141 ? -12.297 9.711 1.622 1 89.44 141 HIS B O 1
ATOM 3020 N N . LEU B 1 142 ? -11.281 10.062 -0.368 1 82.88 142 LEU B N 1
ATOM 3021 C CA . LEU B 1 142 ? -12.523 10.078 -1.13 1 82.88 142 LEU B CA 1
ATOM 3022 C C . LEU B 1 142 ? -12.797 8.711 -1.754 1 82.88 142 LEU B C 1
ATOM 3024 O O . LEU B 1 142 ? -11.922 8.141 -2.408 1 82.88 142 LEU B O 1
ATOM 3028 N N . TYR B 1 143 ? -13.969 8.227 -1.455 1 73.31 143 TYR B N 1
ATOM 3029 C CA . TYR B 1 143 ? -14.375 6.93 -1.988 1 73.31 143 TYR B CA 1
ATOM 3030 C C . TYR B 1 143 ? -15.648 7.051 -2.816 1 73.31 143 TYR B C 1
ATOM 3032 O O . TYR B 1 143 ? -16.641 7.605 -2.354 1 73.31 143 TYR B O 1
ATOM 3040 N N . SER B 1 144 ? -15.508 6.684 -4.035 1 67.75 144 SER B N 1
ATOM 3041 C CA . SER B 1 144 ? -16.688 6.66 -4.883 1 67.75 144 SER B CA 1
ATOM 3042 C C . SER B 1 144 ? -17.344 5.281 -4.871 1 67.75 144 SER B C 1
ATOM 3044 O O . SER B 1 144 ? -16.672 4.262 -5.008 1 67.75 144 SER B O 1
ATOM 3046 N N . THR B 1 145 ? -18.609 5.254 -4.504 1 59.81 145 THR B N 1
ATOM 3047 C CA . THR B 1 145 ? -19.359 4.012 -4.512 1 59.81 145 THR B CA 1
ATOM 3048 C C . THR B 1 145 ? -19.812 3.658 -5.926 1 59.81 145 THR B C 1
ATOM 3050 O O . THR B 1 145 ? -19.844 4.52 -6.809 1 59.81 145 THR B O 1
ATOM 3053 N N . PRO B 1 146 ? -19.984 2.416 -6.082 1 57.88 146 PRO B N 1
ATOM 3054 C CA . PRO B 1 146 ? -20.422 1.99 -7.41 1 57.88 146 PRO B CA 1
ATOM 3055 C C . PRO B 1 146 ? -21.688 2.713 -7.871 1 57.88 146 PRO B C 1
ATOM 3057 O O . PRO B 1 146 ? -21.922 2.842 -9.07 1 57.88 146 PRO B O 1
ATOM 3060 N N . ASP B 1 147 ? -22.516 3.125 -6.969 1 59 147 ASP B N 1
ATOM 3061 C CA . ASP B 1 147 ? -23.75 3.789 -7.328 1 59 147 ASP B CA 1
ATOM 3062 C C . ASP B 1 147 ? -23.531 5.262 -7.648 1 59 147 ASP B C 1
ATOM 3064 O O . ASP B 1 147 ? -24.469 6.008 -7.895 1 59 147 ASP B O 1
ATOM 3068 N N . GLY B 1 148 ? -22.328 5.57 -7.648 1 63.66 148 GLY B N 1
ATOM 3069 C CA . GLY B 1 148 ? -22 6.926 -8.055 1 63.66 148 GLY B CA 1
ATOM 3070 C C . GLY B 1 148 ? -21.969 7.906 -6.902 1 63.66 148 GLY B C 1
ATOM 3071 O O . GLY B 1 148 ? -21.75 9.102 -7.102 1 63.66 148 GLY B O 1
ATOM 3072 N N . GLN B 1 149 ? -22.297 7.441 -5.816 1 70.62 149 GLN B N 1
ATOM 3073 C CA . GLN B 1 149 ? -22.203 8.328 -4.664 1 70.62 149 GLN B CA 1
ATOM 3074 C C . GLN B 1 149 ? -20.797 8.359 -4.098 1 70.62 149 GLN B C 1
ATOM 3076 O O . GLN B 1 149 ? -20 7.453 -4.363 1 70.62 149 GLN B O 1
ATOM 3081 N N . TYR B 1 150 ? -20.469 9.586 -3.592 1 75.75 150 TYR B N 1
ATOM 3082 C CA . TYR B 1 150 ? -19.141 9.68 -2.98 1 75.75 150 TYR B CA 1
ATOM 3083 C C . TYR B 1 150 ? -19.25 9.93 -1.481 1 75.75 150 TYR B C 1
ATOM 3085 O O . TYR B 1 150 ? -20.219 10.539 -1.017 1 75.75 150 TYR B O 1
ATOM 3093 N N . LYS B 1 151 ? -18.422 9.352 -0.744 1 80.94 151 LYS B N 1
ATOM 3094 C CA . LYS B 1 151 ? -18.188 9.648 0.668 1 80.94 151 LYS B CA 1
ATOM 3095 C C . LYS B 1 151 ? -16.75 10.086 0.915 1 80.94 151 LYS B C 1
ATOM 3097 O O . LYS B 1 151 ? -15.844 9.672 0.202 1 80.94 151 LYS B O 1
ATOM 3102 N N . THR B 1 152 ? -16.703 11 1.889 1 88.19 152 THR B N 1
ATOM 3103 C CA . THR B 1 152 ? -15.375 11.492 2.24 1 88.19 152 THR B CA 1
ATOM 3104 C C . THR B 1 152 ? -15.062 11.203 3.705 1 88.19 152 THR B C 1
ATOM 3106 O O . THR B 1 152 ? -15.852 11.539 4.59 1 88.19 152 THR B O 1
ATOM 3109 N N . THR B 1 153 ? -14 10.555 3.93 1 90.88 153 THR B N 1
ATOM 3110 C CA . THR B 1 153 ? -13.492 10.398 5.289 1 90.88 153 THR B CA 1
ATOM 3111 C C . THR B 1 153 ? -12.312 11.344 5.531 1 90.88 153 THR B C 1
ATOM 3113 O O . THR B 1 153 ? -11.375 11.383 4.734 1 90.88 153 THR B O 1
ATOM 3116 N N . VAL B 1 154 ? -12.43 12.055 6.562 1 93.62 154 VAL B N 1
ATOM 3117 C CA . VAL B 1 154 ? -11.367 12.953 6.984 1 93.62 154 VAL B CA 1
ATOM 3118 C C . VAL B 1 154 ? -10.703 12.422 8.25 1 93.62 154 VAL B C 1
ATOM 3120 O O . VAL B 1 154 ? -11.391 12.078 9.219 1 93.62 154 VAL B O 1
ATOM 3123 N N . VAL B 1 155 ? -9.398 12.344 8.227 1 95.88 155 VAL B N 1
ATOM 3124 C CA . VAL B 1 155 ? -8.625 11.914 9.391 1 95.88 155 VAL B CA 1
ATOM 3125 C C . VAL B 1 155 ? -7.648 13.016 9.797 1 95.88 155 VAL B C 1
ATOM 3127 O O . VAL B 1 155 ? -6.801 13.422 9 1 95.88 155 VAL B O 1
ATOM 3130 N N . GLU B 1 156 ? -7.844 13.523 10.992 1 96.38 156 GLU B N 1
ATOM 3131 C CA . GLU B 1 156 ? -6.812 14.391 11.539 1 96.38 156 GLU B CA 1
ATOM 3132 C C . GLU B 1 156 ? -5.609 13.586 12.023 1 96.38 156 GLU B C 1
ATOM 3134 O O . GLU B 1 156 ? -5.766 12.609 12.758 1 96.38 156 GLU B O 1
ATOM 3139 N N . VAL B 1 157 ? -4.434 14.031 11.586 1 96.25 157 VAL B N 1
ATOM 3140 C CA . VAL B 1 157 ? -3.254 13.219 11.867 1 96.25 157 VAL B CA 1
ATOM 3141 C C . VAL B 1 157 ? -2.158 14.094 12.469 1 96.25 157 VAL B C 1
ATOM 3143 O O . VAL B 1 157 ? -2.211 15.32 12.375 1 96.25 157 VAL B O 1
ATOM 3146 N N . ASP B 1 158 ? -1.22 13.477 13.164 1 93.75 158 ASP B N 1
ATOM 3147 C CA . ASP B 1 158 ? 0.023 14.094 13.625 1 93.75 158 ASP B CA 1
ATOM 3148 C C . ASP B 1 158 ? 1.21 13.617 12.789 1 93.75 158 ASP B C 1
ATOM 3150 O O . ASP B 1 158 ? 1.786 12.562 13.062 1 93.75 158 ASP B O 1
ATOM 3154 N N . MET B 1 159 ? 1.583 14.406 11.836 1 88.75 159 MET B N 1
ATOM 3155 C CA . MET B 1 159 ? 2.637 14.023 10.898 1 88.75 159 MET B CA 1
ATOM 3156 C C . MET B 1 159 ? 3.99 13.961 11.594 1 88.75 159 MET B C 1
ATOM 3158 O O . MET B 1 159 ? 4.863 13.188 11.203 1 88.75 159 MET B O 1
ATOM 3162 N N . ASN B 1 160 ? 4.188 14.75 12.609 1 84.56 160 ASN B N 1
ATOM 3163 C CA . ASN B 1 160 ? 5.422 14.68 13.383 1 84.56 160 ASN B CA 1
ATOM 3164 C C . ASN B 1 160 ? 5.578 13.328 14.07 1 84.56 160 ASN B C 1
ATOM 3166 O O . ASN B 1 160 ? 6.68 12.773 14.117 1 84.56 160 ASN B O 1
ATOM 3170 N N . ALA B 1 161 ? 4.504 12.883 14.562 1 88.38 161 ALA B N 1
ATOM 3171 C CA . ALA B 1 161 ? 4.523 11.57 15.211 1 88.38 161 ALA B CA 1
ATOM 3172 C C . ALA B 1 161 ? 4.891 10.477 14.219 1 88.38 161 ALA B C 1
ATOM 3174 O O . ALA B 1 161 ? 5.547 9.492 14.578 1 88.38 161 ALA B O 1
ATOM 3175 N N . LEU B 1 162 ? 4.473 10.578 13 1 87.44 162 LEU B N 1
ATOM 3176 C CA . LEU B 1 162 ? 4.832 9.633 11.953 1 87.44 162 LEU B CA 1
ATOM 3177 C C . LEU B 1 162 ? 6.297 9.781 11.562 1 87.44 162 LEU B C 1
ATOM 3179 O O . LEU B 1 162 ? 7.008 8.789 11.398 1 87.44 162 LEU B O 1
ATOM 3183 N N . ALA B 1 163 ? 6.746 10.945 11.43 1 84.06 163 ALA B N 1
ATOM 3184 C CA . ALA B 1 163 ? 8.094 11.242 10.961 1 84.06 163 ALA B CA 1
ATOM 3185 C C . ALA B 1 163 ? 9.141 10.758 11.961 1 84.06 163 ALA B C 1
ATOM 3187 O O . ALA B 1 163 ? 10.234 10.336 11.57 1 84.06 163 ALA B O 1
ATOM 3188 N N . VAL B 1 164 ? 8.859 10.82 13.188 1 84.69 164 VAL B N 1
ATOM 3189 C CA . VAL B 1 164 ? 9.82 10.445 14.219 1 84.69 164 VAL B CA 1
ATOM 3190 C C . VAL B 1 164 ? 10.094 8.945 14.156 1 84.69 164 VAL B C 1
ATOM 3192 O O . VAL B 1 164 ? 11.102 8.469 14.68 1 84.69 164 VAL B O 1
ATOM 3195 N N . GLU B 1 165 ? 9.219 8.234 13.508 1 86.12 165 GLU B N 1
ATOM 3196 C CA . GLU B 1 165 ? 9.414 6.797 13.367 1 86.12 165 GLU B CA 1
ATOM 3197 C C . GLU B 1 165 ? 10.477 6.48 12.32 1 86.12 165 GLU B C 1
ATOM 3199 O O . GLU B 1 165 ? 10.922 5.336 12.203 1 86.12 165 GLU B O 1
ATOM 3204 N N . ILE B 1 166 ? 10.852 7.422 11.555 1 86.69 166 ILE B N 1
ATOM 3205 C CA . ILE B 1 166 ? 11.938 7.238 10.594 1 86.69 166 ILE B CA 1
ATOM 3206 C C . ILE B 1 166 ? 13.273 7.172 11.328 1 86.69 166 ILE B C 1
ATOM 3208 O O . ILE B 1 166 ? 13.727 8.172 11.891 1 86.69 166 ILE B O 1
ATOM 3212 N N . PRO B 1 167 ? 13.875 6.035 11.344 1 79.94 167 PRO B N 1
ATOM 3213 C CA . PRO B 1 167 ? 15.117 5.883 12.109 1 79.94 167 PRO B CA 1
ATOM 3214 C C . PRO B 1 167 ? 16.266 6.707 11.547 1 79.94 167 PRO B C 1
ATOM 3216 O O . PRO B 1 167 ? 17.125 7.176 12.297 1 79.94 167 PRO B O 1
ATOM 3219 N N . ASP B 1 168 ? 16.312 6.777 10.227 1 78.19 168 ASP B N 1
ATOM 3220 C CA . ASP B 1 168 ? 17.438 7.461 9.594 1 78.19 168 ASP B CA 1
ATOM 3221 C C . ASP B 1 168 ? 17.188 8.969 9.516 1 78.19 168 ASP B C 1
ATOM 3223 O O . ASP B 1 168 ? 16.203 9.406 8.945 1 78.19 168 ASP B O 1
ATOM 3227 N N . ASN B 1 169 ? 18.078 9.75 9.93 1 77 169 ASN B N 1
ATOM 3228 C CA . ASN B 1 169 ? 17.906 11.195 10.016 1 77 169 ASN B CA 1
ATOM 3229 C C . ASN B 1 169 ? 18.125 11.867 8.664 1 77 169 ASN B C 1
ATOM 3231 O O . ASN B 1 169 ? 17.969 13.086 8.539 1 77 169 ASN B O 1
ATOM 3235 N N . ARG B 1 170 ? 18.422 11.117 7.613 1 84.06 170 ARG B N 1
ATOM 3236 C CA . ARG B 1 170 ? 18.656 11.688 6.293 1 84.06 170 ARG B CA 1
ATOM 3237 C C . ARG B 1 170 ? 17.391 11.602 5.434 1 84.06 170 ARG B C 1
ATOM 3239 O O . ARG B 1 170 ? 17.391 12.031 4.277 1 84.06 170 ARG B O 1
ATOM 3246 N N . THR B 1 171 ? 16.359 11.008 6.027 1 88.31 171 THR B N 1
ATOM 3247 C CA . THR B 1 171 ? 15.102 10.859 5.297 1 88.31 171 THR B CA 1
ATOM 3248 C C . THR B 1 171 ? 14.062 11.844 5.809 1 88.31 171 THR B C 1
ATOM 3250 O O . THR B 1 171 ? 13.906 12.023 7.02 1 88.31 171 THR B O 1
ATOM 3253 N N . VAL B 1 172 ? 13.344 12.523 4.859 1 86.44 172 VAL B N 1
ATOM 3254 C CA . VAL B 1 172 ? 12.258 13.438 5.211 1 86.44 172 VAL B CA 1
ATOM 3255 C C . VAL B 1 172 ? 11.016 13.109 4.383 1 86.44 172 VAL B C 1
ATOM 3257 O O . VAL B 1 172 ? 11.109 12.422 3.361 1 86.44 172 VAL B O 1
ATOM 3260 N N . ILE B 1 173 ? 9.93 13.609 4.867 1 89.06 173 ILE B N 1
ATOM 3261 C CA . ILE B 1 173 ? 8.648 13.461 4.176 1 89.06 173 ILE B CA 1
ATOM 3262 C C . ILE B 1 173 ? 8.211 14.812 3.607 1 89.06 173 ILE B C 1
ATOM 3264 O O . ILE B 1 173 ? 8.242 15.828 4.309 1 89.06 173 ILE B O 1
ATOM 3268 N N . ALA B 1 174 ? 7.84 14.75 2.334 1 85.88 174 ALA B N 1
ATOM 3269 C CA . ALA B 1 174 ? 7.344 15.961 1.693 1 85.88 174 ALA B CA 1
ATOM 3270 C C . ALA B 1 174 ? 5.902 15.789 1.224 1 85.88 174 ALA B C 1
ATOM 3272 O O . ALA B 1 174 ? 5.566 14.781 0.597 1 85.88 174 ALA B O 1
ATOM 3273 N N . ILE B 1 175 ? 5.145 16.766 1.572 1 85.94 175 ILE B N 1
ATOM 3274 C CA . ILE B 1 175 ? 3.762 16.828 1.117 1 85.94 175 ILE B CA 1
ATOM 3275 C C . ILE B 1 175 ? 3.535 18.141 0.354 1 85.94 175 ILE B C 1
ATOM 3277 O O . ILE B 1 175 ? 3.611 19.219 0.932 1 85.94 175 ILE B O 1
ATOM 3281 N N . ASP B 1 176 ? 3.217 17.906 -0.916 1 81.12 176 ASP B N 1
ATOM 3282 C CA . ASP B 1 176 ? 3.17 19.062 -1.787 1 81.12 176 ASP B CA 1
ATOM 3283 C C . ASP B 1 176 ? 4.395 19.953 -1.582 1 81.12 176 ASP B C 1
ATOM 3285 O O . ASP B 1 176 ? 5.523 19.531 -1.829 1 81.12 176 ASP B O 1
ATOM 3289 N N . ASP B 1 177 ? 4.309 21.109 -0.938 1 73.69 177 ASP B N 1
ATOM 3290 C CA . ASP B 1 177 ? 5.438 22.031 -0.787 1 73.69 177 ASP B CA 1
ATOM 3291 C C . ASP B 1 177 ? 5.887 22.109 0.67 1 73.69 177 ASP B C 1
ATOM 3293 O O . ASP B 1 177 ? 6.695 22.969 1.027 1 73.69 177 ASP B O 1
ATOM 3297 N N . GLN B 1 178 ? 5.363 21.203 1.429 1 77.62 178 GLN B N 1
ATOM 3298 C CA . GLN B 1 178 ? 5.707 21.219 2.846 1 77.62 178 GLN B CA 1
ATOM 3299 C C . GLN B 1 178 ? 6.547 20 3.223 1 77.62 178 GLN B C 1
ATOM 3301 O O . GLN B 1 178 ? 6.285 18.891 2.756 1 77.62 178 GLN B O 1
ATOM 3306 N N . ILE B 1 179 ? 7.562 20.172 3.992 1 76.25 179 ILE B N 1
ATOM 3307 C CA . ILE B 1 179 ? 8.445 19.094 4.438 1 76.25 179 ILE B CA 1
ATOM 3308 C C . ILE B 1 179 ? 8.18 18.781 5.91 1 76.25 179 ILE B C 1
ATOM 3310 O O . ILE B 1 179 ? 8.016 19.703 6.723 1 76.25 179 ILE B O 1
ATOM 3314 N N . CYS B 1 180 ? 7.934 17.469 6.082 1 71.38 180 CYS B N 1
ATOM 3315 C CA . CYS B 1 180 ? 7.742 16.969 7.445 1 71.38 180 CYS B CA 1
ATOM 3316 C C . CYS B 1 180 ? 8.914 16.109 7.883 1 71.38 180 CYS B C 1
ATOM 3318 O O . CYS B 1 180 ? 9.445 15.328 7.086 1 71.38 180 CYS B O 1
ATOM 3320 N N . GLY B 1 181 ? 9.461 16.328 9.164 1 64.5 181 GLY B N 1
ATOM 3321 C CA . GLY B 1 181 ? 10.57 15.547 9.711 1 64.5 181 GLY B CA 1
ATOM 3322 C C . GLY B 1 181 ? 11.719 16.406 10.188 1 64.5 181 GLY B C 1
ATOM 3323 O O . GLY B 1 181 ? 11.648 17.641 10.125 1 64.5 181 GLY B O 1
ATOM 3324 N N . PRO B 1 182 ? 12.555 15.703 10.906 1 55.47 182 PRO B N 1
ATOM 3325 C CA . PRO B 1 182 ? 13.664 16.547 11.367 1 55.47 182 PRO B CA 1
ATOM 3326 C C . PRO B 1 182 ? 14.305 17.344 10.234 1 55.47 182 PRO B C 1
ATOM 3328 O O . PRO B 1 182 ? 14.508 16.812 9.141 1 55.47 182 PRO B O 1
ATOM 3331 N N . ALA B 1 183 ? 13.852 18.641 10.148 1 50.28 183 ALA B N 1
ATOM 3332 C CA . ALA B 1 183 ? 14.258 19.656 9.18 1 50.28 183 ALA B CA 1
ATOM 3333 C C . ALA B 1 183 ? 15.719 19.484 8.781 1 50.28 183 ALA B C 1
ATOM 3335 O O . ALA B 1 183 ? 16.594 19.359 9.648 1 50.28 183 ALA B O 1
ATOM 3336 N N . ILE B 1 184 ? 15.914 18.609 7.848 1 51.66 184 ILE B N 1
ATOM 3337 C CA . ILE B 1 184 ? 17.203 19 7.266 1 51.66 184 ILE B CA 1
ATOM 3338 C C . ILE B 1 184 ? 17.188 20.484 6.934 1 51.66 184 ILE B C 1
ATOM 3340 O O . ILE B 1 184 ? 16.219 20.984 6.352 1 51.66 184 ILE B O 1
ATOM 3344 N N . ALA B 1 185 ? 17.703 21.219 7.84 1 45.62 185 ALA B N 1
ATOM 3345 C CA . ALA B 1 185 ? 17.781 22.672 7.812 1 45.62 185 ALA B CA 1
ATOM 3346 C C . ALA B 1 185 ? 17.375 23.219 6.453 1 45.62 185 ALA B C 1
ATOM 3348 O O . ALA B 1 185 ? 16.734 24.266 6.367 1 45.62 185 ALA B O 1
ATOM 3349 N N . ASN B 1 186 ? 17.938 22.922 5.438 1 42.84 186 ASN B N 1
ATOM 3350 C CA . ASN B 1 186 ? 17.922 23.656 4.184 1 42.84 186 ASN B CA 1
ATOM 3351 C C . ASN B 1 186 ? 16.797 23.172 3.264 1 42.84 186 ASN B C 1
ATOM 3353 O O . ASN B 1 186 ? 16.797 23.469 2.068 1 42.84 186 ASN B O 1
ATOM 3357 N N . TYR B 1 187 ? 15.883 22.281 3.703 1 48.69 187 TYR B N 1
ATOM 3358 C CA . TYR B 1 187 ? 15.328 21.594 2.553 1 48.69 187 TYR B CA 1
ATOM 3359 C C . TYR B 1 187 ? 13.906 22.062 2.262 1 48.69 187 TYR B C 1
ATOM 3361 O O . TYR B 1 187 ? 12.984 21.25 2.164 1 48.69 187 TYR B O 1
ATOM 3369 N N . SER B 1 188 ? 13.523 23.188 2.709 1 48.25 188 SER B N 1
ATOM 3370 C CA . SER B 1 188 ? 12.234 23.688 2.23 1 48.25 188 SER B CA 1
ATOM 3371 C C . SER B 1 188 ? 12.102 23.5 0.72 1 48.25 188 SER B C 1
ATOM 3373 O O . SER B 1 188 ? 10.992 23.391 0.197 1 48.25 188 SER B O 1
ATOM 3375 N N . GLU B 1 189 ? 13.188 23.594 0.188 1 47.09 189 GLU B N 1
ATOM 3376 C CA . GLU B 1 189 ? 13.148 23.719 -1.266 1 47.09 189 GLU B CA 1
ATOM 3377 C C . GLU B 1 189 ? 13.031 22.344 -1.938 1 47.09 189 GLU B C 1
ATOM 3379 O O . GLU B 1 189 ? 12.75 22.266 -3.135 1 47.09 189 GLU B O 1
ATOM 3384 N N . ALA B 1 190 ? 13.273 21.375 -1.127 1 46.81 190 ALA B N 1
ATOM 3385 C CA . ALA B 1 190 ? 13.25 20.141 -1.901 1 46.81 190 ALA B CA 1
ATOM 3386 C C . ALA B 1 190 ? 11.812 19.734 -2.24 1 46.81 190 ALA B C 1
ATOM 3388 O O . ALA B 1 190 ? 11.555 18.578 -2.568 1 46.81 190 ALA B O 1
ATOM 3389 N N . CYS B 1 191 ? 10.859 20.438 -1.685 1 50.44 191 CYS B N 1
ATOM 3390 C CA . CYS B 1 191 ? 9.578 20.047 -2.252 1 50.44 191 CYS B CA 1
ATOM 3391 C C . CYS B 1 191 ? 9.633 20.047 -3.775 1 50.44 191 CYS B C 1
ATOM 3393 O O . CYS B 1 191 ? 9.617 21.109 -4.406 1 50.44 191 CYS B O 1
ATOM 3395 N N . ILE B 1 192 ? 10.5 19.078 -4.348 1 50.47 192 ILE B N 1
ATOM 3396 C CA . ILE B 1 192 ? 10.883 18.828 -5.73 1 50.47 192 ILE B CA 1
ATOM 3397 C C . ILE B 1 192 ? 9.633 18.594 -6.582 1 50.47 192 ILE B C 1
ATOM 3399 O O . ILE B 1 192 ? 8.672 17.984 -6.125 1 50.47 192 ILE B O 1
ATOM 3403 N N . ASN B 1 193 ? 9.383 19.453 -7.387 1 54.56 193 ASN B N 1
ATOM 3404 C CA . ASN B 1 193 ? 8.383 19.328 -8.438 1 54.56 193 ASN B CA 1
ATOM 3405 C C . ASN B 1 193 ? 8.328 17.906 -9 1 54.56 193 ASN B C 1
ATOM 3407 O O . ASN B 1 193 ? 8.844 17.656 -10.094 1 54.56 193 ASN B O 1
ATOM 3411 N N . LEU B 1 194 ? 8.148 17 -8.188 1 62.22 194 LEU B N 1
ATOM 3412 C CA . LEU B 1 194 ? 7.992 15.625 -8.641 1 62.22 194 LEU B CA 1
ATOM 3413 C C . LEU B 1 194 ? 6.582 15.383 -9.172 1 62.22 194 LEU B C 1
ATOM 3415 O O . LEU B 1 194 ? 6.219 14.25 -9.492 1 62.22 194 LEU B O 1
ATOM 3419 N N . ARG B 1 195 ? 5.816 16.453 -9.227 1 59.59 195 ARG B N 1
ATOM 3420 C CA . ARG B 1 195 ? 4.418 16.312 -9.617 1 59.59 195 ARG B CA 1
ATOM 3421 C C . ARG B 1 195 ? 4.301 15.773 -11.039 1 59.59 195 ARG B C 1
ATOM 3423 O O . ARG B 1 195 ? 3.34 15.07 -11.367 1 59.59 195 ARG B O 1
ATOM 3430 N N . ASN B 1 196 ? 5.34 16.016 -11.758 1 58.19 196 ASN B N 1
ATOM 3431 C CA . ASN B 1 196 ? 5.211 15.609 -13.156 1 58.19 196 ASN B CA 1
ATOM 3432 C C . ASN B 1 196 ? 6.02 14.344 -13.453 1 58.19 196 ASN B C 1
ATOM 3434 O O . ASN B 1 196 ? 6.168 13.961 -14.617 1 58.19 196 ASN B O 1
ATOM 3438 N N . ALA B 1 197 ? 6.508 13.805 -12.438 1 64.62 197 ALA B N 1
ATOM 3439 C CA . ALA B 1 197 ? 7.285 12.594 -12.703 1 64.62 197 ALA B CA 1
ATOM 3440 C C . ALA B 1 197 ? 6.371 11.391 -12.922 1 64.62 197 ALA B C 1
ATOM 3442 O O . ALA B 1 197 ? 5.395 11.211 -12.188 1 64.62 197 ALA B O 1
ATOM 3443 N N . SER B 1 198 ? 6.625 10.711 -14 1 69 198 SER B N 1
ATOM 3444 C CA . SER B 1 198 ? 5.859 9.508 -14.297 1 69 198 SER B CA 1
ATOM 3445 C C . SER B 1 198 ? 6.402 8.305 -13.531 1 69 198 SER B C 1
ATOM 3447 O O . SER B 1 198 ? 5.715 7.289 -13.391 1 69 198 SER B O 1
ATOM 3449 N N . LYS B 1 199 ? 7.625 8.641 -12.992 1 78.81 199 LYS B N 1
ATOM 3450 C CA . LYS B 1 199 ? 8.258 7.535 -12.266 1 78.81 199 LYS B CA 1
ATOM 3451 C C . LYS B 1 199 ? 7.891 7.574 -10.781 1 78.81 199 LYS B C 1
ATOM 3453 O O . LYS B 1 199 ? 7.441 8.602 -10.273 1 78.81 199 LYS B O 1
ATOM 3458 N N . TYR B 1 200 ? 8.141 6.461 -10.141 1 84.25 200 TYR B N 1
ATOM 3459 C CA . TYR B 1 200 ? 7.781 6.367 -8.727 1 84.25 200 TYR B CA 1
ATOM 3460 C C . TYR B 1 200 ? 8.992 6.625 -7.84 1 84.25 200 TYR B C 1
ATOM 3462 O O . TYR B 1 200 ? 8.859 6.785 -6.625 1 84.25 200 TYR B O 1
ATOM 3470 N N . SER B 1 201 ? 10.133 6.602 -8.438 1 86.88 201 SER B N 1
ATOM 3471 C CA . SER B 1 201 ? 11.352 6.867 -7.688 1 86.88 201 SER B CA 1
ATOM 3472 C C . SER B 1 201 ? 12.461 7.391 -8.594 1 86.88 201 SER B C 1
ATOM 3474 O O . SER B 1 201 ? 12.344 7.332 -9.82 1 86.88 201 SER B O 1
ATOM 3476 N N . GLY B 1 202 ? 13.492 7.902 -7.922 1 84.31 202 GLY B N 1
ATOM 3477 C CA . GLY B 1 202 ? 14.625 8.422 -8.664 1 84.31 202 GLY B CA 1
ATOM 3478 C C . GLY B 1 202 ? 15.562 9.266 -7.82 1 84.31 202 GLY B C 1
ATOM 3479 O O . GLY B 1 202 ? 15.641 9.078 -6.602 1 84.31 202 GLY B O 1
ATOM 3480 N N . SER B 1 203 ? 16.422 9.938 -8.523 1 83.56 203 SER B N 1
ATOM 3481 C CA . SER B 1 203 ? 17.344 10.852 -7.867 1 83.56 203 SER B CA 1
ATOM 3482 C C . SER B 1 203 ? 17.297 12.234 -8.5 1 83.56 203 SER B C 1
ATOM 3484 O O . SER B 1 203 ? 16.906 12.383 -9.664 1 83.56 203 SER B O 1
ATOM 3486 N N . ILE B 1 204 ? 17.609 13.195 -7.719 1 79.5 204 ILE B N 1
ATOM 3487 C CA . ILE B 1 204 ? 17.641 14.586 -8.164 1 79.5 204 ILE B CA 1
ATOM 3488 C C . ILE B 1 204 ? 18.766 15.328 -7.449 1 79.5 204 ILE B C 1
ATOM 3490 O O . ILE B 1 204 ? 19.125 14.992 -6.316 1 79.5 204 ILE B O 1
ATOM 3494 N N . GLU B 1 205 ? 19.328 16.172 -8.125 1 78.38 205 GLU B N 1
ATOM 3495 C CA . GLU B 1 205 ? 20.359 17 -7.523 1 78.38 205 GLU B CA 1
ATOM 3496 C C . GLU B 1 205 ? 19.797 18.359 -7.098 1 78.38 205 GLU B C 1
ATOM 3498 O O . GLU B 1 205 ? 19.172 19.062 -7.898 1 78.38 205 GLU B O 1
ATOM 3503 N N . ILE B 1 206 ? 19.953 18.688 -5.957 1 72.19 206 ILE B N 1
ATOM 3504 C CA . ILE B 1 206 ? 19.562 19.984 -5.414 1 72.19 206 ILE B CA 1
ATOM 3505 C C . ILE B 1 206 ? 20.75 20.625 -4.695 1 72.19 206 ILE B C 1
ATOM 3507 O O . ILE B 1 206 ? 21.266 20.062 -3.727 1 72.19 206 ILE B O 1
ATOM 3511 N N . ASN B 1 207 ? 21.156 21.875 -5.074 1 75.12 207 ASN B N 1
ATOM 3512 C CA . ASN B 1 207 ? 22.25 22.609 -4.457 1 75.12 207 ASN B CA 1
ATOM 3513 C C . ASN B 1 207 ? 23.5 21.734 -4.332 1 75.12 207 ASN B C 1
ATOM 3515 O O . ASN B 1 207 ? 24.094 21.641 -3.254 1 75.12 207 ASN B O 1
ATOM 3519 N N . ASP B 1 208 ? 23.844 20.984 -5.328 1 77.25 208 ASP B N 1
ATOM 3520 C CA . ASP B 1 208 ? 25.047 20.172 -5.449 1 77.25 208 ASP B CA 1
ATOM 3521 C C . ASP B 1 208 ? 25 18.969 -4.523 1 77.25 208 ASP B C 1
ATOM 3523 O O . ASP B 1 208 ? 26.031 18.438 -4.117 1 77.25 208 ASP B O 1
ATOM 3527 N N . LYS B 1 209 ? 23.859 18.797 -4.02 1 79.75 209 LYS B N 1
ATOM 3528 C CA . LYS B 1 209 ? 23.641 17.578 -3.23 1 79.75 209 LYS B CA 1
ATOM 3529 C C . LYS B 1 209 ? 22.703 16.625 -3.941 1 79.75 209 LYS B C 1
ATOM 3531 O O . LYS B 1 209 ? 21.719 17.047 -4.562 1 79.75 209 LYS B O 1
ATOM 3536 N N . GLN B 1 210 ? 22.938 15.352 -3.803 1 82.88 210 GLN B N 1
ATOM 3537 C CA . GLN B 1 210 ? 22.109 14.344 -4.457 1 82.88 210 GLN B CA 1
ATOM 3538 C C . GLN B 1 210 ? 21.031 13.82 -3.512 1 82.88 210 GLN B C 1
ATOM 3540 O O . GLN B 1 210 ? 21.328 13.391 -2.395 1 82.88 210 GLN B O 1
ATOM 3545 N N . TRP B 1 211 ? 19.781 13.906 -4.02 1 83.75 211 TRP B N 1
ATOM 3546 C CA . TRP B 1 211 ? 18.625 13.398 -3.277 1 83.75 211 TRP B CA 1
ATOM 3547 C C . TRP B 1 211 ? 17.969 12.227 -4.004 1 83.75 211 TRP B C 1
ATOM 3549 O O . TRP B 1 211 ? 17.844 12.242 -5.23 1 83.75 211 TRP B O 1
ATOM 3559 N N . TYR B 1 212 ? 17.625 11.25 -3.17 1 86.88 212 TYR B N 1
ATOM 3560 C CA . TYR B 1 212 ? 16.766 10.188 -3.666 1 86.88 212 TYR B CA 1
ATOM 3561 C C . TYR B 1 212 ? 15.312 10.414 -3.248 1 86.88 212 TYR B C 1
ATOM 3563 O O . TYR B 1 212 ? 15.047 11.016 -2.205 1 86.88 212 TYR B O 1
ATOM 3571 N N . TRP B 1 213 ? 14.414 9.961 -4.133 1 87.56 213 TRP B N 1
ATOM 3572 C CA . TRP B 1 213 ? 13.008 10.148 -3.775 1 87.56 213 TRP B CA 1
ATOM 3573 C C . TRP B 1 213 ? 12.188 8.914 -4.141 1 87.56 213 TRP B C 1
ATOM 3575 O O . TRP B 1 213 ? 12.531 8.188 -5.07 1 87.56 213 TRP B O 1
ATOM 3585 N N . ILE B 1 214 ? 11.133 8.609 -3.357 1 89.81 214 ILE B N 1
ATOM 3586 C CA . ILE B 1 214 ? 10.125 7.582 -3.598 1 89.81 214 ILE B CA 1
ATOM 3587 C C . ILE B 1 214 ? 8.727 8.164 -3.352 1 89.81 214 ILE B C 1
ATOM 3589 O O . ILE B 1 214 ? 8.492 8.812 -2.33 1 89.81 214 ILE B O 1
ATOM 3593 N N . ARG B 1 215 ? 7.801 7.875 -4.242 1 89.25 215 ARG B N 1
ATOM 3594 C CA . ARG B 1 215 ? 6.422 8.32 -4.062 1 89.25 215 ARG B CA 1
ATOM 3595 C C . ARG B 1 215 ? 5.652 7.367 -3.16 1 89.25 215 ARG B C 1
ATOM 3597 O O . ARG B 1 215 ? 5.824 6.148 -3.242 1 89.25 215 ARG B O 1
ATOM 3604 N N . SER B 1 216 ? 4.773 7.93 -2.426 1 91.5 216 SER B N 1
ATOM 3605 C CA . SER B 1 216 ? 3.934 7.125 -1.546 1 91.5 216 SER B CA 1
ATOM 3606 C C . SER B 1 216 ? 2.938 6.289 -2.344 1 91.5 216 SER B C 1
ATOM 3608 O O . SER B 1 216 ? 2.385 6.758 -3.342 1 91.5 216 SER B O 1
ATOM 3610 N N . MET B 1 217 ? 2.66 5.094 -1.866 1 89.62 217 MET B N 1
ATOM 3611 C CA . MET B 1 217 ? 1.571 4.277 -2.398 1 89.62 217 MET B CA 1
ATOM 3612 C C . MET B 1 217 ? 0.264 4.574 -1.67 1 89.62 217 MET B C 1
ATOM 3614 O O . MET B 1 217 ? -0.814 4.227 -2.154 1 89.62 217 MET B O 1
ATOM 3618 N N . GLY B 1 218 ? 0.365 5.223 -0.573 1 89.94 218 GLY B N 1
ATOM 3619 C CA . GLY B 1 218 ? -0.81 5.465 0.25 1 89.94 218 GLY B CA 1
ATOM 3620 C C . GLY B 1 218 ? -1.45 6.816 -0.005 1 89.94 218 GLY B C 1
ATOM 3621 O O . GLY B 1 218 ? -2.598 7.047 0.381 1 89.94 218 GLY B O 1
ATOM 3622 N N . SER B 1 219 ? -0.762 7.656 -0.623 1 90.06 219 SER B N 1
ATOM 3623 C CA . SER B 1 219 ? -1.238 9.016 -0.858 1 90.06 219 SER B CA 1
ATOM 3624 C C . SER B 1 219 ? -0.751 9.547 -2.203 1 90.06 219 SER B C 1
ATOM 3626 O O . SER B 1 219 ? 0.39 9.305 -2.596 1 90.06 219 SER B O 1
ATOM 3628 N N . ASP B 1 220 ? -1.559 10.453 -2.715 1 85.12 220 ASP B N 1
ATOM 3629 C CA . ASP B 1 220 ? -1.271 10.945 -4.062 1 85.12 220 ASP B CA 1
ATOM 3630 C C . ASP B 1 220 ? -0.292 12.109 -4.027 1 85.12 220 ASP B C 1
ATOM 3632 O O . ASP B 1 220 ? 0.312 12.453 -5.047 1 85.12 220 ASP B O 1
ATOM 3636 N N . ASN B 1 221 ? -0.065 12.664 -2.947 1 86.69 221 ASN B N 1
ATOM 3637 C CA . ASN B 1 221 ? 0.74 13.883 -2.936 1 86.69 221 ASN B CA 1
ATOM 3638 C C . ASN B 1 221 ? 1.867 13.805 -1.91 1 86.69 221 ASN B C 1
ATOM 3640 O O . ASN B 1 221 ? 2.357 14.828 -1.437 1 86.69 221 ASN B O 1
ATOM 3644 N N . LEU B 1 222 ? 2.238 12.641 -1.461 1 89.88 222 LEU B N 1
ATOM 3645 C CA . LEU B 1 222 ? 3.309 12.453 -0.488 1 89.88 222 LEU B CA 1
ATOM 3646 C C . LEU B 1 222 ? 4.527 11.805 -1.138 1 89.88 222 LEU B C 1
ATOM 3648 O O . LEU B 1 222 ? 4.398 10.836 -1.885 1 89.88 222 LEU B O 1
ATOM 3652 N N . VAL B 1 223 ? 5.676 12.43 -0.853 1 89 223 VAL B N 1
ATOM 3653 C CA . VAL B 1 223 ? 6.941 11.93 -1.375 1 89 223 VAL B CA 1
ATOM 3654 C C . VAL B 1 223 ? 7.965 11.836 -0.244 1 89 223 VAL B C 1
ATOM 3656 O O . VAL B 1 223 ? 8.039 12.719 0.608 1 89 223 VAL B O 1
ATOM 3659 N N . TYR B 1 224 ? 8.734 10.75 -0.29 1 89.69 224 TYR B N 1
ATOM 3660 C CA . TYR B 1 224 ? 9.875 10.602 0.611 1 89.69 224 TYR B CA 1
ATOM 3661 C C . TYR B 1 224 ? 11.164 11.055 -0.06 1 89.69 224 TYR B C 1
ATOM 3663 O O . TYR B 1 224 ? 11.391 10.766 -1.236 1 89.69 224 TYR B O 1
ATOM 3671 N N . LEU B 1 225 ? 11.969 11.758 0.726 1 87.19 225 LEU B N 1
ATOM 3672 C CA . LEU B 1 225 ? 13.266 12.227 0.241 1 87.19 225 LEU B CA 1
ATOM 3673 C C . LEU B 1 225 ? 14.391 11.773 1.166 1 87.19 225 LEU B C 1
ATOM 3675 O O . LEU B 1 225 ? 14.234 11.797 2.391 1 87.19 225 LEU B O 1
ATOM 3679 N N . HIS B 1 226 ? 15.484 11.43 0.526 1 88.5 226 HIS B N 1
ATOM 3680 C CA . HIS B 1 226 ? 16.656 10.945 1.258 1 88.5 226 HIS B CA 1
ATOM 3681 C C . HIS B 1 226 ? 17.938 11.578 0.729 1 88.5 226 HIS B C 1
ATOM 3683 O O . HIS B 1 226 ? 18.234 11.469 -0.462 1 88.5 226 HIS B O 1
ATOM 3689 N N . LEU B 1 227 ? 18.688 12.188 1.626 1 85.69 227 LEU B N 1
ATOM 3690 C CA . LEU B 1 227 ? 19.938 12.82 1.242 1 85.69 227 LEU B CA 1
ATOM 3691 C C . LEU B 1 227 ? 21.062 11.797 1.164 1 85.69 227 LEU B C 1
ATOM 3693 O O . LEU B 1 227 ? 21.297 11.039 2.113 1 85.69 227 LEU B O 1
ATOM 3697 N N . ASN B 1 228 ? 21.734 11.742 -0.022 1 81.5 228 ASN B N 1
ATOM 3698 C CA . ASN B 1 228 ? 22.875 10.836 -0.203 1 81.5 228 ASN B CA 1
ATOM 3699 C C . ASN B 1 228 ? 24.125 11.375 0.478 1 81.5 228 ASN B C 1
ATOM 3701 O O . ASN B 1 228 ? 24.406 12.578 0.426 1 81.5 228 ASN B O 1
ATOM 3705 N N . GLN B 1 229 ? 24.875 10.562 1.434 1 70.06 229 GLN B N 1
ATOM 3706 C CA . GLN B 1 229 ? 26.094 10.984 2.1 1 70.06 229 GLN B CA 1
ATOM 3707 C C . GLN B 1 229 ? 27.25 11.086 1.111 1 70.06 229 GLN B C 1
ATOM 3709 O O . GLN B 1 229 ? 28.234 11.797 1.357 1 70.06 229 GLN B O 1
ATOM 3714 N N . GLU B 1 230 ? 27.25 10.562 -0.159 1 53.44 230 GLU B N 1
ATOM 3715 C CA . GLU B 1 230 ? 28.547 10.672 -0.806 1 53.44 230 GLU B CA 1
ATOM 3716 C C . GLU B 1 230 ? 28.844 12.117 -1.211 1 53.44 230 GLU B C 1
ATOM 3718 O O . GLU B 1 230 ? 27.938 12.883 -1.503 1 53.44 230 GLU B O 1
#

Sequence (460 aa):
MKFIIPILALLLLVACKPVKVTQQYYNDYVNPVASIDYEDTLSADIPAEFLDDYYTVDSKIVRLANQLDLFDSRVDENWIEYQKSIQPWIKNVAVLDQDQLFISGDDALGFDPAIRTILADFTPEKSRVFVFKDNRQFFIHLYSTPDGQYKTTVVEVDMNALAVEIPDNRTVIAIDDQICGPAIANYSEACINLRNASKYSGSIEINDKQWYWIRSMGSDNLVYLHLNQEMKFIIPILALLLLVACKPVKVTQQYYNDYVNPVASIDYEDTLSADIPAEFLDDYYTVDSKIVRLANQLDLFDSRVDENWIEYQKSIQPWIKNVAVLDQDQLFISGDDALGFDPAIRTILADFTPEKSRVFVFKDNRQFFIHLYSTPDGQYKTTVVEVDMNALAVEIPDNRTVIAIDDQICGPAIANYSEACINLRNASKYSGSIEINDKQWYWIRSMGSDNLVYLHLNQE

Foldseek 3Di:
DPPPPPPPPPPPPPPPPPPCPDPVVCAPPVDPPDPPVLPPLDPDDDDPLLVVLQCLQLVVLQVVLVVVQPDPQEDDQVVLVVCCVVPVQWDWKWKAWPVLQTRYTDPCVSPDVVVVVVCVPDDVVFAWAWDDDPNWIKIWGWDADPVGIIMIMIITGRLQSSQVSSPDQQKWKDFQQDIHHDPPPPVSPVSPCCVPPPDQWGWDDDPNWIKIKGHRPNGDGMMMIGTDPD/DPPPPPPPPPPPPPPPPPPCPDPVVCDPPVPPPDPPVLPPLDPDDDDPLLVVLQCLQLVVLQVVLVVVLPDPQEDDQVVLVVCCVVPVQWDWKWKAWPVLQTRYTDPCVSPDPVVVVVCVPDDVVFAWAWDDDPNWIKIWGWDADPVGIIMIMIITGRLQSSQVSSPDQQKWKDFQQDIHHDPPPPVSPPSPCCVPPPDQWGWDDDPNWIKIKGHRPNGDGMMMIGTDPD

Solvent-accessible surface area (backbone atoms only — not comparable to full-atom values): 26450 Å² total; per-residue (Å²): 134,87,79,79,74,78,81,76,80,76,77,76,76,76,72,77,68,77,76,73,75,45,79,62,57,53,46,62,72,75,54,62,73,71,80,64,82,76,77,67,63,45,81,34,56,40,45,26,66,54,52,41,38,50,49,66,48,40,53,54,44,35,51,50,52,21,56,57,53,23,41,80,77,59,58,54,65,65,55,51,52,51,47,34,71,80,37,73,35,44,73,45,42,21,32,23,40,75,85,65,45,63,66,33,54,36,64,77,55,44,69,32,67,66,53,54,62,58,53,72,73,60,56,84,87,61,38,28,38,73,48,77,54,94,96,37,39,32,43,40,39,49,42,74,43,94,87,70,48,44,38,36,37,41,31,35,40,39,63,61,62,50,36,68,66,38,81,53,80,52,46,33,38,23,42,66,71,42,69,44,38,73,67,60,81,78,44,64,67,60,41,58,84,56,83,76,50,89,62,52,54,28,30,46,75,55,94,92,36,49,30,36,38,41,54,42,90,42,31,77,46,37,34,38,37,29,59,55,86,123,136,84,79,77,75,79,80,75,78,78,75,74,76,75,71,77,68,76,77,71,75,42,78,63,59,50,43,63,72,74,54,62,73,70,78,63,84,79,75,70,65,44,80,34,56,40,46,27,67,54,52,42,38,49,49,66,48,40,53,54,44,34,50,50,52,22,55,56,51,23,43,79,78,57,57,54,64,66,56,51,53,51,46,34,71,79,37,72,35,45,73,46,41,21,33,23,42,77,85,65,45,64,67,32,53,36,63,76,55,46,70,32,67,67,54,55,61,57,54,72,72,60,56,83,87,62,37,29,38,74,47,79,56,95,96,37,40,33,42,39,39,49,45,72,43,92,87,68,47,44,37,35,37,41,32,35,40,39,65,62,62,49,38,68,67,39,80,54,82,51,48,35,38,26,44,66,71,42,70,45,39,76,67,60,84,77,46,65,67,58,41,59,84,55,83,77,49,91,60,51,51,30,30,44,74,55,95,92,36,50,30,36,40,39,53,43,89,40,31,79,45,36,34,39,38,29,58,56,86,122

=== Feature glossary ===
A reading guide for the features in this record.

Start from the sequence.

  · Sequence gives the chain of amino acids in standard one-letter code (A=alanine, C=cysteine, …, Y=tyrosine), read N→C. It is the only feature that is directly encoded by the gene; all structural features are derived from the folded form of this sequence.

Fold it, and you get atomic coordinates and the backbone conformation that goes with them.

  · The mmCIF table is the protein's shape written out atom by atom. For each backbone N, Cα, C, and carbonyl O, it records an (x, y, z) coordinate triple in Å plus the residue type, chain letter, and residue number.

  · Backbone dihedral angles. Every residue except chain termini has a φ (preceding-C → N → Cα → C) and a ψ (N → Cα → C → next-N). They are reported in degrees following the IUPAC sign convention. Secondary structure is essentially a statement about which (φ, ψ) basin each residue occupies.

  · DSSP 8-state secondary structure assigns each residue one of H (α-helix), G (3₁₀-helix), I (π-helix), E (extended β-strand), B (isolated β-bridge), T (hydrogen-bonded turn), S (bend), or '-' (coil). The assignment is computed from backbone hydrogen-bond geometry via the Kabsch–Sander algorithm.

  · P-SEA three-state annotation labels each residue as helix, strand, or coil based purely on the geometry of the Cα trace. It serves as a fallback when the full backbone (and thus DSSP) is unavailable.

Summarize the fold with a handful of shape descriptors and a per-residue structural alphabet.

  · Radius of gyration (Rg) is the root-mean-square distance of Cα atoms from their centroid — a single number for overall size and compactness. A globular domain of N residues has Rg ≈ 2.2·N^0.38 Å; an extended or disordered chain has a much larger Rg. The Cα contact count is the number of residue pairs whose Cα atoms are within 8 Å and are more than four positions apart in sequence — a standard proxy for tertiary packing density. The bounding box is the smallest axis-aligned box enclosing all Cα atoms.

  · Foldseek's 3Di representation compresses backbone geometry into a per-residue letter drawn from a learned twenty-state alphabet. It captures the tertiary interaction pattern around each residue — which residues are packed against it in space, regardless of where they are in sequence.

  · Accessible surface area quantifies burial. A residue with SASA near zero is packed into the hydrophobic core; one with SASA >100 Å² sits on the surface. Computed here via the Shrake–Rupley numerical algorithm with a 1.4 Å probe.

Ask how reliable the model is.

  · For AlphaFold models, the B-factor field carries pLDDT — the model's own estimate of local accuracy on a 0–100 scale. Regions with pLDDT<50 should be treated as essentially unmodeled; they often correspond to intrinsically disordered segments.

  · For experimental (PDB) structures, the B-factor (temperature factor) quantifies the positional spread of each atom in the crystal — a combination of thermal vibration and static disorder — in units of Å². High B-factors mark flexible loops or poorly resolved regions; low B-factors mark the rigid, well-ordered core.

  · PAE(i, j) answers: if I align the predicted and true structures on residue i, how far off (in Å) do I expect residue j to be? A block-diagonal PAE matrix with low values on the blocks and high values off-diagonal is the signature of a multi-domain protein with confidently predicted domains but uncertain inter-domain orientation.

Place it in context: what it resembles, what it is annotated as, and how it looks.

  · Structural nearest neighbors (via Foldseek easy-search vs the PDB). Reported per hit: target PDB id, E-value, and alignment TM-score. A TM-score above ~0.5 is the conventional threshold for 'same fold'.

  · Functional annotations link the protein to curated databases. InterPro entries identify conserved domains and families by matching the sequence against member-database signatures (Pfam, PROSITE, CDD, …). Gene Ontology (GO) terms describe molecular function, biological process, and cellular component in a controlled vocabulary. CATH places the structure in a hierarchical fold classification (Class/Architecture/Topology/Homologous-superfamily). The organism is the source species.

  · Plot images: a contact map (which residues are close in 3D, as an N×N binary image), a Ramachandran scatter (backbone torsion angles, revealing secondary-structure composition at a glance), and — for AlphaFold structures — a PAE heatmap (pairwise prediction confidence).

  · Structure images are PyMOL renders from six orthogonal camera directions. Cartoon representation draws helices as coils and strands as arrows; sticks shows the backbone as bonds; surface shows the solvent-excluded envelope. Rainbow coloring maps sequence position to hue (blue→red, N→C); chain coloring assigns a distinct color per polypeptide.